Protein AF-A0A292II17-F1 (afdb_monomer_lite)

Organism: NCBI:txid572419

pLDDT: mean 84.55, std 12.18, range [26.64, 97.81]

Sequence (411 aa):
MLFPTQIINQSWKVTVPEINSWIGEETPIPLLPNELSKTNESVALELHADDREGTITLKIFVSKKDNTGHYATSGELSTNKEKSGKTVTLSGFAGEKNLIQEQYSAWAQNTTFNVQSNQTYPFWKVYFDLKNLSNESNQTDVISKINHYLPENNAQKLKPLNQSLQARQYQVKLAQVGLNRLTNGQNELNLNLLIKNGDNQVVKEDFSKPNEQSWVGLPIKLTNFATNETNLLNIPIKARFAPITTKGKKSDRLDISFENLITKQQVTWYLKAIVRKNKVDELLKKIKSSVEEGYKIQYKDERKWRPNAKINDDVFAISLNPEEKMINYNVDKLYDLKTNSGANLIAGGHEHNDVTFNNMKIITKNDNGIKLRKNLWRIDGITGLNKELKNLFSLSTFKDQTDDNANPFLG

Secondary structure (DSSP, 8-state):
------------EEEHHHHHHHH-SSSPPPPPPTTTTTTEEEEEEEEEEETTTTEEEEEEEEEETTSS-EE-TTS-EES-GGGSSEEEEE--S--HHHHHHHHHHHHHT--EEE---SS---HHHHHHHHHHHHH-SS--SHHHHHHTTS-S-GGGSPPPPPHHHHHTT-EEEEEEEEEEE-TTS-EEEEEEEEEE-TTS-EE-TT-PPP-TTT---EEEEEE-PPP-TTTGGGS-EEEEEEEEEETTEEEEEEEEEETT--SHHHHHHHHHHHHHTT-HHHHHHHHHHHHHHHHHHHS--GGG--HHHHHHHHEEEEE--TT----EESSS--S-TTT-SSTT-EEE-S-SS-EEETTEEEE-TTT--EEEETTEEEE-HHHHHHHHHHHHHTSHHHH--TTGGG-TT--

Foldseek 3Di:
DPDPQPFPPDFDKDAQVRVCVVQDDPDRDDADDPVLVVFKGKIKTFRGDDQQQAKTKIFIWIAGPVRPFTAAPVRDTDNDSVRGGDIDMDGDGCHPLNLLLVLQVQQVVAQEAELPEPDADQQLLLLLVLVVLLPDPDRPPNQVSNQVSGYPPPVRGRDDRDVVQVVQVKDKHKHDFAWDADPVRWIKTKIFIFIAGNVRATADSNRDHDPPVPCTHHIHMYTNHDDCLVPLLVFQKAWAWAWAAEQNDIFTEIEIETPSQQALVLLLLSLLLCVVSVNLVVVLVNSVVNLQVNCCVVPVDPVDSCSQVNQQAGHQKYADGNPDDHRYHHHQFPQPLPQLALSRRMFGRDALDQRDDPNDRSDHNVLAQWDQDPNDIGGNGSVNVSSRSVSSCPGNSSVDCPCLSRRSSND

Structure (mmCIF, N/CA/C/O backbone):
data_AF-A0A292II17-F1
#
_entry.id   AF-A0A292II17-F1
#
loop_
_atom_site.group_PDB
_atom_site.id
_atom_site.type_symbol
_atom_site.label_atom_id
_atom_site.label_alt_id
_atom_site.label_comp_id
_atom_site.label_asym_id
_atom_site.label_entity_id
_atom_site.label_seq_id
_atom_site.pdbx_PDB_ins_code
_atom_site.Cartn_x
_atom_site.Cartn_y
_atom_site.Cartn_z
_atom_site.occupancy
_atom_site.B_iso_or_equiv
_atom_site.auth_seq_id
_atom_site.auth_comp_id
_atom_site.auth_asym_id
_atom_site.auth_atom_id
_atom_site.pdbx_PDB_model_num
ATOM 1 N N . MET A 1 1 ? -7.025 -19.496 25.796 1.00 30.67 1 MET A N 1
ATOM 2 C CA . MET A 1 1 ? -6.308 -18.563 26.676 1.00 30.67 1 MET A CA 1
ATOM 3 C C . MET A 1 1 ? -7.328 -17.602 27.234 1.00 30.67 1 MET A C 1
ATOM 5 O O . MET A 1 1 ? -8.050 -16.995 26.453 1.00 30.67 1 MET A O 1
ATOM 9 N N . LEU A 1 2 ? -7.471 -17.611 28.555 1.00 26.64 2 LEU A N 1
ATOM 10 C CA . LEU A 1 2 ? -8.223 -16.612 29.305 1.00 26.64 2 LEU A CA 1
ATOM 11 C C . LEU A 1 2 ? -7.467 -15.288 29.156 1.00 26.64 2 LEU A C 1
ATOM 13 O O . LEU A 1 2 ? -6.240 -15.291 29.252 1.00 26.64 2 LEU A O 1
ATOM 17 N N . PHE A 1 3 ? -8.176 -14.205 28.846 1.00 30.95 3 PHE A N 1
ATOM 18 C CA . PHE A 1 3 ? -7.594 -12.865 28.863 1.00 30.95 3 PHE A CA 1
ATOM 19 C C . PHE A 1 3 ? -6.986 -12.622 30.250 1.00 30.95 3 PHE A C 1
ATOM 21 O O . PHE A 1 3 ? -7.600 -13.038 31.239 1.00 30.95 3 PHE A O 1
ATOM 28 N N . PRO A 1 4 ? -5.800 -12.006 30.359 1.00 29.06 4 PRO A N 1
ATOM 29 C CA . PRO A 1 4 ? -5.285 -11.614 31.653 1.00 29.06 4 PRO A CA 1
ATOM 30 C C . PRO A 1 4 ? -6.180 -10.485 32.168 1.00 29.06 4 PRO A C 1
ATOM 32 O O . PRO A 1 4 ? -5.986 -9.321 31.839 1.00 29.06 4 PRO A O 1
ATOM 35 N N . THR A 1 5 ? -7.185 -10.830 32.972 1.00 36.12 5 THR A N 1
ATOM 36 C CA . THR A 1 5 ? -7.767 -9.900 33.938 1.00 36.12 5 THR A CA 1
ATOM 37 C C . THR A 1 5 ? -6.596 -9.358 34.742 1.00 36.12 5 THR A C 1
ATOM 39 O O . THR A 1 5 ? -5.991 -10.101 35.520 1.00 36.12 5 THR A O 1
ATOM 42 N N . GLN A 1 6 ? -6.222 -8.097 34.520 1.00 34.16 6 GLN A N 1
ATOM 43 C CA . GLN A 1 6 ? -5.368 -7.399 35.466 1.00 34.16 6 GLN A CA 1
ATOM 44 C C . GLN A 1 6 ? -6.155 -7.335 36.771 1.00 34.16 6 GLN A C 1
ATOM 46 O O . GLN A 1 6 ? -7.054 -6.522 36.946 1.00 34.16 6 GLN A O 1
ATOM 51 N N . ILE A 1 7 ? -5.843 -8.254 37.681 1.00 33.75 7 ILE A N 1
ATOM 52 C CA . ILE A 1 7 ? -6.275 -8.160 39.065 1.00 33.75 7 ILE A CA 1
ATOM 53 C C . ILE A 1 7 ? -5.461 -7.008 39.647 1.00 33.75 7 ILE A C 1
ATOM 55 O O . ILE A 1 7 ? -4.332 -7.192 40.107 1.00 33.75 7 ILE A O 1
ATOM 59 N N . ILE A 1 8 ? -6.001 -5.795 39.560 1.00 35.69 8 ILE A N 1
ATOM 60 C CA . ILE A 1 8 ? -5.465 -4.653 40.288 1.00 35.69 8 ILE A CA 1
ATOM 61 C C . ILE A 1 8 ? -5.784 -4.917 41.763 1.00 35.69 8 ILE A C 1
ATOM 63 O O . ILE A 1 8 ? -6.847 -4.580 42.264 1.00 35.69 8 ILE A O 1
ATOM 67 N N . ASN A 1 9 ? -4.859 -5.574 42.469 1.00 34.16 9 ASN A N 1
ATOM 68 C CA . ASN A 1 9 ? -4.907 -5.760 43.923 1.00 34.16 9 ASN A CA 1
ATOM 69 C C . ASN A 1 9 ? -4.553 -4.442 44.642 1.00 34.16 9 ASN A C 1
ATOM 71 O O . ASN A 1 9 ? -3.619 -4.392 45.443 1.0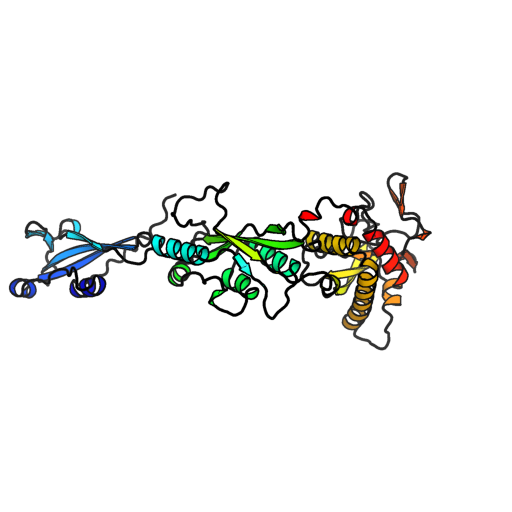0 34.16 9 ASN A O 1
ATOM 75 N N . GLN A 1 10 ? -5.257 -3.351 44.337 1.00 42.19 10 GLN A N 1
ATOM 76 C CA . GLN A 1 10 ? -5.197 -2.127 45.131 1.00 42.19 10 GLN A CA 1
ATOM 77 C C . GLN A 1 10 ? -6.514 -1.980 45.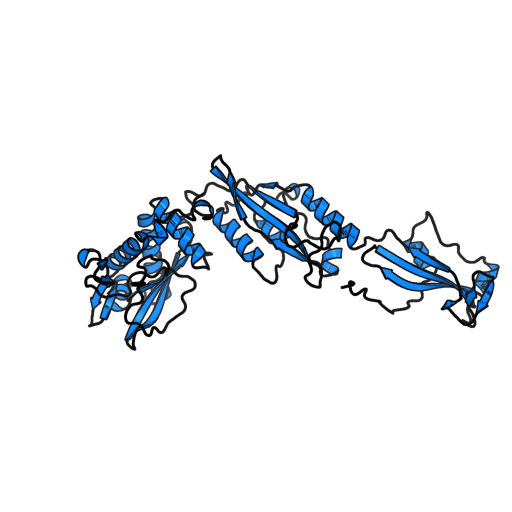877 1.00 42.19 10 GLN A C 1
ATOM 79 O O . GLN A 1 10 ? -7.516 -1.527 45.343 1.00 42.19 10 GLN A O 1
ATOM 84 N N . SER A 1 11 ? -6.515 -2.401 47.141 1.00 48.88 11 SER A N 1
ATOM 85 C CA . SER A 1 11 ? -7.677 -2.260 48.005 1.00 48.88 11 SER A CA 1
ATOM 86 C C . SER A 1 11 ? -7.779 -0.810 48.493 1.00 48.88 11 SER A C 1
ATOM 88 O O . SER A 1 11 ? -7.286 -0.469 49.575 1.00 48.88 11 SER A O 1
ATOM 90 N N . TRP A 1 12 ? -8.365 0.074 47.691 1.00 58.34 12 TRP A N 1
ATOM 91 C CA . TRP A 1 12 ? -8.692 1.417 48.155 1.00 58.34 12 TRP A CA 1
ATOM 92 C C . TRP A 1 12 ? -9.928 1.365 49.053 1.00 58.34 12 TRP A C 1
ATOM 94 O O . TRP A 1 12 ? -10.915 0.686 48.765 1.00 58.34 12 TRP A O 1
ATOM 104 N N . LYS A 1 13 ? -9.844 2.053 50.194 1.00 68.88 13 LYS A N 1
ATOM 105 C CA . LYS A 1 13 ? -10.995 2.268 51.068 1.00 68.88 13 LYS A CA 1
ATOM 106 C C . LYS A 1 13 ? -11.878 3.308 50.383 1.00 68.88 13 LYS A C 1
ATOM 108 O O . LYS A 1 13 ? -11.446 4.448 50.252 1.00 68.88 13 LYS A O 1
ATOM 113 N N . VAL A 1 14 ? -13.085 2.918 49.982 1.00 72.62 14 VAL A N 1
ATOM 114 C CA . VAL A 1 14 ? -14.080 3.827 49.395 1.00 72.62 14 VAL A CA 1
ATOM 115 C C . VAL A 1 14 ? -15.244 3.957 50.369 1.00 72.62 14 VAL A C 1
ATOM 117 O O . VAL A 1 14 ? -15.684 2.981 50.986 1.00 72.62 14 VAL A O 1
ATOM 120 N N . THR A 1 15 ? -15.726 5.173 50.571 1.00 80.56 15 THR A N 1
ATOM 121 C CA . THR A 1 15 ? -16.853 5.459 51.457 1.00 80.56 15 THR A CA 1
ATOM 122 C C . THR A 1 15 ? -18.184 5.291 50.723 1.00 80.56 15 THR A C 1
ATOM 124 O O . THR A 1 15 ? -18.276 5.447 49.508 1.00 80.56 15 THR A O 1
ATOM 127 N N . VAL A 1 16 ? -19.259 4.994 51.458 1.00 81.00 16 VAL A N 1
ATOM 128 C CA . VAL A 1 16 ? -20.607 4.910 50.862 1.00 81.00 16 VAL A CA 1
ATOM 129 C C . VAL A 1 16 ? -21.031 6.202 50.136 1.00 81.00 16 VAL A C 1
ATOM 131 O O . VAL A 1 16 ? -21.580 6.086 49.043 1.00 81.00 16 VAL A O 1
ATOM 134 N N . PRO A 1 17 ? -20.760 7.418 50.655 1.00 81.31 17 PRO A N 1
ATOM 135 C CA . PRO A 1 17 ? -21.004 8.655 49.911 1.00 81.31 17 PRO A CA 1
ATOM 136 C C . PRO A 1 17 ? -20.291 8.729 48.554 1.00 81.31 17 PRO A C 1
ATOM 138 O O . PRO A 1 17 ? -20.902 9.150 47.576 1.00 81.31 17 PRO A O 1
ATOM 141 N N . GLU A 1 18 ? -19.033 8.288 48.469 1.00 80.50 18 GLU A N 1
ATOM 142 C CA . GLU A 1 18 ? -18.296 8.252 47.198 1.00 80.50 18 GLU A CA 1
ATOM 143 C C . GLU A 1 18 ? -18.930 7.263 46.216 1.00 80.50 18 GLU A C 1
ATOM 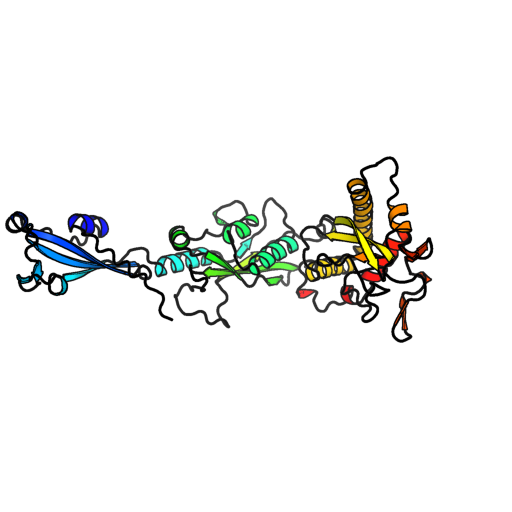145 O O . GLU A 1 18 ? -19.151 7.613 45.062 1.00 80.50 18 GLU A O 1
ATOM 150 N N . ILE A 1 19 ? -19.329 6.073 46.672 1.00 79.56 19 ILE A N 1
ATOM 151 C CA . ILE A 1 19 ? -20.021 5.096 45.813 1.00 79.56 19 ILE A CA 1
ATOM 152 C C . ILE A 1 19 ? -21.361 5.651 45.325 1.00 79.56 19 ILE A C 1
ATOM 154 O O . ILE A 1 19 ? -21.696 5.513 44.151 1.00 79.56 19 ILE A O 1
ATOM 158 N N . ASN A 1 20 ? -22.113 6.312 46.209 1.00 82.94 20 ASN A N 1
ATOM 159 C CA . ASN A 1 20 ? -23.379 6.953 45.858 1.00 82.94 20 ASN A CA 1
ATOM 160 C C . ASN A 1 20 ? -23.197 8.063 44.812 1.00 82.94 20 ASN A C 1
ATOM 162 O O . ASN A 1 20 ? -24.097 8.279 44.007 1.00 82.94 20 ASN A O 1
ATOM 166 N N . SER A 1 21 ? -22.027 8.710 44.755 1.00 81.81 21 SER A N 1
ATOM 167 C CA . SER A 1 21 ? -21.704 9.653 43.675 1.00 81.81 21 SER A CA 1
ATOM 168 C C . SER A 1 21 ? -21.503 8.982 42.308 1.00 81.81 21 SER A C 1
ATOM 170 O O . SER A 1 21 ? -21.606 9.653 41.285 1.00 81.81 21 SER A O 1
ATOM 172 N N . TRP A 1 22 ? -21.240 7.669 42.270 1.00 77.19 22 TRP A N 1
ATOM 173 C CA . TRP A 1 22 ? -21.021 6.908 41.033 1.00 77.19 22 TRP A CA 1
ATOM 174 C C . TRP A 1 22 ? -22.297 6.260 40.486 1.00 77.19 22 TRP A C 1
ATOM 176 O O . TRP A 1 22 ? -22.443 6.149 39.273 1.00 77.19 22 TRP A O 1
ATOM 186 N N . ILE A 1 23 ? -23.210 5.820 41.360 1.00 76.00 23 ILE A N 1
ATOM 187 C CA . ILE A 1 23 ? -24.401 5.028 40.982 1.00 76.00 23 ILE A CA 1
ATOM 188 C C . ILE A 1 23 ? -25.671 5.861 40.740 1.00 76.00 23 ILE A C 1
ATOM 190 O O . ILE A 1 23 ? -26.696 5.304 40.356 1.00 76.00 23 ILE A O 1
ATOM 194 N N . GLY A 1 24 ? -25.608 7.183 40.930 1.00 65.69 24 GLY A N 1
ATOM 195 C CA . GLY A 1 24 ? -26.739 8.091 40.712 1.00 65.69 24 GLY A CA 1
ATOM 196 C C . GLY A 1 24 ? -27.832 8.012 41.790 1.00 65.69 24 GLY A C 1
ATOM 197 O O . GLY A 1 24 ? -27.739 7.258 42.758 1.00 65.69 24 GLY A O 1
ATOM 198 N N . GLU A 1 25 ? -28.876 8.832 41.639 1.00 67.75 25 GLU A N 1
ATOM 199 C CA . GLU A 1 25 ? -29.906 9.050 42.672 1.00 67.75 25 GLU A CA 1
ATOM 200 C C . GLU A 1 25 ? -31.000 7.968 42.729 1.00 67.75 25 GLU A C 1
ATOM 202 O O . GLU A 1 25 ? -31.762 7.925 43.693 1.00 67.75 25 GLU A O 1
ATOM 207 N N . GLU A 1 26 ? -31.092 7.083 41.732 1.00 67.12 26 GLU A N 1
ATOM 208 C CA . GLU A 1 26 ? -32.214 6.136 41.625 1.00 67.12 26 GLU A CA 1
ATOM 209 C C . GLU A 1 26 ? -32.090 4.927 42.569 1.00 67.12 26 GLU A C 1
ATOM 211 O O . GLU A 1 26 ? -33.105 4.370 42.991 1.00 67.12 26 GLU A O 1
ATOM 216 N N . THR A 1 27 ? -30.870 4.533 42.959 1.00 71.88 27 THR A N 1
ATOM 217 C CA . THR A 1 27 ? -30.633 3.397 43.875 1.00 71.88 27 THR A CA 1
ATOM 218 C C . THR A 1 27 ? -29.472 3.640 44.857 1.00 71.88 27 THR A C 1
ATOM 220 O O . THR A 1 27 ? -28.498 2.880 44.848 1.00 71.88 27 THR A O 1
ATOM 223 N N . PRO A 1 28 ? -29.518 4.679 45.715 1.00 78.50 28 PRO A N 1
ATOM 224 C CA . PRO A 1 28 ? -28.425 4.975 46.633 1.00 78.50 28 PRO A CA 1
ATOM 225 C C . PRO A 1 28 ? -28.296 3.893 47.710 1.00 78.50 28 PRO A C 1
ATOM 227 O O . PRO A 1 28 ? -29.283 3.393 48.256 1.00 78.50 28 PRO A O 1
ATOM 230 N N . ILE A 1 29 ? -27.058 3.572 48.080 1.00 80.19 29 ILE A N 1
ATOM 231 C CA . ILE A 1 29 ? -26.773 2.764 49.262 1.00 80.19 29 ILE A CA 1
ATOM 232 C C . ILE A 1 29 ? -27.142 3.605 50.497 1.00 80.19 29 ILE A C 1
ATOM 234 O O . ILE A 1 29 ? -26.610 4.711 50.655 1.00 80.19 29 ILE A O 1
ATOM 238 N N . PRO A 1 30 ? -28.018 3.115 51.394 1.00 82.88 30 PRO A N 1
ATOM 239 C CA . PRO A 1 30 ? -28.420 3.866 52.576 1.00 82.88 30 PRO A CA 1
ATOM 240 C C . PRO A 1 30 ? -27.227 4.222 53.468 1.00 82.88 30 PRO A C 1
ATOM 242 O O . PRO A 1 30 ? -26.360 3.387 53.744 1.00 82.88 30 PRO A O 1
ATOM 245 N N . LEU A 1 31 ? -27.207 5.461 53.960 1.00 84.00 31 LEU A N 1
ATOM 246 C CA . LEU A 1 31 ? -26.269 5.872 55.000 1.00 84.00 31 LEU A CA 1
ATOM 247 C C . LEU A 1 31 ? -26.633 5.211 56.337 1.00 84.00 31 LEU A C 1
ATOM 249 O O . LEU A 1 31 ? -27.788 4.862 56.586 1.00 84.00 31 LEU A O 1
ATOM 253 N N . LEU A 1 32 ? -25.639 5.056 57.215 1.00 85.62 32 LEU A N 1
ATOM 254 C CA . LEU A 1 32 ? -25.876 4.558 58.569 1.00 85.62 32 LEU A CA 1
ATOM 255 C C . LEU A 1 32 ? -26.814 5.502 59.338 1.00 85.62 32 LEU A C 1
ATOM 257 O O . LEU A 1 32 ? -26.597 6.715 59.299 1.00 85.62 32 LEU A O 1
ATOM 261 N N . PRO A 1 33 ? -27.778 4.964 60.110 1.00 89.00 33 PRO A N 1
ATOM 262 C CA . PRO A 1 33 ? -28.539 5.744 61.081 1.00 89.00 33 PRO A CA 1
ATOM 263 C C . PRO A 1 33 ? -27.625 6.530 62.030 1.00 89.00 33 PRO A C 1
ATOM 265 O O . PRO A 1 33 ? -26.535 6.064 62.384 1.00 89.00 33 PRO A O 1
ATOM 268 N N . ASN A 1 34 ? -28.080 7.703 62.478 1.00 86.75 34 ASN A N 1
ATOM 269 C CA . ASN A 1 34 ? -27.299 8.625 63.314 1.00 86.75 34 ASN A CA 1
ATOM 270 C C . ASN A 1 34 ? -26.806 7.993 64.623 1.00 86.75 34 ASN A C 1
ATOM 272 O O . ASN A 1 34 ? -25.767 8.370 65.162 1.00 86.75 34 ASN A O 1
ATOM 276 N N . GLU A 1 35 ? -27.547 7.027 65.155 1.00 88.44 35 GLU A N 1
ATOM 277 C CA . GLU A 1 35 ? -27.199 6.292 66.364 1.00 88.44 35 GLU A CA 1
ATOM 278 C C . GLU A 1 35 ? -25.977 5.399 66.132 1.00 88.44 35 GLU A C 1
ATOM 280 O O . GLU A 1 35 ? -25.065 5.366 66.960 1.00 88.44 35 GLU A O 1
ATOM 285 N N . LEU A 1 36 ? -25.925 4.720 64.981 1.00 86.50 36 LEU A N 1
ATOM 286 C CA . LEU A 1 36 ? -24.837 3.816 64.613 1.00 86.50 36 LEU A CA 1
ATOM 287 C C . LEU A 1 36 ? -23.621 4.565 64.065 1.00 86.50 36 LEU A C 1
ATOM 289 O O . LEU A 1 36 ? -22.494 4.129 64.298 1.00 86.50 36 LEU A O 1
ATOM 293 N N . SER A 1 37 ? -23.824 5.698 63.389 1.00 86.12 37 SER A N 1
ATOM 294 C CA . SER A 1 37 ? -22.746 6.500 62.797 1.00 86.12 37 SER A CA 1
ATOM 295 C C . SER A 1 37 ? -21.847 7.181 63.835 1.00 86.12 37 SER A C 1
ATOM 297 O O . SER A 1 37 ? -20.755 7.642 63.498 1.00 86.12 37 SER A O 1
ATOM 299 N N . LYS A 1 38 ? -22.248 7.223 65.115 1.00 87.38 38 LYS A N 1
ATOM 300 C CA . LYS A 1 38 ? -21.406 7.719 66.218 1.00 87.38 38 LYS A CA 1
ATOM 301 C C . LYS A 1 38 ? -20.170 6.844 66.418 1.00 87.38 38 LYS A C 1
ATOM 303 O O . LYS A 1 38 ? -19.061 7.372 66.482 1.00 87.38 38 LYS A O 1
ATOM 308 N N . THR A 1 39 ? -20.355 5.526 66.450 1.00 88.44 39 THR A N 1
ATOM 309 C CA . THR A 1 39 ? -19.312 4.537 66.782 1.00 88.44 39 THR A CA 1
ATOM 310 C C . THR A 1 39 ? -18.883 3.675 65.597 1.00 88.44 39 THR A C 1
ATOM 312 O O . THR A 1 39 ? -17.840 3.024 65.669 1.00 88.44 39 THR A O 1
ATOM 315 N N . ASN A 1 40 ? -19.636 3.699 64.496 1.00 89.31 40 ASN A N 1
ATOM 316 C CA . ASN A 1 40 ? -19.377 2.899 63.304 1.00 89.31 40 ASN A CA 1
ATOM 317 C C . ASN A 1 40 ? -19.279 3.764 62.041 1.00 89.31 40 ASN A C 1
ATOM 319 O O . ASN A 1 40 ? -19.705 4.919 62.011 1.00 89.31 40 ASN A O 1
ATOM 323 N N . GLU A 1 41 ? -18.727 3.179 60.987 1.00 86.31 41 GLU A N 1
ATOM 324 C CA . GLU A 1 41 ? -18.663 3.722 59.634 1.00 86.31 41 GLU A CA 1
ATOM 325 C C . GLU A 1 41 ? -19.029 2.635 58.613 1.00 86.31 41 GLU A C 1
ATOM 327 O O . GLU A 1 41 ? -18.752 1.453 58.826 1.00 86.31 41 GLU A O 1
ATOM 332 N N . SER A 1 42 ? -19.649 3.027 57.499 1.00 82.31 42 SER A N 1
ATOM 333 C CA . SER A 1 42 ? -19.832 2.134 56.353 1.00 82.31 42 SER A CA 1
ATOM 334 C C . SER A 1 42 ? -18.639 2.277 55.428 1.00 82.31 42 SER A C 1
ATOM 336 O O . SER A 1 42 ? -18.329 3.377 54.967 1.00 82.31 42 SER A O 1
ATOM 338 N N . VAL A 1 43 ? -17.990 1.155 55.148 1.00 75.81 43 VAL A N 1
ATOM 339 C CA . VAL A 1 43 ? -16.781 1.093 54.338 1.00 75.81 43 VAL A CA 1
ATOM 340 C C . VAL A 1 43 ? -17.016 0.114 53.202 1.00 75.81 43 VAL A C 1
ATOM 342 O O . VAL A 1 43 ? -17.577 -0.961 53.417 1.00 75.81 43 VAL A O 1
ATOM 345 N N . ALA A 1 44 ? -16.569 0.473 52.005 1.00 74.25 44 ALA A N 1
ATOM 346 C CA . ALA A 1 44 ? -16.455 -0.460 50.905 1.00 74.25 44 ALA A CA 1
ATOM 347 C C . ALA A 1 44 ? -14.995 -0.783 50.612 1.00 74.25 44 ALA A C 1
ATOM 349 O O . ALA A 1 44 ? -14.108 0.072 50.687 1.00 74.25 44 ALA A O 1
ATOM 350 N N . LEU A 1 45 ? -14.779 -2.043 50.266 1.00 77.19 45 LEU A N 1
ATOM 351 C CA . LEU A 1 45 ? -13.547 -2.537 49.687 1.00 77.19 45 LEU A CA 1
ATOM 352 C C . LEU A 1 45 ? -13.823 -2.890 48.231 1.00 77.19 45 LEU A C 1
ATOM 354 O O . LEU A 1 45 ? -14.723 -3.690 47.960 1.00 77.19 45 LEU A O 1
ATOM 358 N N . GLU A 1 46 ? -13.055 -2.325 47.307 1.00 73.69 46 GLU A N 1
ATOM 359 C CA . GLU A 1 46 ? -13.032 -2.843 45.944 1.00 73.69 46 GLU A CA 1
ATOM 360 C C . GLU A 1 46 ? -12.427 -4.249 45.952 1.00 73.69 46 GLU A C 1
ATOM 362 O O . GLU A 1 46 ? -11.330 -4.459 46.472 1.00 73.69 46 GLU A O 1
ATOM 367 N N . LEU A 1 47 ? -13.179 -5.223 45.436 1.00 71.50 47 LEU A N 1
ATOM 368 C CA . LEU A 1 47 ? -12.717 -6.604 45.317 1.00 71.50 47 LEU A CA 1
ATOM 369 C C . LEU A 1 47 ? -12.146 -6.877 43.929 1.00 71.50 47 LEU A C 1
ATOM 371 O O . LEU A 1 47 ? -11.144 -7.577 43.800 1.00 71.50 47 LEU A O 1
ATOM 375 N N . HIS A 1 48 ? -12.831 -6.388 42.894 1.00 80.88 48 HIS A N 1
ATOM 376 C CA . HIS A 1 48 ? -12.502 -6.681 41.507 1.00 80.88 48 HIS A CA 1
ATOM 377 C C . HIS A 1 48 ? -13.190 -5.694 40.561 1.00 80.88 48 HIS A C 1
ATOM 379 O O . HIS A 1 48 ? -14.392 -5.468 40.695 1.00 80.88 48 HIS A O 1
ATOM 385 N N . ALA A 1 49 ? -12.465 -5.193 39.566 1.00 81.31 49 ALA A N 1
ATOM 386 C CA . ALA A 1 49 ? -13.036 -4.532 38.401 1.00 81.31 49 ALA A CA 1
ATOM 387 C C . ALA A 1 49 ? -12.987 -5.478 37.189 1.00 81.31 49 ALA A C 1
ATOM 389 O O . ALA A 1 49 ? -11.926 -6.008 36.850 1.00 81.31 49 ALA A O 1
ATOM 390 N N . ASP A 1 50 ? -14.133 -5.673 36.537 1.00 82.94 50 ASP A N 1
ATOM 391 C CA . ASP A 1 50 ? -14.238 -6.300 35.222 1.00 82.94 50 ASP A CA 1
ATOM 392 C C . ASP A 1 50 ? -14.432 -5.201 34.178 1.00 82.94 50 ASP A C 1
ATOM 394 O O . ASP A 1 50 ? -15.541 -4.775 33.842 1.00 82.94 50 ASP A O 1
ATOM 398 N N . ASP A 1 51 ? -13.301 -4.739 33.670 1.00 80.94 51 ASP A N 1
ATOM 399 C CA . ASP A 1 51 ? -13.191 -3.719 32.638 1.00 80.94 51 ASP A CA 1
ATOM 400 C C . ASP A 1 51 ? -13.864 -4.102 31.314 1.00 80.94 51 ASP A C 1
ATOM 402 O O . ASP A 1 51 ? -14.295 -3.231 30.552 1.00 80.94 51 ASP A O 1
ATOM 406 N N . ARG A 1 52 ? -13.966 -5.404 31.027 1.00 81.31 52 ARG A N 1
ATOM 407 C CA . ARG A 1 52 ? -14.550 -5.909 29.786 1.00 81.31 52 ARG A CA 1
ATOM 408 C C . ARG A 1 52 ? -16.062 -5.746 29.799 1.00 81.31 52 ARG A C 1
ATOM 410 O O . ARG A 1 52 ? -16.626 -5.240 28.826 1.00 81.31 52 ARG A O 1
ATOM 417 N N . GLU A 1 53 ? -16.699 -6.181 30.881 1.00 81.94 53 GLU A N 1
ATOM 418 C CA . GLU A 1 53 ? -18.152 -6.080 31.055 1.00 81.94 53 GLU A CA 1
ATOM 419 C C . GLU A 1 53 ? -18.574 -4.729 31.661 1.00 81.94 53 GLU A C 1
ATOM 421 O O . GLU A 1 53 ? -19.763 -4.420 31.707 1.00 81.94 53 GLU A O 1
ATOM 426 N N . GLY A 1 54 ? -17.616 -3.895 32.086 1.00 82.88 54 GLY A N 1
ATOM 427 C CA . GLY A 1 54 ? -17.889 -2.588 32.681 1.00 82.88 54 GLY A CA 1
ATOM 428 C C . GLY A 1 54 ? -18.564 -2.728 34.042 1.00 82.88 54 GLY A C 1
ATOM 429 O O . GLY A 1 54 ? -19.579 -2.079 34.309 1.00 82.88 54 GLY A O 1
ATOM 430 N N . THR A 1 55 ? -18.033 -3.614 34.889 1.00 85.62 55 THR A N 1
ATOM 431 C CA . THR A 1 55 ? -18.567 -3.856 36.233 1.00 85.62 55 THR A CA 1
ATOM 432 C C . THR A 1 55 ? -17.496 -3.733 37.307 1.00 85.62 55 THR A C 1
ATOM 434 O O . THR A 1 55 ? -16.326 -4.025 37.078 1.00 85.62 55 THR A O 1
ATOM 437 N N . ILE A 1 56 ? -17.900 -3.309 38.503 1.00 84.75 56 ILE A N 1
ATOM 438 C CA . ILE A 1 56 ? -17.033 -3.251 39.683 1.00 84.75 56 ILE A CA 1
ATOM 439 C C . ILE A 1 56 ? -17.718 -4.018 40.804 1.00 84.75 56 ILE A C 1
ATOM 441 O O . ILE A 1 56 ? -18.869 -3.757 41.148 1.00 84.75 56 ILE A O 1
ATOM 445 N N . THR A 1 57 ? -17.010 -4.970 41.393 1.00 86.31 57 THR A N 1
ATOM 446 C CA . THR A 1 57 ? -17.473 -5.736 42.545 1.00 86.31 57 THR A CA 1
ATOM 447 C C . THR A 1 57 ? -16.918 -5.115 43.821 1.00 86.31 57 THR A C 1
ATOM 449 O O . THR A 1 57 ? -15.705 -5.078 44.036 1.00 86.31 57 THR A O 1
ATOM 452 N N . LEU A 1 58 ? -17.816 -4.648 44.686 1.00 87.12 58 LEU A N 1
ATOM 453 C CA . LEU A 1 58 ? -17.504 -4.013 45.963 1.00 87.12 58 LEU A CA 1
ATOM 454 C C . LEU A 1 58 ? -18.005 -4.875 47.121 1.00 87.12 58 LEU A C 1
ATOM 456 O O . LEU A 1 58 ? -19.104 -5.426 47.070 1.00 87.12 58 LEU A O 1
ATOM 460 N N . LYS A 1 59 ? -17.243 -4.937 48.210 1.00 87.12 59 LYS A N 1
ATOM 461 C CA . LYS A 1 59 ? -17.692 -5.495 49.488 1.00 87.12 59 LYS A CA 1
ATOM 462 C C . LYS A 1 59 ? -17.977 -4.369 50.457 1.00 87.12 59 LYS A C 1
ATOM 464 O O . LYS A 1 59 ? -17.050 -3.696 50.896 1.00 87.12 59 LYS A O 1
ATOM 469 N N . ILE A 1 60 ? -19.244 -4.177 50.798 1.00 87.38 60 ILE A N 1
ATOM 470 C CA . ILE A 1 60 ? -19.683 -3.120 51.709 1.00 87.38 60 ILE A CA 1
ATOM 471 C C . ILE A 1 60 ? -19.939 -3.739 53.078 1.00 87.38 60 ILE A C 1
ATOM 473 O O . ILE A 1 60 ? -20.731 -4.675 53.202 1.00 87.38 60 ILE A O 1
ATOM 477 N N . PHE A 1 61 ? -19.297 -3.213 54.115 1.00 88.38 61 PHE A N 1
ATOM 478 C CA . PHE A 1 61 ? -19.488 -3.641 55.498 1.00 88.38 61 PHE A CA 1
ATOM 479 C C . PHE A 1 61 ? -19.543 -2.440 56.440 1.00 88.38 61 PHE A C 1
ATOM 481 O O . PHE A 1 61 ? -18.952 -1.387 56.199 1.00 88.38 61 PHE A O 1
ATOM 488 N N . VAL A 1 62 ? -20.246 -2.621 57.554 1.00 89.31 62 VAL A N 1
ATOM 489 C CA . VAL A 1 62 ? -20.203 -1.687 58.679 1.00 89.31 62 VAL A CA 1
ATOM 490 C C . VAL A 1 62 ? -18.999 -2.062 59.539 1.00 89.31 62 VAL A C 1
ATOM 492 O O . VAL A 1 62 ? -18.799 -3.237 59.847 1.00 89.31 62 VAL A O 1
ATOM 495 N N . SER A 1 63 ? -18.187 -1.080 59.913 1.00 88.56 63 SER A N 1
ATOM 496 C CA . SER A 1 63 ? -17.010 -1.251 60.770 1.00 88.56 63 SER A CA 1
ATOM 497 C C . SER A 1 63 ? -17.117 -0.359 61.985 1.00 88.56 63 SER A C 1
ATOM 499 O O . SER A 1 63 ? -17.631 0.753 61.886 1.00 88.56 63 SER A O 1
ATOM 501 N N . LYS A 1 64 ? -16.563 -0.791 63.114 1.00 89.38 64 LYS A N 1
ATOM 502 C CA . LYS A 1 64 ? -16.303 0.146 64.208 1.00 89.38 64 LYS A CA 1
ATOM 503 C C . LYS A 1 64 ? -15.251 1.169 63.770 1.00 89.38 64 LYS A C 1
ATOM 505 O O . LYS A 1 64 ? -14.292 0.805 63.092 1.00 89.38 64 LYS A O 1
ATOM 510 N N . LYS A 1 65 ? -15.398 2.434 64.178 1.00 87.38 65 LYS A N 1
ATOM 511 C CA . LYS A 1 65 ? -14.442 3.511 63.837 1.00 87.38 65 LYS A CA 1
ATOM 512 C C . LYS A 1 65 ? -13.048 3.305 64.433 1.00 87.38 65 LYS A C 1
ATOM 514 O O . LYS A 1 65 ? -12.075 3.823 63.901 1.00 87.38 65 LYS A O 1
ATOM 519 N N . ASP A 1 66 ? -12.952 2.538 65.516 1.00 84.94 66 ASP A N 1
ATOM 520 C CA . ASP A 1 66 ? -11.682 2.085 66.097 1.00 84.94 66 ASP A CA 1
ATOM 521 C C . ASP A 1 66 ? -11.041 0.920 65.311 1.00 84.94 66 ASP A C 1
ATOM 523 O O . ASP A 1 66 ? -9.973 0.436 65.677 1.00 84.94 66 ASP A O 1
ATOM 527 N N . ASN A 1 67 ? -11.691 0.475 64.225 1.00 77.81 67 ASN A N 1
ATOM 528 C CA . ASN A 1 67 ? -11.278 -0.604 63.332 1.00 77.81 67 ASN A CA 1
ATOM 529 C C . ASN A 1 67 ? -11.084 -1.964 64.039 1.00 77.81 67 ASN A C 1
ATOM 531 O O . ASN A 1 67 ? -10.382 -2.836 63.530 1.00 77.81 67 ASN A O 1
ATOM 535 N N . THR A 1 68 ? -11.715 -2.162 65.204 1.00 83.31 68 THR A N 1
ATOM 536 C CA . THR A 1 68 ? -11.594 -3.395 66.010 1.00 83.31 68 THR A CA 1
ATOM 537 C C . THR A 1 68 ? -12.501 -4.535 65.543 1.00 83.31 68 THR A C 1
ATOM 539 O O . THR A 1 68 ? -12.383 -5.660 66.029 1.00 83.31 68 THR A O 1
ATOM 542 N N . GLY A 1 69 ? -13.409 -4.279 64.598 1.00 86.88 69 GLY A N 1
ATOM 543 C CA . GLY A 1 69 ? -14.268 -5.310 64.028 1.00 86.88 69 GLY A CA 1
ATOM 544 C C . GLY A 1 69 ? -15.212 -4.801 62.944 1.00 86.88 69 GLY A C 1
ATOM 545 O O . GLY A 1 69 ? -15.506 -3.605 62.846 1.00 86.88 69 GLY A O 1
ATOM 546 N N . HIS A 1 70 ? -15.697 -5.750 62.151 1.00 89.00 70 HIS A N 1
ATOM 547 C CA . HIS A 1 70 ? -16.596 -5.564 61.020 1.00 89.00 70 HIS A CA 1
ATOM 548 C C . HIS A 1 70 ? -17.839 -6.432 61.222 1.00 89.00 70 HIS A C 1
ATOM 550 O O . HIS A 1 70 ? -17.742 -7.548 61.731 1.00 89.00 70 HIS A O 1
ATOM 556 N N . TYR A 1 71 ? -19.011 -5.926 60.856 1.00 89.81 71 TYR A N 1
ATOM 557 C CA . TYR A 1 71 ? -20.261 -6.659 61.045 1.00 89.81 71 TYR A CA 1
ATOM 558 C C . TYR A 1 71 ? -20.564 -7.557 59.840 1.00 89.81 71 TYR A C 1
ATOM 560 O O . TYR A 1 71 ? -20.513 -7.124 58.682 1.00 89.81 71 TYR A O 1
ATOM 568 N N . ALA A 1 72 ? -20.910 -8.813 60.116 1.00 87.38 72 ALA A N 1
ATOM 569 C CA . ALA A 1 72 ? -21.544 -9.718 59.166 1.00 87.38 72 ALA A CA 1
ATOM 570 C C . ALA A 1 72 ? -22.994 -9.293 58.887 1.00 87.38 72 ALA A C 1
ATOM 572 O O . ALA A 1 72 ? -23.590 -8.517 59.636 1.00 87.38 72 ALA A O 1
ATOM 573 N N . THR A 1 73 ? -23.597 -9.828 57.824 1.00 84.50 73 THR A N 1
ATOM 574 C CA . THR A 1 73 ? -25.015 -9.577 57.500 1.00 84.50 73 THR A CA 1
ATOM 575 C C . THR A 1 73 ? -25.978 -10.109 58.561 1.00 84.50 73 THR A C 1
ATOM 577 O O . THR A 1 73 ? -27.098 -9.619 58.654 1.00 84.50 73 THR A O 1
ATOM 580 N N . SER A 1 74 ? -25.539 -11.066 59.384 1.00 87.00 74 SER A N 1
ATOM 581 C CA . SER A 1 74 ? -26.259 -11.555 60.566 1.00 87.00 74 SER A CA 1
ATOM 582 C C . SER A 1 74 ? -26.219 -10.589 61.758 1.00 87.00 74 SER A C 1
ATOM 584 O O . SER A 1 74 ? -26.934 -10.806 62.731 1.00 87.00 74 SER A O 1
ATOM 586 N N . GLY A 1 75 ? -25.382 -9.546 61.713 1.00 85.06 75 GLY A N 1
ATOM 587 C CA . GLY A 1 75 ? -25.122 -8.640 62.836 1.00 85.06 75 GLY A CA 1
ATOM 588 C C . GLY A 1 75 ? -23.991 -9.093 63.766 1.00 85.06 75 GLY A C 1
ATOM 589 O O . GLY A 1 75 ? -23.626 -8.358 64.681 1.00 85.06 75 GLY A O 1
ATOM 590 N N . GLU A 1 76 ? -23.396 -10.265 63.532 1.00 89.31 76 GLU A N 1
ATOM 591 C CA . GLU A 1 76 ? -22.245 -10.738 64.306 1.00 89.31 76 GLU A CA 1
ATOM 592 C C . GLU A 1 76 ? -20.983 -9.923 63.999 1.00 89.31 76 GLU A C 1
ATOM 594 O O . GLU A 1 76 ? -20.687 -9.607 62.844 1.00 89.31 76 GLU A O 1
ATOM 599 N N . LEU A 1 77 ? -20.214 -9.603 65.041 1.00 89.50 77 LEU A N 1
ATOM 600 C CA . LEU A 1 77 ? -18.947 -8.893 64.904 1.00 89.50 77 LEU A CA 1
ATOM 601 C C . LEU A 1 77 ? -17.820 -9.884 64.584 1.00 89.50 77 LEU A C 1
ATOM 603 O O . LEU A 1 77 ? -17.612 -10.857 65.307 1.00 89.50 77 LEU A O 1
ATOM 607 N N . SER A 1 78 ? -17.053 -9.607 63.532 1.00 85.88 78 SER A N 1
ATOM 608 C CA . SER A 1 78 ? -15.904 -10.406 63.116 1.00 85.88 78 SER A CA 1
ATOM 609 C C . SER A 1 78 ? -14.673 -9.536 62.885 1.00 85.88 78 SER A C 1
ATOM 611 O O . SER A 1 78 ? -14.756 -8.419 62.379 1.00 85.88 78 SER A O 1
ATOM 613 N N . THR A 1 79 ? -13.497 -10.070 63.200 1.00 83.88 79 THR A N 1
ATOM 614 C CA . THR A 1 79 ? -12.216 -9.499 62.758 1.00 83.88 79 THR A CA 1
ATOM 615 C C . THR A 1 79 ? -11.864 -9.925 61.329 1.00 83.88 79 THR A C 1
ATOM 617 O O . THR A 1 79 ? -10.963 -9.358 60.715 1.00 83.88 79 THR A O 1
ATOM 620 N N . ASN A 1 80 ? -12.583 -10.904 60.765 1.00 82.12 80 ASN A N 1
ATOM 621 C CA . ASN A 1 80 ? -12.370 -11.378 59.407 1.00 82.12 80 ASN A CA 1
ATOM 622 C C . ASN A 1 80 ? -13.250 -10.596 58.416 1.00 82.12 80 ASN A C 1
ATOM 624 O O . ASN A 1 80 ? -14.451 -10.856 58.276 1.00 82.12 80 ASN A O 1
ATOM 628 N N . LYS A 1 81 ? -12.622 -9.673 57.678 1.00 78.62 81 LYS A N 1
ATOM 629 C CA . LYS A 1 81 ? -13.267 -8.886 56.613 1.00 78.62 81 LYS A CA 1
ATOM 630 C C . LYS A 1 81 ? -13.925 -9.760 55.548 1.00 78.62 81 LYS A C 1
ATOM 632 O O . LYS A 1 81 ? -14.961 -9.378 55.016 1.00 78.62 81 LYS A O 1
ATOM 637 N N . GLU A 1 82 ? -13.400 -10.958 55.283 1.00 78.75 82 GLU A N 1
ATOM 638 C CA . GLU A 1 82 ? -13.967 -11.841 54.265 1.00 78.75 82 GLU A CA 1
ATOM 639 C C . GLU A 1 82 ? -15.331 -12.422 54.636 1.00 78.75 82 GLU A C 1
ATOM 641 O O . GLU A 1 82 ? -16.126 -12.749 53.755 1.00 78.75 82 GLU A O 1
ATOM 646 N N . LYS A 1 83 ? -15.640 -12.505 55.930 1.00 81.06 83 LYS A N 1
ATOM 647 C CA . LYS A 1 83 ? -16.934 -12.994 56.427 1.00 81.06 83 LYS A CA 1
ATOM 648 C C . LYS A 1 83 ? -17.915 -11.866 56.758 1.00 81.06 83 LYS A C 1
ATOM 650 O O . LYS A 1 83 ? -19.009 -12.134 57.242 1.00 81.06 83 LYS A O 1
ATOM 655 N N . SER A 1 84 ? -17.512 -10.620 56.522 1.00 86.81 84 SER A N 1
ATOM 656 C CA . SER A 1 84 ? -18.258 -9.426 56.911 1.00 86.81 84 SER A CA 1
ATOM 657 C C . SER A 1 84 ? -18.908 -8.750 55.704 1.00 86.81 84 SER A C 1
ATOM 659 O O . SER A 1 84 ? -18.395 -8.825 54.587 1.00 86.81 84 SER A O 1
ATOM 661 N N . GLY A 1 85 ? -20.020 -8.052 55.938 1.00 87.31 85 GLY A N 1
ATOM 662 C CA . GLY A 1 85 ? -20.708 -7.271 54.912 1.00 87.31 85 GLY A CA 1
ATOM 663 C C . GLY A 1 85 ? -21.359 -8.061 53.781 1.00 87.31 85 GLY A C 1
ATOM 664 O O . GLY A 1 85 ? -21.583 -9.267 53.865 1.00 87.31 85 GLY A O 1
ATOM 665 N N . LYS A 1 86 ? -21.679 -7.335 52.708 1.00 86.19 86 LYS A N 1
ATOM 666 C CA . LYS A 1 86 ? -22.336 -7.841 51.503 1.00 86.19 86 LYS A CA 1
ATOM 667 C C . LYS A 1 86 ? -21.539 -7.440 50.266 1.00 86.19 86 LYS A C 1
ATOM 669 O O . LYS A 1 86 ? -21.097 -6.298 50.150 1.00 86.19 86 LYS A O 1
ATOM 674 N N . THR A 1 87 ? -21.398 -8.373 49.333 1.00 87.12 87 THR A N 1
ATOM 675 C CA . THR A 1 87 ? -20.856 -8.084 48.005 1.00 87.12 87 THR A CA 1
ATOM 676 C C . THR A 1 87 ? -21.954 -7.515 47.113 1.00 87.12 87 THR A C 1
ATOM 678 O O . THR A 1 87 ? -23.052 -8.071 47.043 1.00 87.12 87 THR A O 1
ATOM 681 N N . VAL A 1 88 ? -21.656 -6.410 46.440 1.00 84.31 88 VAL A N 1
ATOM 682 C CA . VAL A 1 88 ? -22.506 -5.781 45.429 1.00 84.31 88 VAL A CA 1
ATOM 683 C C . VAL A 1 88 ? -21.711 -5.623 44.140 1.00 84.31 88 VAL A C 1
ATOM 685 O O . VAL A 1 88 ? -20.506 -5.381 44.176 1.00 84.31 88 VAL A O 1
ATOM 688 N N . THR A 1 89 ? -22.385 -5.750 43.005 1.00 86.12 89 THR A N 1
ATOM 689 C CA . THR A 1 89 ? -21.793 -5.496 41.691 1.00 86.12 89 THR A CA 1
ATOM 690 C C . THR A 1 89 ? -22.420 -4.233 41.130 1.00 86.12 89 THR A C 1
ATOM 692 O O . THR A 1 89 ? -23.633 -4.165 40.947 1.00 86.12 89 THR A O 1
ATOM 695 N N . LEU A 1 90 ? -21.587 -3.230 40.886 1.00 82.62 90 LEU A N 1
ATOM 696 C CA . LEU A 1 90 ? -21.944 -2.035 40.143 1.00 82.62 90 LEU A CA 1
ATOM 697 C C . LEU A 1 90 ? -21.780 -2.331 38.653 1.00 82.62 90 LEU A C 1
ATOM 699 O O . LEU A 1 90 ? -20.794 -2.948 38.256 1.00 82.62 90 LEU A O 1
ATOM 703 N N . SER A 1 91 ? -22.740 -1.907 37.839 1.00 80.31 91 SER A N 1
ATOM 704 C CA . SER A 1 91 ? -22.755 -2.127 36.388 1.00 80.31 91 SER A CA 1
ATOM 705 C C . SER A 1 91 ? -23.246 -0.871 35.672 1.00 80.31 91 SER A C 1
ATOM 707 O O . SER A 1 91 ? -23.746 0.046 36.320 1.00 80.31 91 SER A O 1
ATOM 709 N N . GLY A 1 92 ? -23.087 -0.819 34.348 1.00 73.00 92 GLY A N 1
ATOM 710 C CA . GLY A 1 92 ? -23.455 0.350 33.539 1.00 73.00 92 GLY A CA 1
ATOM 711 C C . GLY A 1 92 ? -22.282 1.272 33.206 1.00 73.00 92 GLY A C 1
ATOM 712 O O . GLY A 1 92 ? -22.467 2.253 32.489 1.00 73.00 92 GLY A O 1
ATOM 713 N N . PHE A 1 93 ? -21.065 0.945 33.653 1.00 78.12 93 PHE A N 1
ATOM 714 C CA . PHE A 1 93 ? -19.863 1.589 33.133 1.00 78.12 93 PHE A CA 1
ATOM 715 C C . PHE A 1 93 ? -19.661 1.193 31.667 1.00 78.12 93 PHE A C 1
ATOM 717 O O . PHE A 1 93 ? -20.030 0.095 31.243 1.00 78.12 93 PHE A O 1
ATOM 724 N N . ALA A 1 94 ? -19.049 2.079 30.884 1.00 76.31 94 ALA A N 1
ATOM 725 C CA . ALA A 1 94 ? -18.682 1.773 29.508 1.00 76.31 94 ALA A CA 1
ATOM 726 C C . ALA A 1 94 ? -17.562 0.715 29.485 1.00 76.31 94 ALA A C 1
ATOM 728 O O . ALA A 1 94 ? -16.377 1.046 29.505 1.00 76.31 94 ALA A O 1
ATOM 729 N N . GLY A 1 95 ? -17.948 -0.563 29.486 1.00 84.81 95 GLY A N 1
ATOM 730 C CA . GLY A 1 95 ? -17.030 -1.689 29.341 1.00 84.81 95 GLY A CA 1
ATOM 731 C C . GLY A 1 95 ? -16.476 -1.795 27.922 1.00 84.81 95 GLY A C 1
ATOM 732 O O . GLY A 1 95 ? -17.072 -1.291 26.963 1.00 84.81 95 GLY A O 1
ATOM 733 N N . GLU A 1 96 ? -15.351 -2.497 27.765 1.00 87.94 96 GLU A N 1
ATOM 734 C CA . GLU A 1 96 ? -14.718 -2.715 26.452 1.00 87.94 96 GLU A CA 1
ATOM 735 C C . GLU A 1 96 ? -15.696 -3.290 25.434 1.00 87.94 96 GLU A C 1
ATOM 737 O O . GLU A 1 96 ? -15.673 -2.909 24.264 1.00 87.94 96 GLU A O 1
ATOM 742 N N . LYS A 1 97 ? -16.591 -4.171 25.889 1.00 87.19 97 LYS A N 1
ATOM 743 C CA . LYS A 1 97 ? -17.591 -4.798 25.036 1.00 87.19 97 LYS A CA 1
ATOM 744 C C . LYS A 1 97 ? -18.516 -3.793 24.367 1.00 87.19 97 LYS A C 1
ATOM 746 O O . LYS A 1 97 ? -18.641 -3.804 23.143 1.00 87.19 97 LYS A O 1
ATOM 751 N N . ASN A 1 98 ? -19.096 -2.900 25.159 1.00 87.94 98 ASN A N 1
ATOM 752 C CA . ASN A 1 98 ? -20.012 -1.879 24.663 1.00 87.94 98 ASN A CA 1
ATOM 753 C C . ASN A 1 98 ? -19.270 -0.882 23.766 1.00 87.94 98 ASN A C 1
ATOM 755 O O . ASN A 1 98 ? -19.729 -0.594 22.666 1.00 87.94 98 ASN A O 1
ATOM 759 N N . LEU A 1 99 ? -18.072 -0.445 24.167 1.00 91.94 99 LEU A N 1
ATOM 760 C CA . LEU A 1 99 ? -17.268 0.505 23.390 1.00 91.94 99 LEU A CA 1
ATOM 761 C C . LEU A 1 99 ? -16.872 -0.039 22.007 1.00 91.94 99 LEU A C 1
ATOM 763 O O . LEU A 1 99 ? -16.918 0.681 21.009 1.00 91.94 99 LEU A O 1
ATOM 767 N N . ILE A 1 100 ? -16.483 -1.313 21.926 1.00 93.25 100 ILE A N 1
ATOM 768 C CA . ILE A 1 100 ? -16.161 -1.976 20.656 1.00 93.25 100 ILE A CA 1
ATOM 769 C C . ILE A 1 100 ? -17.414 -2.119 19.782 1.00 93.25 100 ILE A C 1
ATOM 771 O O . ILE A 1 100 ? -17.347 -1.859 18.579 1.00 93.25 100 ILE A O 1
ATOM 775 N N . GLN A 1 101 ? -18.554 -2.501 20.367 1.00 91.94 101 GLN A N 1
ATOM 776 C CA . GLN A 1 101 ? -19.832 -2.602 19.652 1.00 91.94 101 GLN A CA 1
ATOM 777 C C . GLN A 1 101 ? -20.283 -1.255 19.090 1.00 91.94 101 GLN A C 1
ATOM 779 O O . GLN A 1 101 ? -20.655 -1.167 17.918 1.00 91.94 101 GLN A O 1
ATOM 784 N N . GLU A 1 102 ? -20.196 -0.198 19.893 1.00 92.50 102 GLU A N 1
ATOM 785 C CA . GLU A 1 102 ? -20.475 1.174 19.474 1.00 92.50 102 GLU A CA 1
ATOM 786 C C . GLU A 1 102 ? -19.555 1.603 18.328 1.00 92.50 102 GLU A C 1
ATOM 788 O O . GLU A 1 102 ? -20.025 2.177 17.345 1.00 92.50 102 GLU A O 1
ATOM 793 N N . GLN A 1 103 ? -18.259 1.278 18.402 1.00 94.94 103 GLN A N 1
ATOM 794 C CA . GLN A 1 103 ? -17.302 1.624 17.352 1.00 94.94 103 GLN A CA 1
ATOM 795 C C . GLN A 1 103 ? -17.625 0.942 16.016 1.00 94.94 103 GLN A C 1
ATOM 797 O O . GLN A 1 103 ? -17.650 1.612 14.979 1.00 94.94 103 GLN A O 1
ATOM 802 N N . TYR A 1 104 ? -17.873 -0.372 16.022 1.00 94.94 104 TYR A N 1
ATOM 803 C CA . TYR A 1 104 ? -18.250 -1.089 14.801 1.00 94.94 104 TYR A CA 1
ATOM 804 C C . TYR A 1 104 ? -19.593 -0.600 14.260 1.00 94.94 104 TYR A C 1
ATOM 806 O O . TYR A 1 104 ? -19.704 -0.375 13.057 1.00 94.94 104 TYR A O 1
ATOM 814 N N . SER A 1 105 ? -20.570 -0.342 15.134 1.00 93.88 105 SER A N 1
ATOM 815 C CA . SER A 1 105 ? -21.868 0.222 14.743 1.00 93.88 105 SER A CA 1
ATOM 816 C C . SER A 1 105 ? -21.710 1.591 14.079 1.00 93.88 105 SER A C 1
ATOM 818 O O . SER A 1 105 ? -22.315 1.847 13.040 1.00 93.88 105 SER A O 1
ATOM 820 N N . ALA A 1 106 ? -20.847 2.456 14.621 1.00 93.50 106 ALA A N 1
ATOM 821 C CA . ALA A 1 106 ? -20.561 3.769 14.052 1.00 93.50 106 ALA A CA 1
ATOM 822 C C . ALA A 1 106 ? -19.914 3.682 12.660 1.00 93.50 106 ALA A C 1
ATOM 824 O O . ALA A 1 106 ? -20.226 4.492 11.789 1.00 93.50 106 ALA A O 1
ATOM 825 N N . TRP A 1 107 ? -19.034 2.705 12.421 1.00 93.75 107 TRP A N 1
ATOM 826 C CA . TRP A 1 107 ? -18.492 2.463 11.082 1.00 93.75 107 TRP A CA 1
ATOM 827 C C . TRP A 1 107 ? -19.509 1.806 10.143 1.00 93.75 107 TRP A C 1
ATOM 829 O O . TRP A 1 107 ? -19.529 2.121 8.959 1.00 93.75 107 TRP A O 1
ATOM 839 N N . ALA A 1 108 ? -20.384 0.938 10.650 1.00 92.81 108 ALA A N 1
ATOM 840 C CA . ALA A 1 108 ? -21.396 0.253 9.849 1.00 92.81 108 ALA A CA 1
ATOM 841 C C . ALA A 1 108 ? -22.507 1.189 9.338 1.00 92.81 108 ALA A C 1
ATOM 843 O O . ALA A 1 108 ? -23.157 0.865 8.345 1.00 92.81 108 ALA A O 1
ATOM 844 N N . GLN A 1 109 ? -22.698 2.363 9.957 1.00 91.12 109 GLN A N 1
ATOM 845 C CA . GLN A 1 109 ? -23.635 3.392 9.477 1.00 91.12 109 GLN A CA 1
ATOM 846 C C . GLN A 1 109 ? -23.343 3.842 8.042 1.00 91.12 109 GLN A C 1
ATOM 848 O O . GLN A 1 109 ? -24.267 4.214 7.319 1.00 91.12 109 GLN A O 1
ATOM 853 N N . ASN A 1 110 ? -22.075 3.813 7.624 1.00 88.50 110 ASN A N 1
ATOM 854 C CA . ASN A 1 110 ? -21.708 4.043 6.239 1.00 88.50 110 ASN A CA 1
ATOM 855 C C . ASN A 1 110 ? -20.532 3.151 5.839 1.00 88.50 110 ASN A C 1
ATOM 857 O O . ASN A 1 110 ? -19.413 3.331 6.305 1.00 88.50 110 ASN A O 1
ATOM 861 N N . THR A 1 111 ? -20.778 2.215 4.928 1.00 92.00 111 THR A N 1
ATOM 862 C CA . THR A 1 111 ? -19.756 1.299 4.410 1.00 92.00 111 THR A CA 1
ATOM 863 C C . THR A 1 111 ? -19.271 1.687 3.017 1.00 92.00 111 THR A C 1
ATOM 865 O O . THR A 1 111 ? -18.380 1.031 2.490 1.00 92.00 111 THR A O 1
ATOM 868 N N . THR A 1 112 ? -19.817 2.745 2.404 1.00 93.19 112 THR A N 1
ATOM 869 C CA . THR A 1 112 ? -19.414 3.208 1.068 1.00 93.19 112 THR A CA 1
ATOM 870 C C . THR A 1 112 ? -19.106 4.700 1.081 1.00 93.19 112 THR A C 1
ATOM 872 O O . THR A 1 112 ? -19.969 5.544 1.314 1.00 93.19 112 THR A O 1
ATOM 875 N N . PHE A 1 113 ? -17.857 5.037 0.781 1.00 92.00 113 PHE A N 1
ATOM 876 C CA . PHE A 1 113 ? -17.357 6.402 0.802 1.00 92.00 113 PHE A CA 1
ATOM 877 C C . PHE A 1 113 ? -16.962 6.862 -0.598 1.00 92.00 113 PHE A C 1
ATOM 879 O O . PHE A 1 113 ? -16.309 6.145 -1.358 1.00 92.00 113 PHE A O 1
ATOM 886 N N . ASN A 1 114 ? -17.346 8.091 -0.928 1.00 89.31 114 ASN A N 1
ATOM 887 C CA . ASN A 1 114 ? -16.964 8.743 -2.174 1.00 89.31 114 ASN A CA 1
ATOM 888 C C . ASN A 1 114 ? -15.644 9.477 -1.961 1.00 89.31 114 ASN A C 1
ATOM 890 O O . ASN A 1 114 ? -15.579 10.354 -1.107 1.00 89.31 114 ASN A O 1
ATOM 894 N N . VAL A 1 115 ? -14.621 9.172 -2.757 1.00 86.25 115 VAL A N 1
ATOM 895 C CA . VAL A 1 115 ? -13.323 9.878 -2.714 1.00 86.25 115 VAL A CA 1
ATOM 896 C C . VAL A 1 115 ? -13.291 11.152 -3.572 1.00 86.25 115 VAL A C 1
ATOM 898 O O . VAL A 1 115 ? -12.238 11.767 -3.722 1.00 86.25 115 VAL A O 1
ATOM 901 N N . GLN A 1 116 ? -14.425 11.569 -4.152 1.00 71.06 116 GLN A N 1
ATOM 902 C CA . GLN A 1 116 ? -14.535 12.823 -4.905 1.00 71.06 116 GLN A CA 1
ATOM 903 C C . GLN A 1 116 ? -14.305 14.026 -3.977 1.00 71.06 116 GLN A C 1
ATOM 905 O O . GLN A 1 116 ? -15.233 14.576 -3.390 1.00 71.06 116 GLN A O 1
ATOM 910 N N . SER A 1 117 ? -13.043 14.418 -3.837 1.00 57.28 117 SER A N 1
ATOM 911 C CA . SER A 1 117 ? -12.617 15.619 -3.129 1.00 57.28 117 SER A CA 1
ATOM 912 C C . SER A 1 117 ? -12.174 16.695 -4.124 1.00 57.28 117 SER A C 1
ATOM 914 O O . SER A 1 117 ? -11.963 16.435 -5.310 1.00 57.28 117 SER A O 1
ATOM 916 N N . ASN A 1 118 ? -11.958 17.907 -3.618 1.00 55.19 118 ASN A N 1
ATOM 917 C CA . ASN A 1 118 ? -11.367 19.013 -4.376 1.00 55.19 118 ASN A CA 1
ATOM 918 C C . ASN A 1 118 ? -9.911 18.719 -4.812 1.00 55.19 118 ASN A C 1
ATOM 920 O O . ASN A 1 118 ? -9.343 19.464 -5.608 1.00 55.19 118 ASN A O 1
ATOM 924 N N . GLN A 1 119 ? -9.300 17.647 -4.292 1.00 62.75 119 GLN A N 1
ATOM 925 C CA . GLN A 1 119 ? -7.998 17.122 -4.689 1.00 62.75 119 GLN A CA 1
ATOM 926 C C . GLN A 1 119 ? -8.179 15.823 -5.488 1.00 62.75 119 GLN A C 1
ATOM 928 O O . GLN A 1 119 ? -8.789 14.850 -5.042 1.00 62.75 119 GLN A O 1
ATOM 933 N N . THR A 1 120 ? -7.646 15.801 -6.710 1.00 68.81 120 THR A N 1
ATOM 934 C CA . THR A 1 120 ? -7.718 14.631 -7.591 1.00 68.81 120 THR A CA 1
ATOM 935 C C . THR A 1 120 ? -6.589 13.655 -7.261 1.00 68.81 120 THR A C 1
ATOM 937 O O . THR A 1 120 ? -5.462 13.822 -7.727 1.00 68.81 120 THR A O 1
ATOM 940 N N . TYR A 1 121 ? -6.879 12.619 -6.471 1.00 77.19 121 TYR A N 1
ATOM 941 C CA . TYR A 1 121 ? -5.945 11.510 -6.262 1.00 77.19 121 TYR A CA 1
ATOM 942 C C . TYR A 1 121 ? -6.137 10.441 -7.341 1.00 77.19 121 TYR A C 1
ATOM 944 O O . TYR A 1 121 ? -7.261 9.969 -7.535 1.00 77.19 121 TYR A O 1
ATOM 952 N N . PRO A 1 122 ? -5.071 10.005 -8.034 1.00 80.69 122 PRO A N 1
ATOM 953 C CA . PRO A 1 122 ? -5.201 8.908 -8.975 1.00 80.69 122 PRO A CA 1
ATOM 954 C C . PRO A 1 122 ? -5.447 7.600 -8.216 1.00 80.69 122 PRO A C 1
ATOM 956 O O . PRO A 1 122 ? -4.798 7.322 -7.204 1.00 80.69 122 PRO A O 1
ATOM 959 N N . PHE A 1 123 ? -6.362 6.774 -8.723 1.00 86.06 123 PHE A N 1
ATOM 960 C CA . PHE A 1 123 ? -6.818 5.562 -8.029 1.00 86.06 123 PHE A CA 1
ATOM 961 C C . PHE A 1 123 ? -5.675 4.611 -7.634 1.00 86.06 123 PHE A C 1
ATOM 963 O O . PHE A 1 123 ? -5.651 4.111 -6.511 1.00 86.06 123 PHE A O 1
ATOM 970 N N . TRP A 1 124 ? -4.677 4.422 -8.506 1.00 86.81 124 TRP A N 1
ATOM 971 C CA . TRP A 1 124 ? -3.526 3.559 -8.223 1.00 86.81 124 TRP A CA 1
ATOM 972 C C . TRP A 1 124 ? -2.720 4.015 -7.000 1.00 86.81 124 TRP A C 1
ATOM 974 O O . TRP A 1 124 ? -2.185 3.176 -6.277 1.00 86.81 124 TRP A O 1
ATOM 984 N N . LYS A 1 125 ? -2.647 5.330 -6.747 1.00 85.94 125 LYS A N 1
ATOM 985 C CA . LYS A 1 125 ? -1.906 5.884 -5.610 1.00 85.94 125 LYS A CA 1
ATOM 986 C C . LYS A 1 125 ? -2.621 5.527 -4.319 1.00 85.94 125 LYS A C 1
ATOM 988 O O . LYS A 1 125 ? -2.008 4.961 -3.423 1.00 85.94 125 LYS A O 1
ATOM 993 N N . VAL A 1 126 ? -3.927 5.793 -4.266 1.00 89.31 126 VAL A N 1
ATOM 994 C CA . VAL A 1 126 ? -4.760 5.447 -3.106 1.00 89.31 126 VAL A CA 1
ATOM 995 C C . VAL A 1 126 ? -4.700 3.942 -2.845 1.00 89.31 126 VAL A C 1
ATOM 997 O O . VAL A 1 126 ? -4.510 3.522 -1.706 1.00 89.31 126 VAL A O 1
ATOM 1000 N N . TYR A 1 127 ? -4.773 3.127 -3.902 1.00 90.88 127 TYR A N 1
ATOM 1001 C CA . TYR A 1 127 ? -4.631 1.678 -3.794 1.00 90.88 127 TYR A CA 1
ATOM 1002 C C . TYR A 1 127 ? -3.301 1.268 -3.160 1.00 90.88 127 TYR A C 1
ATOM 1004 O O . TYR A 1 127 ? -3.310 0.518 -2.187 1.00 90.88 127 TYR A O 1
ATOM 1012 N N . PHE A 1 128 ? -2.160 1.740 -3.675 1.00 90.06 128 PHE A N 1
ATOM 1013 C CA . PHE A 1 128 ? -0.865 1.340 -3.126 1.00 90.06 128 PHE A CA 1
ATOM 1014 C C . PHE A 1 128 ? -0.618 1.886 -1.728 1.00 90.06 128 PHE A C 1
ATOM 1016 O O . PHE A 1 128 ? -0.103 1.139 -0.905 1.00 90.06 128 PHE A O 1
ATOM 1023 N N . ASP A 1 129 ? -1.020 3.118 -1.427 1.00 90.38 129 ASP A N 1
ATOM 1024 C CA . ASP A 1 129 ? -0.850 3.690 -0.090 1.00 90.38 129 ASP A CA 1
ATOM 1025 C C . ASP A 1 129 ? -1.616 2.867 0.954 1.00 90.38 129 ASP A C 1
ATOM 1027 O O . ASP A 1 129 ? -1.052 2.464 1.972 1.00 90.38 129 ASP A O 1
ATOM 1031 N N . LEU A 1 130 ? -2.876 2.524 0.666 1.00 93.44 130 LEU A N 1
ATOM 1032 C CA . LEU A 1 130 ? -3.686 1.684 1.549 1.00 93.44 130 LEU A CA 1
ATOM 1033 C C . LEU A 1 130 ? -3.199 0.228 1.572 1.00 93.44 130 LEU A C 1
ATOM 1035 O O . LEU A 1 130 ? -3.188 -0.400 2.630 1.00 93.44 130 LEU A O 1
ATOM 1039 N N . LYS A 1 131 ? -2.752 -0.325 0.437 1.00 91.69 131 LYS A N 1
ATOM 1040 C CA . LYS A 1 131 ? -2.216 -1.692 0.372 1.00 91.69 131 LYS A CA 1
ATOM 1041 C C . LYS A 1 131 ? -0.920 -1.822 1.168 1.00 91.69 131 LYS A C 1
ATOM 1043 O O . LYS A 1 131 ? -0.782 -2.777 1.930 1.00 91.69 131 LYS A O 1
ATOM 1048 N N . ASN A 1 132 ? -0.008 -0.864 1.026 1.00 90.19 132 ASN A N 1
ATOM 1049 C CA . ASN A 1 132 ? 1.234 -0.801 1.788 1.00 90.19 132 ASN A CA 1
ATOM 1050 C C . ASN A 1 132 ? 0.929 -0.661 3.282 1.00 90.19 132 ASN A C 1
ATOM 1052 O O . ASN A 1 132 ? 1.406 -1.488 4.053 1.00 90.19 132 ASN A O 1
ATOM 1056 N N . LEU A 1 133 ? 0.036 0.264 3.662 1.00 92.81 133 LEU A N 1
ATOM 1057 C CA . LEU A 1 133 ? -0.439 0.404 5.042 1.00 92.81 133 LEU A CA 1
ATOM 1058 C C . LEU A 1 133 ? -0.989 -0.922 5.586 1.00 92.81 133 LEU A C 1
ATOM 1060 O O . LEU A 1 133 ? -0.644 -1.328 6.688 1.00 92.81 133 LEU A O 1
ATOM 1064 N N . SER A 1 134 ? -1.793 -1.647 4.801 1.00 92.50 134 SER A N 1
ATOM 1065 C CA . SER A 1 134 ? -2.365 -2.931 5.228 1.00 92.50 134 SER A CA 1
ATOM 1066 C C . SER A 1 134 ? -1.319 -4.031 5.476 1.00 92.50 134 SER A C 1
ATOM 1068 O O . SER A 1 134 ? -1.577 -4.957 6.248 1.00 92.50 134 SER A O 1
ATOM 1070 N N . ASN A 1 135 ? -0.142 -3.914 4.852 1.00 89.25 135 ASN A N 1
ATOM 1071 C CA . ASN A 1 135 ? 0.979 -4.843 4.991 1.00 89.25 135 ASN A CA 1
ATOM 1072 C C . ASN A 1 135 ? 1.973 -4.432 6.093 1.00 89.25 135 ASN A C 1
ATOM 1074 O O . ASN A 1 135 ? 2.849 -5.226 6.438 1.00 89.25 135 ASN A O 1
ATOM 1078 N N . GLU A 1 136 ? 1.865 -3.219 6.645 1.00 89.56 136 GLU A N 1
ATOM 1079 C CA . GLU A 1 136 ? 2.704 -2.778 7.761 1.00 89.56 136 GLU A CA 1
ATOM 1080 C C . GLU A 1 136 ? 2.398 -3.605 9.019 1.00 89.56 136 GLU A C 1
ATOM 1082 O O . GLU A 1 136 ? 1.241 -3.882 9.351 1.00 89.56 136 GLU A O 1
ATOM 1087 N N . SER A 1 137 ? 3.453 -4.002 9.738 1.00 84.94 137 SER A N 1
ATOM 1088 C CA . SER A 1 137 ? 3.333 -4.758 10.991 1.00 84.94 137 SER A CA 1
ATOM 1089 C C . SER A 1 137 ? 2.734 -3.917 12.120 1.00 84.94 137 SER A C 1
ATOM 1091 O O . SER A 1 137 ? 1.994 -4.450 12.947 1.00 84.94 137 SER A O 1
ATOM 1093 N N . ASN A 1 138 ? 3.023 -2.614 12.124 1.00 85.81 138 ASN A N 1
ATOM 1094 C CA . ASN A 1 138 ? 2.484 -1.632 13.055 1.00 85.81 138 ASN A CA 1
ATOM 1095 C C . ASN A 1 138 ? 1.771 -0.526 12.271 1.00 85.81 138 ASN A C 1
ATOM 1097 O O . ASN A 1 138 ? 2.421 0.313 11.651 1.00 85.81 138 ASN A O 1
ATOM 1101 N N . GLN A 1 139 ? 0.440 -0.544 12.289 1.00 89.69 139 GLN A N 1
ATOM 1102 C CA . GLN A 1 139 ? -0.375 0.428 11.572 1.00 89.69 139 GLN A CA 1
ATOM 1103 C C . GLN A 1 139 ? -0.811 1.534 12.525 1.00 89.69 139 GLN A C 1
ATOM 1105 O O . GLN A 1 139 ? -1.632 1.317 13.412 1.00 89.69 139 GLN A O 1
ATOM 1110 N N . THR A 1 140 ? -0.288 2.737 12.317 1.00 85.62 140 THR A N 1
ATOM 1111 C CA . THR A 1 140 ? -0.708 3.927 13.060 1.00 85.62 140 THR A CA 1
ATOM 1112 C C . THR A 1 140 ? -1.651 4.784 12.224 1.00 85.62 140 THR A C 1
ATOM 1114 O O . THR A 1 140 ? -1.531 4.850 10.993 1.00 85.62 140 THR A O 1
ATOM 1117 N N . ASP A 1 141 ? -2.601 5.430 12.906 1.00 88.75 141 ASP A N 1
ATOM 1118 C CA . ASP A 1 141 ? -3.520 6.425 12.345 1.00 88.75 141 ASP A CA 1
ATOM 1119 C C . ASP A 1 141 ? -4.285 5.966 11.095 1.00 88.75 141 ASP A C 1
ATOM 1121 O O . ASP A 1 141 ? -4.545 6.752 10.184 1.00 88.75 141 ASP A O 1
ATOM 1125 N N . VAL A 1 142 ? -4.672 4.684 11.049 1.00 95.25 142 VAL A N 1
ATOM 1126 C CA . VAL A 1 142 ? -5.374 4.073 9.906 1.00 95.25 142 VAL A CA 1
ATOM 1127 C C . VAL A 1 142 ? -6.571 4.910 9.455 1.00 95.25 142 VAL A C 1
ATOM 1129 O O . VAL A 1 142 ? -6.699 5.216 8.272 1.00 95.25 142 VAL A O 1
ATOM 1132 N N . ILE A 1 143 ? -7.420 5.328 10.399 1.00 95.44 143 ILE A N 1
ATOM 1133 C CA . ILE A 1 143 ? -8.613 6.125 10.093 1.00 95.44 143 ILE A CA 1
ATOM 1134 C C . ILE A 1 143 ? -8.240 7.480 9.490 1.00 95.44 143 ILE A C 1
ATOM 1136 O O . ILE A 1 143 ? -8.826 7.877 8.487 1.00 95.44 143 ILE A O 1
ATOM 1140 N N . SER A 1 144 ? -7.240 8.171 10.039 1.00 93.94 144 SER A N 1
ATOM 1141 C CA . SER A 1 144 ? -6.777 9.459 9.509 1.00 93.94 144 SER A CA 1
ATOM 1142 C C . SER A 1 144 ? -6.193 9.317 8.102 1.00 93.94 144 SER A C 1
ATOM 1144 O O . SER A 1 144 ? -6.488 10.136 7.234 1.00 93.94 144 SER A O 1
ATOM 1146 N N . LYS A 1 145 ? -5.424 8.249 7.845 1.00 94.25 145 LYS A N 1
ATOM 1147 C CA . LYS A 1 145 ? -4.861 7.946 6.519 1.00 94.25 145 LYS A CA 1
ATOM 1148 C C . LYS A 1 145 ? -5.946 7.651 5.480 1.00 94.25 145 LYS A C 1
ATOM 1150 O O . LYS A 1 145 ? -5.797 8.066 4.338 1.00 94.25 145 LYS A O 1
ATOM 1155 N N . ILE A 1 146 ? -7.039 6.982 5.856 1.00 94.25 146 ILE A N 1
ATOM 1156 C CA . ILE A 1 146 ? -8.188 6.781 4.956 1.00 94.25 146 ILE A CA 1
ATOM 1157 C C . ILE A 1 146 ? -8.948 8.098 4.760 1.00 94.25 146 ILE A C 1
ATOM 1159 O O . ILE A 1 146 ? -9.213 8.485 3.624 1.00 94.25 146 ILE A O 1
ATOM 1163 N N . ASN A 1 147 ? -9.239 8.819 5.848 1.00 93.62 147 ASN A N 1
ATOM 1164 C CA . ASN A 1 147 ? -9.957 10.096 5.823 1.00 93.62 147 ASN A CA 1
ATOM 1165 C C . ASN A 1 147 ? -9.244 11.180 5.006 1.00 93.62 147 ASN A C 1
ATOM 1167 O O . ASN A 1 147 ? -9.917 12.079 4.518 1.00 93.62 147 ASN A O 1
ATOM 1171 N N . HIS A 1 148 ? -7.923 11.089 4.820 1.00 91.50 148 HIS A N 1
ATOM 1172 C CA . HIS A 1 148 ? -7.161 11.971 3.931 1.00 91.50 148 HIS A CA 1
ATOM 1173 C C . HIS A 1 148 ? -7.651 11.934 2.473 1.00 91.50 148 HIS A C 1
ATOM 1175 O O . HIS A 1 148 ? -7.517 12.919 1.757 1.00 91.50 148 HIS A O 1
ATOM 1181 N N . TYR A 1 149 ? -8.226 10.812 2.030 1.00 90.12 149 TYR A N 1
ATOM 1182 C CA . TYR A 1 149 ? -8.779 10.666 0.680 1.00 90.12 149 TYR A CA 1
ATOM 1183 C C . TYR A 1 149 ? -10.266 11.012 0.592 1.00 90.12 149 TYR A C 1
ATOM 1185 O O . TYR A 1 149 ? -10.829 11.017 -0.503 1.00 90.12 149 TYR A O 1
ATOM 1193 N N . LEU A 1 150 ? -10.917 11.246 1.731 1.00 90.50 150 LEU A N 1
ATOM 1194 C CA . LEU A 1 150 ? -12.341 11.534 1.801 1.00 90.50 150 LEU A CA 1
ATOM 1195 C C . LEU A 1 150 ? -12.578 13.051 1.795 1.00 90.50 150 LEU A C 1
ATOM 1197 O O . LEU A 1 150 ? -11.704 13.815 2.206 1.00 90.50 150 LEU A O 1
ATOM 1201 N N . PRO A 1 151 ? -13.756 13.515 1.348 1.00 87.56 151 PRO A N 1
ATOM 1202 C CA . PRO A 1 151 ? -14.104 14.927 1.384 1.00 87.56 151 PRO A CA 1
ATOM 1203 C C . PRO A 1 151 ? -14.005 15.507 2.797 1.00 87.56 151 PRO A C 1
ATOM 1205 O O . PRO A 1 151 ? -14.246 14.826 3.794 1.00 87.56 151 PRO A O 1
ATOM 1208 N N . GLU A 1 152 ? -13.718 16.807 2.889 1.00 85.50 152 GLU A N 1
ATOM 1209 C CA . GLU A 1 152 ? -13.534 17.479 4.181 1.00 85.50 152 GLU A CA 1
ATOM 1210 C C . GLU A 1 152 ? -14.793 17.499 5.060 1.00 85.50 152 GLU A C 1
ATOM 1212 O O . GLU A 1 152 ? -14.698 17.689 6.273 1.00 85.50 152 GLU A O 1
ATOM 1217 N N . ASN A 1 153 ? -15.972 17.256 4.479 1.00 85.19 153 ASN A N 1
ATOM 1218 C CA . ASN A 1 153 ? -17.218 17.150 5.225 1.00 85.19 153 ASN A CA 1
ATOM 1219 C C . ASN A 1 153 ? -17.155 15.997 6.244 1.00 85.19 153 ASN A C 1
ATOM 1221 O O . ASN A 1 153 ? -17.113 14.823 5.880 1.00 85.19 153 ASN A O 1
ATOM 1225 N N . ASN A 1 154 ? -17.252 16.331 7.533 1.00 82.69 154 ASN A N 1
ATOM 1226 C CA . ASN A 1 154 ? -17.218 15.369 8.638 1.00 82.69 154 ASN A CA 1
ATOM 1227 C C . ASN A 1 154 ? -18.302 14.280 8.565 1.00 82.69 154 ASN A C 1
ATOM 1229 O O . ASN A 1 154 ? -18.110 13.206 9.132 1.00 82.69 154 ASN A O 1
ATOM 1233 N N . ALA A 1 155 ? -19.425 14.523 7.880 1.00 84.50 155 ALA A N 1
ATOM 1234 C CA . ALA A 1 155 ? -20.459 13.508 7.662 1.00 84.50 155 ALA A CA 1
ATOM 1235 C C . ALA A 1 155 ? -20.016 12.394 6.692 1.00 84.50 155 ALA A C 1
ATOM 1237 O O . ALA A 1 155 ? -20.597 11.314 6.689 1.00 84.50 155 ALA A O 1
ATOM 1238 N N . GLN A 1 156 ? -18.985 12.648 5.881 1.00 86.00 156 GLN A N 1
ATOM 1239 C CA . GLN A 1 156 ? -18.430 11.715 4.897 1.00 86.00 156 GLN A CA 1
ATOM 1240 C C . GLN A 1 156 ? -17.100 11.102 5.350 1.00 86.00 156 GLN A C 1
ATOM 1242 O O . GLN A 1 156 ? -16.475 10.384 4.577 1.00 86.00 156 GLN A O 1
ATOM 1247 N N . LYS A 1 157 ? -16.661 11.366 6.586 1.00 91.00 157 LYS A N 1
ATOM 1248 C CA . LYS A 1 157 ? -15.437 10.796 7.159 1.00 91.00 157 LYS A CA 1
ATOM 1249 C C . LYS A 1 157 ? -15.754 9.594 8.042 1.00 91.00 157 LYS A C 1
ATOM 1251 O O . LYS A 1 157 ? -16.777 9.552 8.726 1.00 91.00 157 LYS A O 1
ATOM 1256 N N . LEU A 1 158 ? -14.828 8.641 8.081 1.00 93.56 158 LEU A N 1
ATOM 1257 C CA . LEU A 1 158 ? -14.840 7.570 9.068 1.00 93.56 158 LEU A CA 1
ATOM 1258 C C . LEU A 1 158 ? -14.649 8.155 10.464 1.00 93.56 158 LEU A C 1
ATOM 1260 O O . LEU A 1 158 ? -13.769 8.993 10.691 1.00 93.56 158 LEU A O 1
ATOM 1264 N N . LYS A 1 159 ? -15.453 7.679 11.416 1.00 94.00 159 LYS A N 1
ATOM 1265 C CA . LYS A 1 159 ? -15.292 8.043 12.824 1.00 94.00 159 LYS A CA 1
ATOM 1266 C C . LYS A 1 159 ? -13.951 7.508 13.349 1.00 94.00 159 LYS A C 1
ATOM 1268 O O . LYS A 1 159 ? -13.631 6.347 13.077 1.00 94.00 159 LYS A O 1
ATOM 1273 N N . PRO A 1 160 ? -13.160 8.317 14.079 1.00 94.94 160 PRO A N 1
ATOM 1274 C CA . PRO A 1 160 ? -11.938 7.837 14.719 1.00 94.94 160 PRO A CA 1
ATOM 1275 C C . PRO A 1 160 ? -12.257 6.753 15.755 1.00 94.94 160 PRO A C 1
ATOM 1277 O O . PRO A 1 160 ? -13.407 6.602 16.170 1.00 94.94 160 PRO A O 1
ATOM 1280 N N . LEU A 1 161 ? -11.230 6.003 16.160 1.00 94.81 161 LEU A N 1
ATOM 1281 C CA . LEU A 1 161 ? -11.355 5.053 17.263 1.00 94.81 161 LEU A CA 1
ATOM 1282 C C . LEU A 1 161 ? -11.686 5.806 18.558 1.00 94.81 161 LEU A C 1
ATOM 1284 O O . LEU A 1 161 ? -11.073 6.836 18.839 1.00 94.81 161 LEU A O 1
ATOM 1288 N N . ASN A 1 162 ? -12.633 5.283 19.336 1.00 93.44 162 ASN A N 1
ATOM 1289 C CA . ASN A 1 162 ? -13.017 5.828 20.633 1.00 93.44 162 ASN A CA 1
ATOM 1290 C C . ASN A 1 162 ? -11.780 6.042 21.533 1.00 93.44 162 ASN A C 1
ATOM 1292 O O . ASN A 1 162 ? -10.932 5.157 21.662 1.00 93.44 162 ASN A O 1
ATOM 1296 N N . GLN A 1 163 ? -11.681 7.214 22.168 1.00 92.31 163 GLN A N 1
ATOM 1297 C CA . GLN A 1 163 ? -10.526 7.589 22.993 1.00 92.31 163 GLN A CA 1
ATOM 1298 C C . GLN A 1 163 ? -10.320 6.653 24.192 1.00 92.31 163 GLN A C 1
ATOM 1300 O O . GLN A 1 163 ? -9.180 6.358 24.542 1.00 92.31 163 GLN A O 1
ATOM 1305 N N . SER A 1 164 ? -11.394 6.126 24.784 1.00 89.31 164 SER A N 1
ATOM 1306 C CA . SER A 1 164 ? -11.313 5.148 25.875 1.00 89.31 164 SER A CA 1
ATOM 1307 C C . SER A 1 164 ? -10.725 3.816 25.404 1.00 89.31 164 SER A C 1
ATOM 1309 O O . SER A 1 164 ? -9.968 3.192 26.143 1.00 89.31 164 SER A O 1
ATOM 1311 N N . LEU A 1 165 ? -10.998 3.405 24.159 1.00 91.69 165 LEU A N 1
ATOM 1312 C CA . LEU A 1 165 ? -10.344 2.242 23.547 1.00 91.69 165 LEU A CA 1
ATOM 1313 C C . LEU A 1 165 ? -8.858 2.529 23.284 1.00 91.69 165 LEU A C 1
ATOM 1315 O O . LEU A 1 165 ? -8.004 1.711 23.621 1.00 91.69 165 LEU A O 1
ATOM 1319 N N . GLN A 1 166 ? -8.526 3.709 22.752 1.00 92.19 166 GLN A N 1
ATOM 1320 C CA . GLN A 1 166 ? -7.132 4.120 22.528 1.00 92.19 166 GLN A CA 1
ATOM 1321 C C . GLN A 1 166 ? -6.317 4.156 23.830 1.00 92.19 166 GLN A C 1
ATOM 1323 O O . GLN A 1 166 ? -5.189 3.665 23.859 1.00 92.19 166 GLN A O 1
ATOM 1328 N N . ALA A 1 167 ? -6.895 4.681 24.916 1.00 89.12 167 ALA A N 1
ATOM 1329 C CA . ALA A 1 167 ? -6.275 4.707 26.243 1.00 89.12 167 ALA A CA 1
ATOM 1330 C C . ALA A 1 167 ? -5.969 3.295 26.775 1.00 89.12 167 ALA A C 1
ATOM 1332 O O . ALA A 1 167 ? -4.998 3.102 27.502 1.00 89.12 167 ALA A O 1
ATOM 1333 N N . ARG A 1 168 ? -6.752 2.299 26.344 1.00 87.69 168 ARG A N 1
ATOM 1334 C CA . ARG A 1 168 ? -6.569 0.866 26.622 1.00 87.69 168 ARG A CA 1
ATOM 1335 C C . ARG A 1 168 ? -5.697 0.155 25.577 1.00 87.69 168 ARG A C 1
ATOM 1337 O O . ARG A 1 168 ? -5.732 -1.065 25.464 1.00 87.69 168 ARG A O 1
ATOM 1344 N N . GLN A 1 169 ? -4.923 0.910 24.793 1.00 91.94 169 GLN A N 1
ATOM 1345 C CA . GLN A 1 169 ? -4.009 0.408 23.758 1.00 91.94 169 GLN A CA 1
ATOM 1346 C C . GLN A 1 169 ? -4.690 -0.345 22.606 1.00 91.94 169 GLN A C 1
ATOM 1348 O O . GLN A 1 169 ? -4.025 -1.058 21.852 1.00 91.94 169 GLN A O 1
ATOM 1353 N N . TYR A 1 170 ? -6.000 -0.171 22.422 1.00 93.00 170 TYR A N 1
ATOM 1354 C CA . TYR A 1 170 ? -6.664 -0.684 21.234 1.00 93.00 170 TYR A CA 1
ATOM 1355 C C . TYR A 1 170 ? -6.268 0.127 20.001 1.00 93.00 170 TYR A C 1
ATOM 1357 O O . TYR A 1 170 ? -6.059 1.343 20.052 1.00 93.00 170 TYR A O 1
ATOM 1365 N N . GLN A 1 171 ? -6.197 -0.558 18.865 1.00 94.38 171 GLN A N 1
ATOM 1366 C CA . GLN A 1 171 ? -5.769 0.012 17.594 1.00 94.38 171 GLN A CA 1
ATOM 1367 C C . GLN A 1 171 ? -6.685 -0.428 16.459 1.00 94.38 171 GLN A C 1
ATOM 1369 O O . GLN A 1 171 ? -7.239 -1.528 16.464 1.00 94.38 171 GLN A O 1
ATOM 1374 N N . VAL A 1 172 ? -6.807 0.427 15.447 1.00 95.25 172 VAL A N 1
ATOM 1375 C CA . VAL A 1 172 ? -7.457 0.067 14.185 1.00 95.25 172 VAL A CA 1
ATOM 1376 C C . VAL A 1 172 ? -6.422 -0.573 13.273 1.00 95.25 172 VAL A C 1
ATOM 1378 O O . VAL A 1 172 ? -5.319 -0.055 13.125 1.00 95.25 172 VAL A O 1
ATOM 1381 N N . LYS A 1 173 ? -6.798 -1.663 12.611 1.00 93.81 173 LYS A N 1
ATOM 1382 C CA . LYS A 1 173 ? -6.040 -2.266 11.520 1.00 93.81 173 LYS A CA 1
ATOM 1383 C C . LYS A 1 173 ? -6.869 -2.245 10.241 1.00 93.81 173 LYS A C 1
ATOM 1385 O O . LYS A 1 173 ? -8.055 -2.566 10.229 1.00 93.81 173 LYS A O 1
ATOM 1390 N N . LEU A 1 174 ? -6.194 -1.907 9.156 1.00 95.19 174 LEU A N 1
ATOM 1391 C CA . LEU A 1 174 ? -6.632 -2.088 7.787 1.00 95.19 174 LEU A CA 1
ATOM 1392 C C . LEU A 1 174 ? -6.203 -3.474 7.297 1.00 95.19 174 LEU A C 1
ATOM 1394 O O . LEU A 1 174 ? -5.037 -3.867 7.419 1.00 95.19 174 LEU A O 1
ATOM 1398 N N . ALA A 1 175 ? -7.141 -4.212 6.718 1.00 91.50 175 ALA A N 1
ATOM 1399 C CA . ALA A 1 175 ? -6.909 -5.514 6.113 1.00 91.50 175 ALA A CA 1
ATOM 1400 C C . ALA A 1 175 ? -7.553 -5.603 4.726 1.00 91.50 175 ALA A C 1
ATOM 1402 O O . ALA A 1 175 ? -8.423 -4.811 4.375 1.00 91.50 175 ALA A O 1
ATOM 1403 N N . GLN A 1 176 ? -7.100 -6.587 3.943 1.00 88.00 176 GLN A N 1
ATOM 1404 C CA . GLN A 1 176 ? -7.714 -6.990 2.673 1.00 88.00 176 GLN A CA 1
ATOM 1405 C C . GLN A 1 176 ? -8.011 -5.844 1.699 1.00 88.00 176 GLN A C 1
ATOM 1407 O O . GLN A 1 176 ? -9.068 -5.796 1.083 1.00 88.00 176 GLN A O 1
ATOM 1412 N N . VAL A 1 177 ? -7.042 -4.947 1.510 1.00 92.50 177 VAL A N 1
ATOM 1413 C CA . VAL A 1 177 ? -7.152 -3.924 0.466 1.00 92.50 177 VAL A CA 1
ATOM 1414 C C . VAL A 1 177 ? -7.127 -4.611 -0.898 1.00 92.50 177 VAL A C 1
ATOM 1416 O O . VAL A 1 177 ? -6.119 -5.227 -1.280 1.00 92.50 177 VAL A O 1
ATOM 1419 N N . GLY A 1 178 ? -8.258 -4.544 -1.589 1.00 90.69 178 GLY A N 1
ATOM 1420 C CA . GLY A 1 178 ? -8.543 -5.201 -2.851 1.00 90.69 178 GLY A CA 1
ATOM 1421 C C . GLY A 1 178 ? -9.117 -4.225 -3.867 1.00 90.69 178 GLY A C 1
ATOM 1422 O O . GLY A 1 178 ? -9.772 -3.241 -3.529 1.00 90.69 178 GLY A O 1
ATOM 1423 N N . LEU A 1 179 ? -8.846 -4.514 -5.130 1.00 89.31 179 LEU A N 1
ATOM 1424 C CA . LEU A 1 179 ? -9.360 -3.767 -6.262 1.00 89.31 179 LEU A CA 1
ATOM 1425 C C . LEU A 1 179 ? -10.625 -4.447 -6.779 1.00 89.31 179 LEU A C 1
ATOM 1427 O O . LEU A 1 179 ? -10.645 -5.666 -6.946 1.00 89.31 179 LEU A O 1
ATOM 1431 N N . ASN A 1 180 ? -11.655 -3.656 -7.057 1.00 87.44 180 ASN A N 1
ATOM 1432 C CA . ASN A 1 180 ? -12.868 -4.103 -7.721 1.00 87.44 180 ASN A CA 1
ATOM 1433 C C . ASN A 1 180 ? -13.164 -3.188 -8.915 1.00 87.44 180 ASN A C 1
ATOM 1435 O O . ASN A 1 180 ? -13.107 -1.964 -8.799 1.00 87.44 180 ASN A O 1
ATOM 1439 N N . ARG A 1 181 ? -13.467 -3.781 -10.071 1.00 80.94 181 ARG A N 1
ATOM 1440 C CA . ARG A 1 181 ? -13.866 -3.040 -11.271 1.00 80.94 181 ARG A CA 1
ATOM 1441 C C . ARG A 1 181 ? -15.332 -3.292 -11.528 1.00 80.94 181 ARG A C 1
ATOM 1443 O O . ARG A 1 181 ? -15.747 -4.430 -11.736 1.00 80.94 181 ARG A O 1
ATOM 1450 N N . LEU A 1 182 ? -16.104 -2.221 -11.510 1.00 78.31 182 LEU A N 1
ATOM 1451 C CA . LEU A 1 182 ? -17.519 -2.281 -11.806 1.00 78.31 182 LEU A CA 1
ATOM 1452 C C . LEU A 1 182 ? -17.721 -2.427 -13.319 1.00 78.31 182 LEU A C 1
ATOM 1454 O O . LEU A 1 182 ? -16.911 -1.978 -14.131 1.00 78.31 182 LEU A O 1
ATOM 1458 N N . THR A 1 183 ? -18.831 -3.048 -13.707 1.00 75.12 183 THR A N 1
ATOM 1459 C CA . THR A 1 183 ? -19.184 -3.302 -15.115 1.00 75.12 183 THR A CA 1
ATOM 1460 C C . THR A 1 183 ? -19.342 -2.024 -15.942 1.00 75.12 183 THR A C 1
ATOM 1462 O O . THR A 1 183 ? -19.215 -2.062 -17.161 1.00 75.12 183 THR A O 1
ATOM 1465 N N . ASN A 1 184 ? -19.575 -0.886 -15.287 1.00 71.88 184 ASN A N 1
ATOM 1466 C CA . ASN A 1 184 ? -19.659 0.441 -15.894 1.00 71.88 184 ASN A CA 1
ATOM 1467 C C . ASN A 1 184 ? -18.288 1.134 -16.071 1.00 71.88 184 ASN A C 1
ATOM 1469 O O . ASN A 1 184 ? -18.250 2.315 -16.408 1.00 71.88 184 ASN A O 1
ATOM 1473 N N . GLY A 1 185 ? -17.174 0.436 -15.817 1.00 71.25 185 GLY A N 1
ATOM 1474 C CA . GLY A 1 185 ? -15.816 0.979 -15.926 1.00 71.25 185 GLY A CA 1
ATOM 1475 C C . GLY A 1 185 ? -15.367 1.822 -14.728 1.00 71.25 185 GLY A C 1
ATOM 1476 O O . GLY A 1 185 ? -14.288 2.404 -14.765 1.00 71.25 185 GLY A O 1
ATOM 1477 N N . GLN A 1 186 ? -16.163 1.907 -13.658 1.00 78.62 186 GLN A N 1
ATOM 1478 C CA . GLN A 1 186 ? -15.744 2.577 -12.430 1.00 78.62 186 GLN A CA 1
ATOM 1479 C C . GLN A 1 186 ? -14.853 1.667 -11.577 1.00 78.62 186 GLN A C 1
ATOM 1481 O O . GLN A 1 186 ? -15.084 0.463 -11.455 1.00 78.62 186 GLN A O 1
ATOM 1486 N N . ASN A 1 187 ? -13.851 2.271 -10.942 1.00 83.94 187 ASN A N 1
ATOM 1487 C CA . ASN A 1 187 ? -12.973 1.587 -10.002 1.00 83.94 187 ASN A CA 1
ATOM 1488 C C . ASN A 1 187 ? -13.494 1.747 -8.565 1.00 83.94 187 ASN A C 1
ATOM 1490 O O . ASN A 1 187 ? -13.897 2.838 -8.156 1.00 83.94 187 ASN A O 1
ATOM 1494 N N . GLU A 1 188 ? -13.450 0.661 -7.799 1.00 89.50 188 GLU A N 1
ATOM 1495 C CA . GLU A 1 188 ? -13.792 0.583 -6.379 1.00 89.50 188 GLU A CA 1
ATOM 1496 C C . GLU A 1 188 ? -12.606 -0.030 -5.618 1.00 89.50 188 GLU A C 1
ATOM 1498 O O . GLU A 1 188 ? -11.968 -0.980 -6.085 1.00 89.50 188 GLU A O 1
ATOM 1503 N N . LEU A 1 189 ? -12.293 0.518 -4.441 1.00 92.88 189 LEU A N 1
ATOM 1504 C CA . LEU A 1 189 ? -11.403 -0.139 -3.485 1.00 92.88 189 LEU A CA 1
ATOM 1505 C C . LEU A 1 189 ? -12.227 -0.765 -2.379 1.00 92.88 189 LEU A C 1
ATOM 1507 O O . LEU A 1 189 ? -12.952 -0.064 -1.679 1.00 92.88 189 LEU A O 1
ATOM 1511 N N . ASN A 1 190 ? -12.040 -2.064 -2.193 1.00 94.06 190 ASN A N 1
ATOM 1512 C CA . ASN A 1 190 ? -12.554 -2.796 -1.050 1.00 94.06 190 ASN A CA 1
ATOM 1513 C C . ASN A 1 190 ? -11.465 -2.857 0.016 1.00 94.06 190 ASN A C 1
ATOM 1515 O O . ASN A 1 190 ? -10.308 -3.150 -0.281 1.00 94.06 190 ASN A O 1
ATOM 1519 N N . LEU A 1 191 ? -11.828 -2.560 1.252 1.00 94.75 191 LEU A N 1
ATOM 1520 C CA . LEU A 1 191 ? -10.955 -2.607 2.419 1.00 94.75 191 LEU A CA 1
ATOM 1521 C C . LEU A 1 191 ? -11.754 -3.124 3.600 1.00 94.75 191 LEU A C 1
ATOM 1523 O O . LEU A 1 191 ? -12.953 -2.890 3.683 1.00 94.75 191 LEU A O 1
ATOM 1527 N N . ASN A 1 192 ? -11.074 -3.732 4.560 1.00 94.19 192 ASN A N 1
ATOM 1528 C CA . ASN A 1 192 ? -11.707 -4.147 5.796 1.00 94.19 192 ASN A CA 1
ATOM 1529 C C . ASN A 1 192 ? -11.070 -3.439 6.984 1.00 94.19 192 ASN A C 1
ATOM 1531 O O . ASN A 1 192 ? -9.842 -3.397 7.110 1.00 94.19 192 ASN A O 1
ATOM 1535 N N . LEU A 1 193 ? -11.911 -2.918 7.872 1.00 95.19 193 LEU A N 1
ATOM 1536 C CA . LEU A 1 193 ? -11.488 -2.373 9.154 1.00 95.19 193 LEU A CA 1
ATOM 1537 C C . LEU A 1 193 ? -11.685 -3.397 10.258 1.00 95.19 193 LEU A C 1
ATOM 1539 O O . LEU A 1 193 ? -12.713 -4.067 10.342 1.00 95.19 193 LEU A O 1
ATOM 1543 N N . LEU A 1 194 ? -10.702 -3.492 11.136 1.00 93.38 194 LEU A N 1
ATOM 1544 C CA . LEU A 1 194 ? -10.776 -4.340 12.310 1.00 93.38 194 LEU A CA 1
ATOM 1545 C C . LEU A 1 194 ? -10.109 -3.657 13.498 1.00 93.38 194 LEU A C 1
ATOM 1547 O O . LEU A 1 194 ? -9.246 -2.796 13.332 1.00 93.38 194 LEU A O 1
ATOM 1551 N N . ILE A 1 195 ? -10.504 -4.063 14.695 1.00 93.44 195 ILE A N 1
ATOM 1552 C CA . ILE A 1 195 ? -9.935 -3.576 15.944 1.00 93.44 195 ILE A CA 1
ATOM 1553 C C . ILE A 1 195 ? -9.011 -4.648 16.521 1.00 93.44 195 ILE A C 1
ATOM 1555 O O . ILE A 1 195 ? -9.327 -5.841 16.500 1.00 93.44 195 ILE A O 1
ATOM 1559 N N . LYS A 1 196 ? -7.860 -4.217 17.030 1.00 91.75 196 LYS A N 1
ATOM 1560 C CA . LYS A 1 196 ? -6.942 -5.031 17.821 1.00 91.75 196 LYS A CA 1
ATOM 1561 C C . LYS A 1 196 ? -6.836 -4.501 19.240 1.00 91.75 196 LYS A C 1
ATOM 1563 O O . LYS A 1 196 ? -6.876 -3.288 19.425 1.00 91.75 196 LYS A O 1
ATOM 1568 N N . ASN A 1 197 ? -6.672 -5.396 20.205 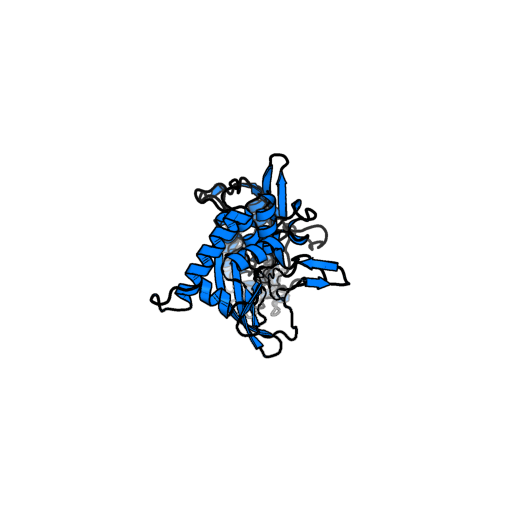1.00 90.44 197 ASN A N 1
ATOM 1569 C CA . ASN A 1 197 ? -6.333 -5.036 21.582 1.00 90.44 197 ASN A CA 1
ATOM 1570 C C . ASN A 1 197 ? -4.816 -4.795 21.754 1.00 90.44 197 ASN A C 1
ATOM 1572 O O . ASN A 1 197 ? -4.044 -4.965 20.804 1.00 90.44 197 ASN A O 1
ATOM 1576 N N . GLY A 1 198 ? -4.392 -4.440 22.973 1.00 87.94 198 GLY A N 1
ATOM 1577 C CA . GLY A 1 198 ? -2.977 -4.227 23.319 1.00 87.94 198 GLY A CA 1
ATOM 1578 C C . GLY A 1 198 ? -2.076 -5.453 23.104 1.00 87.94 198 GLY A C 1
ATOM 1579 O O . GLY A 1 198 ? -0.897 -5.302 22.796 1.00 87.94 198 GLY A O 1
ATOM 1580 N N . ASP A 1 199 ? -2.645 -6.663 23.137 1.00 88.88 199 ASP A N 1
ATOM 1581 C CA . ASP A 1 199 ? -1.952 -7.927 22.837 1.00 88.88 199 ASP A CA 1
ATOM 1582 C C . ASP A 1 199 ? -1.895 -8.245 21.331 1.00 88.88 199 ASP A C 1
ATOM 1584 O O . ASP A 1 199 ? -1.545 -9.359 20.929 1.00 88.88 199 ASP A O 1
ATOM 1588 N N . ASN A 1 200 ? -2.257 -7.284 20.472 1.00 86.94 200 ASN A N 1
ATOM 1589 C CA . ASN A 1 200 ? -2.275 -7.413 19.014 1.00 86.94 200 ASN A CA 1
ATOM 1590 C C . ASN A 1 200 ? -3.273 -8.473 18.492 1.00 86.94 200 ASN A C 1
ATOM 1592 O O . ASN A 1 200 ? -3.194 -8.891 17.329 1.00 86.94 200 ASN A O 1
ATOM 1596 N N . GLN A 1 201 ? -4.231 -8.891 19.326 1.00 88.19 201 GLN A N 1
ATOM 1597 C CA . GLN A 1 201 ? -5.286 -9.840 18.979 1.00 88.19 201 GLN A CA 1
ATOM 1598 C C . GLN A 1 201 ? -6.479 -9.111 18.376 1.00 88.19 201 GLN A C 1
ATOM 1600 O O . GLN A 1 201 ? -6.874 -8.041 18.830 1.00 88.19 201 GLN A O 1
ATOM 1605 N N . VAL A 1 202 ? -7.071 -9.713 17.349 1.00 89.12 202 VAL A N 1
ATOM 1606 C CA . VAL A 1 202 ? -8.250 -9.169 16.675 1.00 89.12 202 VAL A CA 1
ATOM 1607 C C . VAL A 1 202 ? -9.491 -9.339 17.553 1.00 89.12 202 VAL A C 1
ATOM 1609 O O . VAL A 1 202 ? -9.771 -10.443 18.019 1.00 89.12 202 VAL A O 1
ATOM 1612 N N . VAL A 1 203 ? -10.255 -8.257 17.725 1.00 89.88 203 VAL A N 1
ATOM 1613 C CA . VAL A 1 203 ? -11.487 -8.218 18.523 1.00 89.88 203 VAL A CA 1
ATOM 1614 C C . VAL A 1 203 ? -12.685 -7.925 17.619 1.00 89.88 203 VAL A C 1
ATOM 1616 O O . VAL A 1 203 ? -12.730 -6.910 16.914 1.00 89.88 203 VAL A O 1
ATOM 1619 N N . LYS A 1 204 ? -13.654 -8.843 17.632 1.00 89.19 204 LYS A N 1
ATOM 1620 C CA . LYS A 1 204 ? -14.936 -8.718 16.926 1.00 89.19 204 LYS A CA 1
ATOM 1621 C C . LYS A 1 204 ? -15.939 -7.903 17.740 1.00 89.19 204 LYS A C 1
ATOM 1623 O O . LYS A 1 204 ? -15.836 -7.842 18.961 1.00 89.19 204 LYS A O 1
ATOM 1628 N N . GLU A 1 205 ? -16.958 -7.370 17.067 1.00 86.38 205 GLU A N 1
ATOM 1629 C CA . GLU A 1 205 ? -18.097 -6.691 17.708 1.00 86.38 205 GLU A CA 1
ATOM 1630 C C . GLU A 1 205 ? -18.788 -7.551 18.783 1.00 86.38 205 GLU A C 1
ATOM 1632 O O . GLU A 1 205 ? -19.223 -7.058 19.816 1.00 86.38 205 GLU A O 1
ATOM 1637 N N . ASP A 1 206 ? -18.839 -8.866 18.584 1.00 83.88 206 ASP A N 1
ATOM 1638 C CA . ASP A 1 206 ? -19.485 -9.823 19.485 1.00 83.88 206 ASP A CA 1
ATOM 1639 C C . ASP A 1 206 ? -18.511 -10.465 20.493 1.00 83.88 206 ASP A C 1
ATOM 1641 O O . ASP A 1 206 ? -18.916 -11.331 21.270 1.00 83.88 206 ASP A O 1
ATOM 1645 N N . PHE A 1 207 ? -17.225 -10.081 20.477 1.00 81.62 207 PHE A N 1
ATOM 1646 C CA . PHE A 1 207 ? -16.137 -10.696 21.258 1.00 81.62 207 PHE A CA 1
ATOM 1647 C C . PHE A 1 207 ? -15.964 -12.206 21.038 1.00 81.62 207 PHE A C 1
ATOM 1649 O O . PHE A 1 207 ? -15.237 -12.874 21.784 1.00 81.62 207 PHE A O 1
ATOM 1656 N N . SER A 1 208 ? -16.596 -12.771 20.009 1.00 81.56 208 SER A N 1
ATOM 1657 C CA . SER A 1 208 ? -16.326 -14.145 19.613 1.00 81.56 208 SER A CA 1
ATOM 1658 C C . SER A 1 208 ? -14.913 -14.242 19.039 1.00 81.56 208 SER A C 1
ATOM 1660 O O . SER A 1 208 ? -14.354 -13.277 18.506 1.00 81.56 208 SER A O 1
ATOM 1662 N N . LYS A 1 209 ? -14.308 -15.426 19.153 1.00 76.44 209 LYS A N 1
ATOM 1663 C CA . LYS A 1 209 ? -12.996 -15.659 18.551 1.00 76.44 209 LYS A CA 1
ATOM 1664 C C . LYS A 1 209 ? -13.121 -15.520 17.031 1.00 76.44 209 LYS A C 1
ATOM 1666 O O . LYS A 1 209 ? -13.994 -16.174 16.454 1.00 76.44 209 LYS A O 1
ATOM 1671 N N . PRO A 1 210 ? -12.265 -14.719 16.374 1.00 72.50 210 PRO A N 1
ATOM 1672 C CA . PRO A 1 210 ? -12.246 -14.661 14.925 1.00 72.50 210 PRO A CA 1
ATOM 1673 C C . PRO A 1 210 ? -11.993 -16.063 14.375 1.00 72.50 210 PRO A C 1
ATOM 1675 O O . PRO A 1 210 ? -10.997 -16.698 14.718 1.00 72.50 210 PRO A O 1
ATOM 1678 N N . ASN A 1 211 ? -12.890 -16.552 13.524 1.00 68.19 211 ASN A N 1
ATOM 1679 C CA . ASN A 1 211 ? -12.520 -17.625 12.619 1.00 68.19 211 ASN A CA 1
ATOM 1680 C C . ASN A 1 211 ? -11.685 -16.980 11.510 1.00 68.19 211 ASN A C 1
ATOM 1682 O O . ASN A 1 211 ? -12.228 -16.241 10.684 1.00 68.19 211 ASN A O 1
ATOM 1686 N N . GLU A 1 212 ? -10.375 -17.237 11.518 1.00 53.88 212 GLU A N 1
ATOM 1687 C CA . GLU A 1 212 ? -9.408 -16.654 10.578 1.00 53.88 212 GLU A CA 1
ATOM 1688 C C . GLU A 1 212 ? -9.754 -16.925 9.102 1.00 53.88 212 GLU A C 1
ATOM 1690 O O . GLU A 1 212 ? -9.262 -16.227 8.219 1.00 53.88 212 GLU A O 1
ATOM 1695 N N . GLN A 1 213 ? -10.634 -17.893 8.819 1.00 58.25 213 GLN A N 1
ATOM 1696 C CA . GLN A 1 213 ? -11.077 -18.225 7.464 1.00 58.25 213 GLN A CA 1
ATOM 1697 C C . GLN A 1 213 ? -12.315 -17.448 6.988 1.00 58.25 213 GLN A C 1
ATOM 1699 O O . GLN A 1 213 ? -12.532 -17.372 5.781 1.00 58.25 213 GLN A O 1
ATOM 1704 N N . SER A 1 214 ? -13.140 -16.887 7.883 1.00 63.97 214 SER A N 1
ATOM 1705 C CA . SER A 1 214 ? -14.459 -16.344 7.501 1.00 63.97 214 SER A CA 1
ATOM 1706 C C . SER A 1 214 ? -14.709 -14.898 7.911 1.00 63.97 214 SER A C 1
ATOM 1708 O O . SER A 1 214 ? -15.551 -14.243 7.301 1.00 63.97 214 SER A O 1
ATOM 1710 N N . TRP A 1 215 ? -14.017 -14.384 8.932 1.00 72.00 215 TRP A N 1
ATOM 1711 C CA . TRP A 1 215 ? -14.201 -13.003 9.368 1.00 72.00 215 TRP A CA 1
ATOM 1712 C C . TRP A 1 215 ? -12.915 -12.204 9.222 1.00 72.00 215 TRP A C 1
ATOM 1714 O O . TRP A 1 215 ? -11.888 -12.498 9.827 1.00 72.00 215 TRP A O 1
ATOM 1724 N N . VAL A 1 216 ? -13.002 -11.171 8.397 1.00 76.56 216 VAL A N 1
ATOM 1725 C CA . VAL A 1 216 ? -11.855 -10.431 7.868 1.00 76.56 216 VAL A CA 1
ATOM 1726 C C . VAL A 1 216 ? -11.932 -8.939 8.198 1.00 76.56 216 VAL A C 1
ATOM 1728 O O . VAL A 1 216 ? -11.168 -8.153 7.642 1.00 76.56 216 VAL A O 1
ATOM 1731 N N . GLY A 1 217 ? -12.832 -8.558 9.110 1.00 87.00 217 GLY A N 1
ATOM 1732 C CA . GLY A 1 217 ? -13.151 -7.176 9.474 1.00 87.00 217 GLY A CA 1
ATOM 1733 C C . GLY A 1 217 ? -14.473 -6.683 8.881 1.00 87.00 217 GLY A C 1
ATOM 1734 O O . GLY A 1 217 ? -15.128 -7.387 8.112 1.00 87.00 217 GLY A O 1
ATOM 1735 N N . LEU A 1 218 ? -14.853 -5.459 9.248 1.00 92.19 218 LEU A N 1
ATOM 1736 C CA . LEU A 1 218 ? -15.979 -4.730 8.673 1.00 92.19 218 LEU A CA 1
ATOM 1737 C C . LEU A 1 218 ? -15.606 -4.257 7.256 1.00 92.19 218 LEU A C 1
ATOM 1739 O O . LEU A 1 218 ? -14.655 -3.479 7.128 1.00 92.19 218 LEU A O 1
ATOM 1743 N N . PRO A 1 219 ? -16.320 -4.694 6.205 1.00 93.94 219 PRO A N 1
ATOM 1744 C CA . PRO A 1 219 ? -16.027 -4.290 4.839 1.00 93.94 219 PRO A CA 1
ATOM 1745 C C . PRO A 1 219 ? -16.440 -2.837 4.592 1.00 93.94 219 PRO A C 1
ATOM 1747 O O . PRO A 1 219 ? -17.536 -2.406 4.949 1.00 93.94 219 PRO A O 1
ATOM 1750 N N . ILE A 1 220 ? -15.557 -2.101 3.929 1.00 94.62 220 ILE A N 1
ATOM 1751 C CA . ILE A 1 220 ? -15.721 -0.715 3.510 1.00 94.62 220 ILE A CA 1
ATOM 1752 C C . ILE A 1 220 ? -15.311 -0.586 2.044 1.00 94.62 220 ILE A C 1
ATOM 1754 O O . ILE A 1 220 ? -14.434 -1.295 1.547 1.00 94.62 220 ILE A O 1
ATOM 1758 N N . LYS A 1 221 ? -15.961 0.341 1.348 1.00 94.81 221 LYS A N 1
ATOM 1759 C CA . LYS A 1 221 ? -15.760 0.636 -0.063 1.00 94.81 221 LYS A CA 1
ATOM 1760 C C . LYS A 1 221 ? -15.367 2.089 -0.247 1.00 94.81 221 LYS A C 1
ATOM 1762 O O . LYS A 1 221 ? -16.027 2.978 0.287 1.00 94.81 221 LYS A O 1
ATOM 1767 N N . LEU A 1 222 ? -14.331 2.336 -1.039 1.00 92.88 222 LEU A N 1
ATOM 1768 C CA . LEU A 1 222 ? -14.049 3.653 -1.607 1.00 92.88 222 LEU A CA 1
ATOM 1769 C C . LEU A 1 222 ? -14.452 3.635 -3.080 1.00 92.88 222 LEU A C 1
ATOM 1771 O O . LEU A 1 222 ? -14.100 2.704 -3.802 1.00 92.88 222 LEU A O 1
ATOM 1775 N N . THR A 1 223 ? -15.183 4.651 -3.525 1.00 89.81 223 THR A N 1
ATOM 1776 C CA . THR A 1 223 ? -15.762 4.730 -4.876 1.00 89.81 223 THR A CA 1
ATOM 1777 C C . THR A 1 223 ? -15.641 6.140 -5.453 1.00 89.81 223 THR A C 1
ATOM 1779 O O . THR A 1 223 ? -15.230 7.073 -4.761 1.00 89.81 223 THR A O 1
ATOM 1782 N N . ASN A 1 224 ? -16.027 6.308 -6.723 1.00 84.81 224 ASN A N 1
ATOM 1783 C CA . ASN A 1 224 ? -16.009 7.594 -7.430 1.00 84.81 224 ASN A CA 1
ATOM 1784 C C . ASN A 1 224 ? -14.607 8.214 -7.534 1.00 84.81 224 ASN A C 1
ATOM 1786 O O . ASN A 1 224 ? -14.421 9.419 -7.373 1.00 84.81 224 ASN A O 1
ATOM 1790 N N . PHE A 1 225 ? -13.604 7.388 -7.831 1.00 83.75 225 PHE A N 1
ATOM 1791 C CA . PHE A 1 225 ? -12.281 7.884 -8.204 1.00 83.75 225 PHE A CA 1
ATOM 1792 C C . PHE A 1 225 ? -12.342 8.631 -9.538 1.00 83.75 225 PHE A C 1
ATOM 1794 O O . PHE A 1 225 ? -13.073 8.242 -10.450 1.00 83.75 225 PHE A O 1
ATOM 1801 N N . ALA A 1 226 ? -11.536 9.683 -9.672 1.00 72.12 226 ALA A N 1
ATOM 1802 C CA . ALA A 1 226 ? -11.390 10.379 -10.943 1.00 72.12 226 ALA A CA 1
ATOM 1803 C C . ALA A 1 226 ? -10.809 9.450 -12.025 1.00 72.12 226 ALA A C 1
ATOM 1805 O O . ALA A 1 226 ? -9.959 8.599 -11.750 1.00 72.12 226 ALA A O 1
ATOM 1806 N N . THR A 1 227 ? -11.246 9.634 -13.271 1.00 64.75 227 THR A N 1
ATOM 1807 C CA . THR A 1 227 ? -10.773 8.861 -14.427 1.00 64.75 227 THR A CA 1
ATOM 1808 C C . THR A 1 227 ? -9.280 9.098 -14.680 1.00 64.75 227 THR A C 1
ATOM 1810 O O . THR A 1 227 ? -8.820 10.236 -14.754 1.00 64.75 227 THR A O 1
ATOM 1813 N N . ASN A 1 228 ? -8.518 8.010 -14.821 1.00 58.28 228 ASN A N 1
ATOM 1814 C CA . ASN A 1 228 ? -7.052 7.990 -14.746 1.00 58.28 228 ASN A CA 1
ATOM 1815 C C . ASN A 1 228 ? -6.299 8.239 -16.066 1.00 58.28 228 ASN A C 1
ATOM 1817 O O . ASN A 1 228 ? -5.068 8.176 -16.069 1.00 58.28 228 ASN A O 1
ATOM 1821 N N . GLU A 1 229 ? -6.970 8.488 -17.191 1.00 50.25 229 GLU A N 1
ATOM 1822 C CA . GLU A 1 229 ? -6.307 8.393 -18.505 1.00 50.25 229 GLU A CA 1
ATOM 1823 C C . GLU A 1 229 ? -5.195 9.434 -18.736 1.00 50.25 229 GLU A C 1
ATOM 1825 O O . GLU A 1 229 ? -4.203 9.136 -19.401 1.00 50.25 229 GLU A O 1
ATOM 1830 N N . THR A 1 230 ? -5.275 10.611 -18.112 1.00 53.41 230 THR A N 1
ATOM 1831 C CA . THR A 1 230 ? -4.203 11.625 -18.115 1.00 53.41 230 THR A CA 1
ATOM 1832 C C . THR A 1 230 ? -3.173 11.442 -16.992 1.00 53.41 230 THR A C 1
ATOM 1834 O O . THR A 1 230 ? -2.115 12.066 -17.029 1.00 53.41 230 THR A O 1
ATOM 1837 N N . ASN A 1 231 ? -3.422 10.560 -16.017 1.00 65.38 231 ASN A N 1
ATOM 1838 C CA . ASN A 1 231 ? -2.618 10.451 -14.794 1.00 65.38 231 ASN A CA 1
ATOM 1839 C C . ASN A 1 231 ? -1.460 9.447 -14.860 1.00 65.38 231 ASN A C 1
ATOM 1841 O O . ASN A 1 231 ? -0.537 9.562 -14.054 1.00 65.38 231 ASN A O 1
ATOM 1845 N N . LEU A 1 232 ? -1.451 8.491 -15.800 1.00 81.19 232 LEU A N 1
ATOM 1846 C CA . LEU A 1 232 ? -0.341 7.526 -15.917 1.00 81.19 232 LEU A CA 1
ATOM 1847 C C . LEU A 1 232 ? 0.994 8.242 -16.146 1.00 81.19 232 LEU A C 1
ATOM 1849 O O . LEU A 1 232 ? 1.985 7.974 -15.475 1.00 81.19 232 LEU A O 1
ATOM 1853 N N . LEU A 1 233 ? 1.000 9.226 -17.042 1.00 85.94 233 LEU A N 1
ATOM 1854 C CA . LEU A 1 233 ? 2.190 10.017 -17.335 1.00 85.94 233 LEU A CA 1
ATOM 1855 C C . LEU A 1 233 ? 2.465 11.101 -16.290 1.00 85.94 233 LEU A C 1
ATOM 1857 O O . LEU A 1 233 ? 3.461 11.794 -16.439 1.00 85.94 233 LEU A O 1
ATOM 1861 N N . ASN A 1 234 ? 1.663 11.260 -15.234 1.00 84.56 234 ASN A N 1
ATOM 1862 C CA . ASN A 1 234 ? 1.912 12.265 -14.193 1.00 84.56 234 ASN A CA 1
ATOM 1863 C C . ASN A 1 234 ? 2.844 11.765 -13.088 1.00 84.56 234 ASN A C 1
ATOM 1865 O O . ASN A 1 234 ? 3.339 12.581 -12.316 1.00 84.56 234 ASN A O 1
ATOM 1869 N N . ILE A 1 235 ? 3.164 10.466 -13.047 1.00 88.88 235 ILE A N 1
ATOM 1870 C CA . ILE A 1 235 ? 4.122 9.926 -12.075 1.00 88.88 235 ILE A CA 1
ATOM 1871 C C . ILE A 1 235 ? 5.495 10.587 -12.296 1.00 88.88 235 ILE A C 1
ATOM 1873 O O . ILE A 1 235 ? 6.036 10.520 -13.414 1.00 88.88 235 ILE A O 1
ATOM 1877 N N . PRO A 1 236 ? 6.064 11.264 -11.279 1.00 91.38 236 PRO A N 1
ATOM 1878 C CA . PRO A 1 236 ? 7.412 11.809 -11.360 1.00 91.38 236 PRO A CA 1
ATOM 1879 C C . PRO A 1 236 ? 8.445 10.703 -11.593 1.00 91.38 236 PRO A C 1
ATOM 1881 O O . PRO A 1 236 ? 8.371 9.629 -10.996 1.00 91.38 236 PRO A O 1
ATOM 1884 N N . ILE A 1 237 ? 9.417 10.978 -12.465 1.00 95.31 237 ILE A N 1
ATOM 1885 C CA . ILE A 1 237 ? 10.498 10.049 -12.811 1.00 95.31 237 ILE A CA 1
ATOM 1886 C C . ILE A 1 237 ? 11.809 10.660 -12.341 1.00 95.31 237 ILE A C 1
ATOM 1888 O O . ILE A 1 237 ? 12.087 11.823 -12.651 1.00 95.31 237 ILE A O 1
ATOM 1892 N N . LYS A 1 238 ? 12.634 9.877 -11.648 1.00 94.75 238 LYS A N 1
ATOM 1893 C CA . LYS A 1 238 ? 13.982 10.278 -11.233 1.00 94.75 238 LYS A CA 1
ATOM 1894 C C . LYS A 1 238 ? 15.001 9.332 -11.855 1.00 94.75 238 LYS A C 1
ATOM 1896 O O . LYS A 1 238 ? 14.859 8.117 -11.764 1.00 94.75 238 LYS A O 1
ATOM 1901 N N . ALA A 1 239 ? 16.030 9.896 -12.473 1.00 93.75 239 ALA A N 1
ATOM 1902 C CA . ALA A 1 239 ? 17.136 9.150 -13.047 1.00 93.75 239 ALA A CA 1
ATOM 1903 C C . ALA A 1 239 ? 18.408 9.374 -12.226 1.00 93.75 239 ALA A C 1
ATOM 1905 O O . ALA A 1 239 ? 18.709 10.503 -11.831 1.00 93.75 239 ALA A O 1
ATOM 1906 N N . ARG A 1 240 ? 19.175 8.310 -11.988 1.00 91.81 240 ARG A N 1
ATOM 1907 C CA . ARG A 1 240 ? 20.448 8.367 -11.262 1.00 91.81 240 ARG A CA 1
ATOM 1908 C C . ARG A 1 240 ? 21.480 7.446 -11.901 1.00 91.81 240 ARG A C 1
ATOM 1910 O O . ARG A 1 240 ? 21.154 6.336 -12.304 1.00 91.81 240 ARG A O 1
ATOM 1917 N N . PHE A 1 241 ? 22.739 7.875 -11.931 1.00 90.81 241 PHE A N 1
ATOM 1918 C CA . PHE A 1 241 ? 23.852 7.023 -12.348 1.00 90.81 241 PHE A CA 1
ATOM 1919 C C . PHE A 1 241 ? 24.434 6.318 -11.120 1.00 90.81 241 PHE A C 1
ATOM 1921 O O . PHE A 1 241 ? 24.970 6.968 -10.214 1.00 90.81 241 PHE A O 1
ATOM 1928 N N . ALA A 1 242 ? 24.297 4.995 -11.080 1.00 91.31 242 ALA A N 1
ATOM 1929 C CA . ALA A 1 242 ? 24.805 4.137 -10.022 1.00 91.31 242 ALA A CA 1
ATOM 1930 C C . ALA A 1 242 ? 26.083 3.422 -10.493 1.00 91.31 242 ALA A C 1
ATOM 1932 O O . ALA A 1 242 ? 26.034 2.712 -11.497 1.00 91.31 242 ALA A O 1
ATOM 1933 N N . PRO A 1 243 ? 27.222 3.568 -9.796 1.00 92.25 243 PRO A N 1
ATOM 1934 C CA . PRO A 1 243 ? 28.432 2.840 -10.153 1.00 92.25 243 PRO A CA 1
ATOM 1935 C C . PRO A 1 243 ? 28.248 1.345 -9.888 1.00 92.25 243 PRO A C 1
ATOM 1937 O O . PRO A 1 243 ? 27.779 0.943 -8.822 1.00 92.25 243 PRO A O 1
ATOM 1940 N N . ILE A 1 244 ? 28.659 0.523 -10.848 1.00 92.88 244 ILE A N 1
ATOM 1941 C CA . ILE A 1 244 ? 28.605 -0.935 -10.780 1.00 92.88 244 ILE A CA 1
ATOM 1942 C C . ILE A 1 244 ? 29.928 -1.569 -11.227 1.00 92.88 244 ILE A C 1
ATOM 1944 O O . ILE A 1 244 ? 30.714 -0.994 -11.983 1.00 92.88 244 ILE A O 1
ATOM 1948 N N . THR A 1 245 ? 30.158 -2.803 -10.794 1.00 91.00 245 THR A N 1
ATOM 1949 C CA . THR A 1 245 ? 31.283 -3.635 -11.223 1.00 91.00 245 THR A CA 1
ATOM 1950 C C . THR A 1 245 ? 30.758 -4.944 -11.798 1.00 91.00 245 THR A C 1
ATOM 1952 O O . THR A 1 245 ? 29.987 -5.643 -11.147 1.00 91.00 245 THR A O 1
ATOM 1955 N N . THR A 1 246 ? 31.199 -5.296 -13.006 1.00 86.69 246 THR A N 1
ATOM 1956 C CA . THR A 1 246 ? 30.877 -6.568 -13.681 1.00 86.69 246 THR A CA 1
ATOM 1957 C C . THR A 1 246 ? 32.182 -7.302 -13.977 1.00 86.69 246 THR A C 1
ATOM 1959 O O . THR A 1 246 ? 33.051 -6.755 -14.656 1.00 86.69 246 THR A O 1
ATOM 1962 N N . LYS A 1 247 ? 32.398 -8.485 -13.385 1.00 85.50 247 LYS A N 1
ATOM 1963 C CA . LYS A 1 247 ? 33.682 -9.228 -13.459 1.00 85.50 247 LYS A CA 1
ATOM 1964 C C . LYS A 1 247 ? 34.935 -8.340 -13.317 1.00 85.50 247 LYS A C 1
ATOM 1966 O O . LYS A 1 247 ? 35.846 -8.365 -14.142 1.00 85.50 247 LYS A O 1
ATOM 1971 N N . GLY A 1 248 ? 34.955 -7.493 -12.288 1.00 83.81 248 GLY A N 1
ATOM 1972 C CA . GLY A 1 248 ? 36.076 -6.586 -12.006 1.00 83.81 248 GLY A CA 1
ATOM 1973 C C . GLY A 1 248 ? 36.171 -5.342 -12.902 1.00 83.81 248 GLY A C 1
ATOM 1974 O O . GLY A 1 248 ? 37.009 -4.479 -12.649 1.00 83.81 248 GLY A O 1
ATOM 1975 N N . LYS A 1 249 ? 35.309 -5.190 -13.915 1.00 86.81 249 LYS A N 1
ATOM 1976 C CA . LYS A 1 249 ? 35.250 -4.002 -14.779 1.00 86.81 249 LYS A CA 1
ATOM 1977 C C . LYS A 1 249 ? 34.242 -2.993 -14.235 1.00 86.81 249 LYS A C 1
ATOM 1979 O O . LYS A 1 249 ? 33.062 -3.310 -14.079 1.00 86.81 249 LYS A O 1
ATOM 1984 N N . LYS A 1 250 ? 34.702 -1.765 -13.988 1.00 89.56 250 LYS A N 1
ATOM 1985 C CA . LYS A 1 250 ? 33.855 -0.646 -13.547 1.00 89.56 250 LYS A CA 1
ATOM 1986 C C . LYS A 1 250 ? 33.003 -0.122 -14.703 1.00 89.56 250 LYS A C 1
ATOM 1988 O O . LYS A 1 250 ? 33.473 -0.023 -15.838 1.00 89.56 250 LYS A O 1
ATOM 1993 N N . SER A 1 251 ? 31.742 0.172 -14.431 1.00 90.69 251 SER A N 1
ATOM 1994 C CA . SER A 1 251 ? 30.774 0.801 -15.340 1.00 90.69 251 SER A CA 1
ATOM 1995 C C . SER A 1 251 ? 29.706 1.504 -14.498 1.00 90.69 251 SER A C 1
ATOM 1997 O O . SER A 1 251 ? 29.723 1.395 -13.276 1.00 90.69 251 SER A O 1
ATOM 1999 N N . ASP A 1 252 ? 28.757 2.173 -15.136 1.00 92.12 252 ASP A N 1
ATOM 2000 C CA . ASP A 1 252 ? 27.564 2.692 -14.477 1.00 92.12 252 ASP A CA 1
ATOM 2001 C C . ASP A 1 252 ? 26.315 1.915 -14.920 1.00 92.12 252 ASP A C 1
ATOM 2003 O O . ASP A 1 252 ? 26.235 1.370 -16.027 1.00 92.12 252 ASP A O 1
ATOM 2007 N N . ARG A 1 253 ? 25.317 1.894 -14.042 1.00 93.81 253 ARG A N 1
ATOM 2008 C CA . ARG A 1 253 ? 23.932 1.532 -14.322 1.00 93.81 253 ARG A CA 1
ATOM 2009 C C . ARG A 1 253 ? 23.085 2.793 -14.229 1.00 93.81 253 ARG A C 1
ATOM 2011 O O . ARG A 1 253 ? 23.249 3.587 -13.303 1.00 93.81 253 ARG A O 1
ATOM 2018 N N . LEU A 1 254 ? 22.201 2.994 -15.196 1.00 95.44 254 LEU A N 1
ATOM 2019 C CA . LEU A 1 254 ? 21.225 4.073 -15.145 1.00 95.44 254 LEU A CA 1
ATOM 2020 C C . LEU A 1 254 ? 19.976 3.577 -14.413 1.00 95.44 254 LEU A C 1
ATOM 2022 O O . LEU A 1 254 ? 19.221 2.775 -14.957 1.00 95.44 254 LEU A O 1
ATOM 2026 N N . ASP A 1 255 ? 19.765 4.059 -13.196 1.00 95.50 255 ASP A N 1
ATOM 2027 C CA . ASP A 1 255 ? 18.593 3.736 -12.388 1.00 95.50 255 ASP A CA 1
ATOM 2028 C C . ASP A 1 255 ? 17.481 4.737 -12.685 1.00 95.50 255 ASP A C 1
ATOM 2030 O O . ASP A 1 255 ? 17.639 5.937 -12.453 1.00 95.50 255 ASP A O 1
ATOM 2034 N N . ILE A 1 256 ? 16.358 4.240 -13.198 1.00 97.19 256 ILE A N 1
ATOM 2035 C CA . ILE A 1 256 ? 15.140 5.004 -13.456 1.00 97.19 256 ILE A CA 1
ATOM 2036 C C . ILE A 1 256 ? 14.102 4.591 -12.415 1.00 97.19 256 ILE A C 1
ATOM 2038 O O . ILE A 1 256 ? 13.622 3.460 -12.421 1.00 97.19 256 ILE A O 1
ATOM 2042 N N . SER A 1 257 ? 13.745 5.512 -11.524 1.00 95.88 257 SER A N 1
ATOM 2043 C CA . SER A 1 257 ? 12.733 5.291 -10.494 1.00 95.88 257 SER A CA 1
ATOM 2044 C C . SER A 1 257 ? 11.469 6.106 -10.752 1.00 95.88 257 SER A C 1
ATOM 2046 O O . SER A 1 257 ? 11.506 7.209 -11.304 1.00 95.88 257 SER A O 1
ATOM 2048 N N . PHE A 1 258 ? 10.341 5.538 -10.335 1.00 95.00 258 PHE A N 1
ATOM 2049 C CA . PHE A 1 258 ? 9.014 6.135 -10.421 1.00 95.00 258 PHE A CA 1
ATOM 2050 C C . PHE A 1 258 ? 8.545 6.459 -9.008 1.00 95.00 258 PHE A C 1
ATOM 2052 O O . PHE A 1 258 ? 8.530 5.587 -8.139 1.00 95.00 258 PHE A O 1
ATOM 2059 N N . GLU A 1 259 ? 8.202 7.717 -8.754 1.00 88.56 259 GLU A N 1
ATOM 2060 C CA . GLU A 1 259 ? 7.837 8.149 -7.408 1.00 88.56 259 GLU A CA 1
ATOM 2061 C C . GLU A 1 259 ? 6.599 7.395 -6.895 1.00 88.56 259 GLU A C 1
ATOM 2063 O O . GLU A 1 259 ? 5.628 7.203 -7.625 1.00 88.56 259 GLU A O 1
ATOM 2068 N N . ASN A 1 260 ? 6.653 6.957 -5.633 1.00 84.19 260 ASN A N 1
ATOM 2069 C CA . ASN A 1 260 ? 5.653 6.116 -4.958 1.00 84.19 260 ASN A CA 1
ATOM 2070 C C . ASN A 1 260 ? 5.511 4.670 -5.479 1.00 84.19 260 ASN A C 1
ATOM 2072 O O . ASN A 1 260 ? 4.716 3.915 -4.922 1.00 84.19 260 ASN A O 1
ATOM 2076 N N . LEU A 1 261 ? 6.290 4.242 -6.483 1.00 91.94 261 LEU A N 1
ATOM 2077 C CA . LEU A 1 261 ? 6.354 2.837 -6.910 1.00 91.94 261 LEU A CA 1
ATOM 2078 C C . LEU A 1 261 ? 7.622 2.191 -6.345 1.00 91.94 261 LEU A C 1
ATOM 2080 O O . LEU A 1 261 ? 8.722 2.366 -6.867 1.00 91.94 261 LEU A O 1
ATOM 2084 N N . ILE A 1 262 ? 7.462 1.466 -5.242 1.00 91.31 262 ILE A N 1
ATOM 2085 C CA . ILE A 1 262 ? 8.567 0.978 -4.407 1.00 91.31 262 ILE A CA 1
ATOM 2086 C C . ILE A 1 262 ? 8.861 -0.512 -4.586 1.00 91.31 262 ILE A C 1
ATOM 2088 O O . ILE A 1 262 ? 9.911 -0.968 -4.143 1.00 91.31 262 ILE A O 1
ATOM 2092 N N . THR A 1 263 ? 7.966 -1.266 -5.234 1.00 93.31 263 THR A N 1
ATOM 2093 C CA . THR A 1 263 ? 8.177 -2.694 -5.513 1.00 93.31 263 THR A CA 1
ATOM 2094 C C . THR A 1 263 ? 8.287 -2.989 -7.003 1.00 93.31 263 THR A C 1
ATOM 2096 O O . THR A 1 263 ? 7.733 -2.286 -7.857 1.00 93.31 263 THR A O 1
ATOM 2099 N N . LYS A 1 264 ? 8.963 -4.090 -7.331 1.00 95.25 264 LYS A N 1
ATOM 2100 C CA . LYS A 1 264 ? 9.104 -4.589 -8.702 1.00 95.25 264 LYS A CA 1
ATOM 2101 C C . LYS A 1 264 ? 7.744 -4.848 -9.352 1.00 95.25 264 LYS A C 1
ATOM 2103 O O . LYS A 1 264 ? 7.551 -4.522 -10.523 1.00 95.25 264 LYS A O 1
ATOM 2108 N N . GLN A 1 265 ? 6.783 -5.386 -8.598 1.00 93.75 265 GLN A N 1
ATOM 2109 C CA . GLN A 1 265 ? 5.431 -5.644 -9.103 1.00 93.75 265 GLN A CA 1
ATOM 2110 C C . GLN A 1 265 ? 4.699 -4.343 -9.460 1.00 93.75 265 GLN A C 1
ATOM 2112 O O . GLN A 1 265 ? 4.081 -4.266 -10.518 1.00 93.75 265 GLN A O 1
ATOM 2117 N N . GLN A 1 266 ? 4.804 -3.307 -8.620 1.00 93.62 266 GLN A N 1
ATOM 2118 C CA . GLN A 1 266 ? 4.175 -2.003 -8.866 1.00 93.62 266 GLN A CA 1
ATOM 2119 C C . GLN A 1 266 ? 4.698 -1.360 -10.152 1.00 93.62 266 GLN A C 1
ATOM 2121 O O . GLN A 1 266 ? 3.907 -0.907 -10.981 1.00 93.62 266 GLN A O 1
ATOM 2126 N N . VAL A 1 267 ? 6.021 -1.373 -10.352 1.00 96.62 267 VAL A N 1
ATOM 2127 C CA . VAL A 1 267 ? 6.628 -0.851 -11.584 1.00 96.62 267 VAL A CA 1
ATOM 2128 C C . VAL A 1 267 ? 6.265 -1.716 -12.791 1.00 96.62 267 VAL A C 1
ATOM 2130 O O . VAL A 1 267 ? 5.944 -1.176 -13.846 1.00 96.62 267 VAL A O 1
ATOM 2133 N N . THR A 1 268 ? 6.224 -3.043 -12.644 1.00 96.38 268 THR A N 1
ATOM 2134 C CA . THR A 1 268 ? 5.780 -3.949 -13.718 1.00 96.38 268 THR A CA 1
ATOM 2135 C C . THR A 1 268 ? 4.353 -3.628 -14.164 1.00 96.38 268 THR A C 1
ATOM 2137 O O . THR A 1 268 ? 4.103 -3.471 -15.358 1.00 96.38 268 THR A O 1
ATOM 2140 N N . TRP A 1 269 ? 3.422 -3.467 -13.220 1.00 94.81 269 TRP A N 1
ATOM 2141 C CA . TRP A 1 269 ? 2.036 -3.086 -13.499 1.00 94.81 269 TRP A CA 1
ATOM 2142 C C . TRP A 1 269 ? 1.915 -1.718 -14.170 1.00 94.81 269 TRP A C 1
ATOM 2144 O O . TRP A 1 269 ? 1.178 -1.583 -15.150 1.00 94.81 269 TRP A O 1
ATOM 2154 N N . TYR A 1 270 ? 2.669 -0.727 -13.695 1.00 95.19 270 TYR A N 1
ATOM 2155 C CA . TYR A 1 270 ? 2.719 0.595 -14.314 1.00 95.19 270 TYR A CA 1
ATOM 2156 C C . TYR A 1 270 ? 3.194 0.521 -15.772 1.00 95.19 270 TYR A C 1
ATOM 2158 O O . TYR A 1 270 ? 2.537 1.037 -16.675 1.00 95.19 270 TYR A O 1
ATOM 2166 N N . LEU A 1 271 ? 4.303 -0.175 -16.026 1.00 96.56 271 LEU A N 1
ATOM 2167 C CA . LEU A 1 271 ? 4.874 -0.303 -17.366 1.00 96.56 271 LEU A CA 1
ATOM 2168 C C . LEU A 1 271 ? 3.976 -1.124 -18.304 1.00 96.56 271 LEU A C 1
ATOM 2170 O O . LEU A 1 271 ? 3.814 -0.741 -19.462 1.00 96.56 271 LEU A O 1
ATOM 2174 N N . LYS A 1 272 ? 3.317 -2.184 -17.810 1.00 95.50 272 LYS A N 1
ATOM 2175 C CA . LYS A 1 272 ? 2.247 -2.882 -18.549 1.00 95.50 272 LYS A CA 1
ATOM 2176 C C . LYS A 1 272 ? 1.161 -1.900 -18.982 1.00 95.50 272 LYS A C 1
ATOM 2178 O O . LYS A 1 272 ? 0.776 -1.893 -20.147 1.00 95.50 272 LYS A O 1
ATOM 2183 N N . ALA A 1 273 ? 0.699 -1.033 -18.079 1.00 93.19 273 ALA A N 1
ATOM 2184 C CA . ALA A 1 273 ? -0.328 -0.049 -18.403 1.00 93.19 273 ALA A CA 1
ATOM 2185 C C . ALA A 1 273 ? 0.127 0.970 -19.454 1.00 93.19 273 ALA A C 1
ATOM 2187 O O . ALA A 1 273 ? -0.634 1.280 -20.372 1.00 93.19 273 ALA A O 1
ATOM 2188 N N . ILE A 1 274 ? 1.383 1.418 -19.385 1.00 94.75 274 ILE A N 1
ATOM 2189 C CA . ILE A 1 274 ? 1.994 2.263 -20.418 1.00 94.75 274 ILE A CA 1
ATOM 2190 C C . ILE A 1 274 ? 1.981 1.566 -21.785 1.00 94.75 274 ILE A C 1
ATOM 2192 O O . ILE A 1 274 ? 1.592 2.184 -22.776 1.00 94.75 274 ILE A O 1
ATOM 2196 N N . VAL A 1 275 ? 2.361 0.286 -21.853 1.00 95.44 275 VAL A N 1
ATOM 2197 C CA . VAL A 1 275 ? 2.341 -0.490 -23.105 1.00 95.44 275 VAL A CA 1
ATOM 2198 C C . VAL A 1 275 ? 0.913 -0.652 -23.630 1.00 95.44 275 VAL A C 1
ATOM 2200 O O . VAL A 1 275 ? 0.651 -0.360 -24.795 1.00 95.44 275 VAL A O 1
ATOM 2203 N N . ARG A 1 276 ? -0.033 -1.042 -22.770 1.00 91.75 276 ARG A N 1
ATOM 2204 C CA . ARG A 1 276 ? -1.448 -1.253 -23.125 1.00 91.75 276 ARG A CA 1
ATOM 2205 C C . ARG A 1 276 ? -2.133 -0.005 -23.659 1.00 91.75 276 ARG A C 1
ATOM 2207 O O . ARG A 1 276 ? -2.895 -0.091 -24.615 1.00 91.75 276 ARG A O 1
ATOM 2214 N N . LYS A 1 277 ? -1.854 1.151 -23.057 1.00 90.75 277 LYS A N 1
ATOM 2215 C CA . LYS A 1 277 ? -2.416 2.445 -23.466 1.00 90.75 277 LYS A CA 1
ATOM 2216 C C . LYS A 1 277 ? -1.605 3.112 -24.588 1.00 90.75 277 LYS A C 1
ATOM 2218 O O . LYS A 1 277 ? -1.868 4.264 -24.922 1.00 90.75 277 LYS A O 1
ATOM 2223 N N . ASN A 1 278 ? -0.633 2.400 -25.170 1.00 93.56 278 ASN A N 1
ATOM 2224 C CA . ASN A 1 278 ? 0.235 2.868 -26.251 1.00 93.56 278 ASN A CA 1
ATOM 2225 C C . ASN A 1 278 ? 0.982 4.176 -25.909 1.00 93.56 278 ASN A C 1
ATOM 2227 O O . ASN A 1 278 ? 1.129 5.064 -26.745 1.00 93.56 278 ASN A O 1
ATOM 2231 N N . LYS A 1 279 ? 1.439 4.293 -24.653 1.00 94.44 279 LYS A N 1
ATOM 2232 C CA . LYS A 1 279 ? 2.101 5.481 -24.084 1.00 94.44 279 LYS A CA 1
ATOM 2233 C C . LYS A 1 279 ? 3.627 5.379 -24.004 1.00 94.44 279 LYS A C 1
ATOM 2235 O O . LYS A 1 279 ? 4.283 6.178 -23.333 1.00 94.44 279 LYS A O 1
ATOM 2240 N N . VAL A 1 280 ? 4.215 4.377 -24.663 1.00 96.38 280 VAL A N 1
ATOM 2241 C CA . VAL A 1 280 ? 5.657 4.085 -24.589 1.00 96.38 280 VAL A CA 1
ATOM 2242 C C . VAL A 1 280 ? 6.495 5.281 -25.042 1.00 96.38 280 VAL A C 1
ATOM 2244 O O . VAL A 1 280 ? 7.432 5.667 -24.349 1.00 96.38 280 VAL A O 1
ATOM 2247 N N . ASP A 1 281 ? 6.151 5.914 -26.164 1.00 96.25 281 ASP A N 1
ATOM 2248 C CA . ASP A 1 281 ? 6.939 7.035 -26.684 1.00 96.25 281 ASP A CA 1
ATOM 2249 C C . ASP A 1 281 ? 6.860 8.283 -25.787 1.00 96.25 281 ASP A C 1
ATOM 2251 O O . ASP A 1 281 ? 7.864 8.983 -25.627 1.00 96.25 281 ASP A O 1
ATOM 2255 N N . GLU A 1 282 ? 5.715 8.567 -25.152 1.00 95.75 282 GLU A N 1
ATOM 2256 C CA . GLU A 1 282 ? 5.621 9.666 -24.179 1.00 95.75 282 GLU A CA 1
ATOM 2257 C C . GLU A 1 282 ? 6.387 9.350 -22.889 1.00 95.75 282 GLU A C 1
ATOM 2259 O O . GLU A 1 282 ? 7.075 10.229 -22.362 1.00 95.75 282 GLU A O 1
ATOM 2264 N N . LEU A 1 283 ? 6.350 8.097 -22.415 1.00 96.56 283 LEU A N 1
ATOM 2265 C CA . LEU A 1 283 ? 7.164 7.664 -21.277 1.00 96.56 283 LEU A CA 1
ATOM 2266 C C . LEU A 1 283 ? 8.658 7.870 -21.560 1.00 96.56 283 LEU A C 1
ATOM 2268 O O . LEU A 1 283 ? 9.368 8.438 -20.729 1.00 96.56 283 LEU A O 1
ATOM 2272 N N . LEU A 1 284 ? 9.139 7.457 -22.736 1.00 97.12 284 LEU A N 1
ATOM 2273 C CA . LEU A 1 284 ? 10.545 7.610 -23.121 1.00 97.12 284 LEU A CA 1
ATOM 2274 C C . LEU A 1 284 ? 10.970 9.081 -23.192 1.00 97.12 284 LEU A C 1
ATOM 2276 O O . LEU A 1 284 ? 12.080 9.415 -22.773 1.00 97.12 284 LEU A O 1
ATOM 2280 N N . LYS A 1 285 ? 10.086 9.983 -23.644 1.00 95.94 285 LYS A N 1
ATOM 2281 C CA . LYS A 1 285 ? 10.336 11.435 -23.589 1.00 95.94 285 LYS A CA 1
ATOM 2282 C C . LYS A 1 285 ? 10.524 11.915 -22.147 1.00 95.94 285 LYS A C 1
ATOM 2284 O O . LYS A 1 285 ? 11.489 12.628 -21.881 1.00 95.94 285 LYS A O 1
ATOM 2289 N N . LYS A 1 286 ? 9.671 11.482 -21.208 1.00 95.50 286 LYS A N 1
ATOM 2290 C CA . LYS A 1 286 ? 9.820 11.831 -19.783 1.00 95.50 286 LYS A CA 1
ATOM 2291 C C . LYS A 1 286 ? 11.093 11.252 -19.163 1.00 95.50 286 LYS A C 1
ATOM 2293 O O . LYS A 1 286 ? 11.767 11.955 -18.412 1.00 95.50 286 LYS A O 1
ATOM 2298 N N . ILE A 1 287 ? 11.441 10.002 -19.483 1.00 96.44 287 ILE A N 1
ATOM 2299 C CA . ILE A 1 287 ? 12.691 9.376 -19.026 1.00 96.44 287 ILE A CA 1
ATOM 2300 C C . ILE A 1 287 ? 13.885 10.185 -19.527 1.00 96.44 287 ILE A C 1
ATOM 2302 O O . ILE A 1 287 ? 14.741 10.543 -18.726 1.00 96.44 287 ILE A O 1
ATOM 2306 N N . LYS A 1 288 ? 13.918 10.551 -20.815 1.00 94.81 288 LYS A N 1
ATOM 2307 C CA . LYS A 1 288 ? 14.978 11.396 -21.380 1.00 94.81 288 LYS A CA 1
ATOM 2308 C C . LYS A 1 288 ? 15.139 12.702 -20.593 1.00 94.81 288 LYS A C 1
ATOM 2310 O O . LYS A 1 288 ? 16.252 13.010 -20.174 1.00 94.81 288 LYS A O 1
ATOM 2315 N N . SER A 1 289 ? 14.047 13.430 -20.350 1.00 92.88 289 SER A N 1
ATOM 2316 C CA . SER A 1 289 ? 14.084 14.667 -19.557 1.00 92.88 289 SER A CA 1
ATOM 2317 C C . SER A 1 289 ? 14.601 14.431 -18.133 1.00 92.88 289 SER A C 1
ATOM 2319 O O . SER A 1 289 ? 15.412 15.208 -17.637 1.00 92.88 289 SER A O 1
ATOM 2321 N N . SER A 1 290 ? 14.197 13.330 -17.492 1.00 93.06 290 SER A N 1
ATOM 2322 C CA . SER A 1 290 ? 14.682 12.959 -16.157 1.00 93.06 290 SER A CA 1
ATOM 2323 C C . SER A 1 290 ? 16.179 12.632 -16.142 1.00 93.06 290 SER A C 1
ATOM 2325 O O . SER A 1 290 ? 16.884 13.028 -15.221 1.00 93.06 290 SER A O 1
ATOM 2327 N N . VAL A 1 291 ? 16.698 11.964 -17.176 1.00 91.81 291 VAL A N 1
ATOM 2328 C CA . VAL A 1 291 ? 18.131 11.654 -17.322 1.00 91.81 291 VAL A CA 1
ATOM 2329 C C . VAL A 1 291 ? 18.965 12.921 -17.501 1.00 91.81 291 VAL A C 1
ATOM 2331 O O . VAL A 1 291 ? 20.034 13.047 -16.902 1.00 91.81 291 VAL A O 1
ATOM 2334 N N . GLU A 1 292 ? 18.477 13.870 -18.302 1.00 87.75 292 GLU A N 1
ATOM 2335 C CA . GLU A 1 292 ? 19.125 15.170 -18.487 1.00 87.75 292 GLU A CA 1
ATOM 2336 C C . GLU A 1 292 ? 19.206 15.955 -17.171 1.00 87.75 292 GLU A C 1
ATOM 2338 O O . GLU A 1 292 ? 20.246 16.551 -16.886 1.00 87.75 292 GLU A O 1
ATOM 2343 N N . GLU A 1 293 ? 18.149 15.915 -16.358 1.00 85.56 293 GLU A N 1
ATOM 2344 C CA . GLU A 1 293 ? 18.089 16.596 -15.062 1.00 85.56 293 GLU A CA 1
ATOM 2345 C C . GLU A 1 293 ? 18.913 15.886 -13.978 1.00 85.56 293 GLU A C 1
ATOM 2347 O O . GLU A 1 293 ? 19.733 16.507 -13.302 1.00 85.56 293 GLU A O 1
ATOM 2352 N N . GLY A 1 294 ? 18.783 14.562 -13.859 1.00 82.44 294 GLY A N 1
ATOM 2353 C CA . GLY A 1 294 ? 19.553 13.752 -12.913 1.00 82.44 294 GLY A CA 1
ATOM 2354 C C . GLY A 1 294 ? 21.062 13.887 -13.121 1.00 82.44 294 GLY A C 1
ATOM 2355 O O . GLY A 1 294 ? 21.820 13.953 -12.152 1.00 82.44 294 GLY A O 1
ATOM 2356 N N . TYR A 1 295 ? 21.505 14.024 -14.378 1.00 82.00 295 TYR A N 1
ATOM 2357 C CA . TYR A 1 295 ? 22.898 14.334 -14.692 1.00 82.00 295 TYR A CA 1
ATOM 2358 C C . TYR A 1 295 ? 23.339 15.688 -14.116 1.00 82.00 295 TYR A C 1
ATOM 2360 O O . TYR A 1 295 ? 24.388 15.752 -13.478 1.00 82.00 295 TYR A O 1
ATOM 2368 N N . LYS A 1 296 ? 22.550 16.758 -14.301 1.00 79.38 296 LYS A N 1
ATOM 2369 C CA . LYS A 1 296 ? 22.875 18.097 -13.768 1.00 79.38 296 LYS A CA 1
ATOM 2370 C C . LYS A 1 296 ? 22.995 18.086 -12.244 1.00 79.38 296 LYS A C 1
ATOM 2372 O O . LYS A 1 296 ? 23.937 18.648 -11.696 1.00 79.38 296 LYS A O 1
ATOM 2377 N N . ILE A 1 297 ? 22.069 17.408 -11.566 1.00 79.38 297 ILE A N 1
ATOM 2378 C CA . ILE A 1 297 ? 22.058 17.312 -10.100 1.00 79.38 297 ILE A CA 1
ATOM 2379 C C . ILE A 1 297 ? 23.288 16.548 -9.591 1.00 79.38 297 ILE A C 1
ATOM 2381 O O . ILE A 1 297 ? 23.928 16.964 -8.623 1.00 79.38 297 ILE A O 1
ATOM 2385 N N . GLN A 1 298 ? 23.632 15.427 -10.233 1.00 78.00 298 GLN A N 1
ATOM 2386 C CA . GLN A 1 298 ? 24.746 14.577 -9.808 1.00 78.00 298 GLN A CA 1
ATOM 2387 C C . GLN A 1 298 ? 26.115 15.202 -10.118 1.00 78.00 298 GLN A C 1
ATOM 2389 O O . GLN A 1 298 ? 27.061 15.027 -9.347 1.00 78.00 298 GLN A O 1
ATOM 2394 N N . TYR A 1 299 ? 26.223 15.949 -11.216 1.00 73.31 299 TYR A N 1
ATOM 2395 C CA . TYR A 1 299 ? 27.460 16.558 -11.691 1.00 73.31 299 TYR A CA 1
ATOM 2396 C C . TYR A 1 299 ? 27.273 18.080 -11.775 1.00 73.31 299 TYR A C 1
ATOM 2398 O O . TYR A 1 299 ? 26.919 18.613 -12.820 1.00 73.31 299 TYR A O 1
ATOM 2406 N N . LYS A 1 300 ? 27.534 18.769 -10.653 1.00 68.62 300 LYS A N 1
ATOM 2407 C CA . LYS A 1 300 ? 27.309 20.212 -10.386 1.00 68.62 300 LYS A CA 1
ATOM 2408 C C . LYS A 1 300 ? 28.010 21.220 -11.331 1.00 68.62 300 LYS A C 1
ATOM 2410 O O . LYS A 1 300 ? 28.035 22.409 -11.029 1.00 68.62 300 LYS A O 1
ATOM 2415 N N . ASP A 1 301 ? 28.622 20.778 -12.429 1.00 63.38 301 ASP A N 1
ATOM 2416 C CA . ASP A 1 301 ? 29.318 21.639 -13.392 1.00 63.38 301 ASP A CA 1
ATOM 2417 C C . ASP A 1 301 ? 28.494 21.794 -14.680 1.00 63.38 301 ASP A C 1
ATOM 2419 O O . ASP A 1 301 ? 28.586 20.999 -15.621 1.00 63.38 301 ASP A O 1
ATOM 2423 N N . GLU A 1 302 ? 27.690 22.856 -14.728 1.00 56.53 302 GLU A N 1
ATOM 2424 C CA . GLU A 1 302 ? 26.843 23.204 -15.876 1.00 56.53 302 GLU A CA 1
ATOM 2425 C C . GLU A 1 302 ? 27.648 23.448 -17.166 1.00 56.53 302 GLU A C 1
ATOM 2427 O O . GLU A 1 302 ? 27.115 23.305 -18.269 1.00 56.53 302 GLU A O 1
ATOM 2432 N N . ARG A 1 303 ? 28.957 23.741 -17.066 1.00 54.50 303 ARG A N 1
ATOM 2433 C CA . ARG A 1 303 ? 29.810 24.062 -18.224 1.00 54.50 303 ARG A CA 1
ATOM 2434 C C . ARG A 1 303 ? 30.166 22.842 -19.081 1.00 54.50 303 ARG A C 1
ATOM 2436 O O . ARG A 1 303 ? 30.742 22.997 -20.158 1.00 54.50 303 ARG A O 1
ATOM 2443 N N . LYS A 1 304 ? 29.805 21.624 -18.654 1.00 58.31 304 LYS A N 1
ATOM 2444 C CA . LYS A 1 304 ? 29.969 20.377 -19.426 1.00 58.31 304 LYS A CA 1
ATOM 2445 C C . LYS A 1 304 ? 28.677 19.556 -19.450 1.00 58.31 304 LYS A C 1
ATOM 2447 O O . LYS A 1 304 ? 28.676 18.364 -19.136 1.00 58.31 304 LYS A O 1
ATOM 2452 N N . TRP A 1 305 ? 27.573 20.176 -19.871 1.00 58.94 305 TRP A N 1
ATOM 2453 C CA . TRP A 1 305 ? 26.308 19.478 -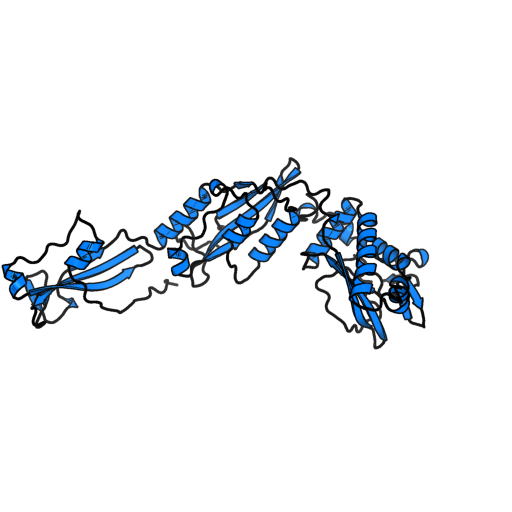20.118 1.00 58.94 305 TRP A CA 1
ATOM 2454 C C . TRP A 1 305 ? 26.449 18.462 -21.265 1.00 58.94 305 TRP A C 1
ATOM 2456 O O . TRP A 1 305 ? 26.341 18.793 -22.445 1.00 58.94 305 TRP A O 1
ATOM 2466 N N . ARG A 1 306 ? 26.766 17.207 -20.922 1.00 70.81 306 ARG A N 1
ATOM 2467 C CA . ARG A 1 306 ? 26.919 16.104 -21.883 1.00 70.81 306 ARG A CA 1
ATOM 2468 C C . ARG A 1 306 ? 26.331 14.789 -21.343 1.00 70.81 306 ARG A C 1
ATOM 2470 O O . ARG A 1 306 ? 27.045 13.785 -21.319 1.00 70.81 306 ARG A O 1
ATOM 2477 N N . PRO A 1 307 ? 25.038 14.740 -20.961 1.00 69.19 307 PRO A N 1
ATOM 2478 C CA . PRO A 1 307 ? 24.400 13.502 -20.494 1.00 69.19 307 PRO A CA 1
ATOM 2479 C C . PRO A 1 307 ? 24.520 12.381 -21.536 1.00 69.19 307 PRO A C 1
ATOM 2481 O O . PRO A 1 307 ? 24.812 11.238 -21.202 1.00 69.19 307 PRO A O 1
ATOM 2484 N N . ASN A 1 308 ? 24.419 12.724 -22.824 1.00 73.69 308 ASN A N 1
ATOM 2485 C CA . ASN A 1 308 ? 24.633 11.773 -23.910 1.00 73.69 308 ASN A CA 1
ATOM 2486 C C . ASN A 1 308 ? 26.066 11.209 -23.935 1.00 73.69 308 ASN A C 1
ATOM 2488 O O . ASN A 1 308 ? 26.245 10.035 -24.235 1.00 73.69 308 ASN A O 1
ATOM 2492 N N . ALA A 1 309 ? 27.091 12.011 -23.619 1.00 70.25 309 ALA A N 1
ATOM 2493 C CA . ALA A 1 309 ? 28.470 11.520 -23.543 1.00 70.25 309 ALA A CA 1
ATOM 2494 C C . ALA A 1 309 ? 28.663 10.595 -22.336 1.00 70.25 309 ALA A C 1
ATOM 2496 O O . ALA A 1 309 ? 29.258 9.536 -22.478 1.00 70.25 309 ALA A O 1
ATOM 2497 N N . LYS A 1 310 ? 28.071 10.939 -21.186 1.00 79.38 310 LYS A N 1
ATOM 2498 C CA . LYS A 1 310 ? 28.091 10.090 -19.989 1.00 79.38 310 LYS A CA 1
ATOM 2499 C C . LYS A 1 310 ? 27.451 8.723 -20.234 1.00 79.38 310 LYS A C 1
ATOM 2501 O O . LYS A 1 310 ? 28.040 7.703 -19.896 1.00 79.38 310 LYS A O 1
ATOM 2506 N N . ILE A 1 311 ? 26.273 8.696 -20.862 1.00 82.31 311 ILE A N 1
ATOM 2507 C CA . ILE A 1 311 ? 25.606 7.440 -21.233 1.00 82.31 311 ILE A CA 1
ATOM 2508 C C . ILE A 1 311 ? 26.493 6.627 -22.180 1.00 82.31 311 ILE A C 1
ATOM 2510 O O . ILE A 1 311 ? 26.725 5.450 -21.928 1.00 82.31 311 ILE A O 1
ATOM 2514 N N . ASN A 1 312 ? 27.033 7.277 -23.216 1.00 80.56 312 ASN A N 1
ATOM 2515 C CA . ASN A 1 312 ? 27.921 6.647 -24.193 1.00 80.56 312 ASN A CA 1
ATOM 2516 C C . ASN A 1 312 ? 29.190 6.044 -23.580 1.00 80.56 312 ASN A C 1
ATOM 2518 O O . ASN A 1 312 ? 29.656 5.009 -24.053 1.00 80.56 312 ASN A O 1
ATOM 2522 N N . ASP A 1 313 ? 29.780 6.711 -22.591 1.00 81.94 313 ASP A N 1
ATOM 2523 C CA . ASP A 1 313 ? 31.091 6.338 -22.065 1.00 81.94 313 ASP A CA 1
ATOM 2524 C C . ASP A 1 313 ? 30.997 5.333 -20.912 1.00 81.94 313 ASP A C 1
ATOM 2526 O O . ASP A 1 313 ? 31.847 4.441 -20.808 1.00 81.94 313 ASP A O 1
ATOM 2530 N N . ASP A 1 314 ? 29.950 5.422 -20.085 1.00 84.81 314 ASP A N 1
ATOM 2531 C CA . ASP A 1 314 ? 29.948 4.759 -18.780 1.00 84.81 314 ASP A CA 1
ATOM 2532 C C . ASP A 1 314 ? 28.774 3.801 -18.555 1.00 84.81 314 ASP A C 1
ATOM 2534 O O . ASP A 1 314 ? 28.948 2.804 -17.853 1.00 84.81 314 ASP A O 1
ATOM 2538 N N . VAL A 1 315 ? 27.606 4.030 -19.162 1.00 92.44 315 VAL A N 1
ATOM 2539 C CA . VAL A 1 315 ? 26.402 3.245 -18.842 1.00 92.44 315 VAL A CA 1
ATOM 2540 C C . VAL A 1 315 ? 26.408 1.903 -19.573 1.00 92.44 315 VAL A C 1
ATOM 2542 O O . VAL A 1 315 ? 26.398 1.852 -20.801 1.00 92.44 315 VAL A O 1
ATOM 2545 N N . PHE A 1 316 ? 26.387 0.806 -18.816 1.00 92.81 316 PHE A N 1
ATOM 2546 C CA . PHE A 1 316 ? 26.311 -0.560 -19.345 1.00 92.81 316 PHE A CA 1
ATOM 2547 C C . PHE A 1 316 ? 24.880 -1.109 -19.378 1.00 92.81 316 PHE A C 1
ATOM 2549 O O . PHE A 1 316 ? 24.525 -1.840 -20.300 1.00 92.81 316 PHE A O 1
ATOM 2556 N N . ALA A 1 317 ? 24.056 -0.752 -18.394 1.00 94.31 317 ALA A N 1
ATOM 2557 C CA . ALA A 1 317 ? 22.690 -1.249 -18.250 1.00 94.31 317 ALA A CA 1
ATOM 2558 C C . ALA A 1 317 ? 21.759 -0.171 -17.689 1.00 94.31 317 ALA A C 1
ATOM 2560 O O . ALA A 1 317 ? 22.209 0.807 -17.087 1.00 94.31 317 ALA A O 1
ATOM 2561 N N . ILE A 1 318 ? 20.457 -0.376 -17.863 1.00 96.44 318 ILE A N 1
ATOM 2562 C CA . ILE A 1 318 ? 19.394 0.478 -17.331 1.00 96.44 318 ILE A CA 1
ATOM 2563 C C . ILE A 1 318 ? 18.532 -0.378 -16.409 1.00 96.44 318 ILE A C 1
ATOM 2565 O O . ILE A 1 318 ? 18.068 -1.435 -16.830 1.00 96.44 318 ILE A O 1
ATOM 2569 N N . SER A 1 319 ? 18.307 0.066 -15.175 1.00 96.75 319 SER A N 1
ATOM 2570 C CA . SER A 1 319 ? 17.393 -0.591 -14.240 1.00 96.75 319 SER A CA 1
ATOM 2571 C C . SER A 1 319 ? 16.149 0.262 -14.041 1.00 96.75 319 SER A C 1
ATOM 2573 O O . SER A 1 319 ? 16.243 1.435 -13.684 1.00 96.75 319 SER A O 1
ATOM 2575 N N . LEU A 1 320 ? 14.984 -0.347 -14.235 1.00 97.81 320 LEU A N 1
ATOM 2576 C CA . LEU A 1 320 ? 13.689 0.180 -13.799 1.00 97.81 320 LEU A CA 1
ATOM 2577 C C . LEU A 1 320 ? 13.226 -0.505 -12.499 1.00 97.81 320 LEU A C 1
ATOM 2579 O O . LEU A 1 320 ? 12.131 -0.236 -12.016 1.00 97.81 320 LEU A O 1
ATOM 2583 N N . ASN A 1 321 ? 14.024 -1.425 -11.943 1.00 96.69 321 ASN A N 1
ATOM 2584 C CA . ASN A 1 321 ? 13.674 -2.177 -10.744 1.00 96.69 321 ASN A CA 1
ATOM 2585 C C . ASN A 1 321 ? 13.954 -1.344 -9.476 1.00 96.69 321 ASN A C 1
ATOM 2587 O O . ASN A 1 321 ? 15.126 -1.104 -9.171 1.00 96.69 321 ASN A O 1
ATOM 2591 N N . PRO A 1 322 ? 12.930 -0.948 -8.694 1.00 94.94 322 PRO A N 1
ATOM 2592 C CA . PRO A 1 322 ? 13.124 -0.137 -7.488 1.00 94.94 322 PRO A CA 1
ATOM 2593 C C . PRO A 1 322 ? 13.798 -0.911 -6.343 1.00 94.94 322 PRO A C 1
ATOM 2595 O O . PRO A 1 322 ? 14.324 -0.311 -5.406 1.00 94.94 322 PRO A O 1
ATOM 2598 N N . GLU A 1 323 ? 13.808 -2.243 -6.414 1.00 95.19 323 GLU A N 1
ATOM 2599 C CA . GLU A 1 323 ? 14.411 -3.121 -5.407 1.00 95.19 323 GLU A CA 1
ATOM 2600 C C . GLU A 1 323 ? 15.883 -3.446 -5.717 1.00 95.19 323 GLU A C 1
ATOM 2602 O O . GLU A 1 323 ? 16.579 -4.034 -4.887 1.00 95.19 323 GLU A O 1
ATOM 2607 N N . GLU A 1 324 ? 16.378 -3.070 -6.899 1.00 92.06 324 GLU A N 1
ATOM 2608 C CA . GLU A 1 324 ? 17.710 -3.435 -7.371 1.00 92.06 324 GLU A CA 1
ATOM 2609 C C . GLU A 1 324 ? 18.805 -2.567 -6.727 1.00 92.06 324 GLU A C 1
ATOM 2611 O O . GLU A 1 324 ? 19.025 -1.406 -7.081 1.00 92.06 324 GLU A O 1
ATOM 2616 N N . LYS A 1 325 ? 19.538 -3.166 -5.785 1.00 87.75 325 LYS A N 1
ATOM 2617 C CA . LYS A 1 325 ? 20.579 -2.497 -4.988 1.00 87.75 325 LYS A CA 1
ATOM 2618 C C . LYS A 1 325 ? 21.983 -3.056 -5.217 1.00 87.75 325 LYS A C 1
ATOM 2620 O O . LYS A 1 325 ? 22.930 -2.557 -4.610 1.00 87.75 325 LYS A O 1
ATOM 2625 N N . MET A 1 326 ? 22.145 -4.092 -6.043 1.00 88.25 326 MET A N 1
ATOM 2626 C CA . MET A 1 326 ? 23.457 -4.694 -6.258 1.00 88.25 326 MET A CA 1
ATOM 2627 C C . MET A 1 326 ? 24.356 -3.745 -7.046 1.00 88.25 326 MET A C 1
ATOM 2629 O O . MET A 1 326 ? 23.957 -3.169 -8.057 1.00 88.25 326 MET A O 1
ATOM 2633 N N . ILE A 1 327 ? 25.593 -3.613 -6.572 1.00 89.50 327 ILE A N 1
ATOM 2634 C CA . ILE A 1 327 ? 26.653 -2.843 -7.234 1.00 89.50 327 ILE A CA 1
ATOM 2635 C C . ILE A 1 327 ? 27.777 -3.737 -7.766 1.00 89.50 327 ILE A C 1
ATOM 2637 O O . ILE A 1 327 ? 28.593 -3.285 -8.558 1.00 89.50 327 ILE A O 1
ATOM 2641 N N . ASN A 1 328 ? 27.823 -5.010 -7.362 1.00 90.31 328 ASN A N 1
ATOM 2642 C CA . ASN A 1 328 ? 28.830 -5.976 -7.791 1.00 90.31 328 ASN A CA 1
ATOM 2643 C C . ASN A 1 328 ? 28.140 -7.195 -8.397 1.00 90.31 328 ASN A C 1
ATOM 2645 O O . ASN A 1 328 ? 27.351 -7.861 -7.730 1.00 90.31 328 ASN A O 1
ATOM 2649 N N . TYR A 1 329 ? 28.480 -7.498 -9.644 1.00 87.19 329 TYR A N 1
ATOM 2650 C CA . TYR A 1 329 ? 27.919 -8.603 -10.402 1.00 87.19 329 TYR A CA 1
ATOM 2651 C C . TYR A 1 329 ? 29.028 -9.552 -10.858 1.00 87.19 329 TYR A C 1
ATOM 2653 O O . TYR A 1 329 ? 29.989 -9.157 -11.526 1.00 87.19 329 TYR A O 1
ATOM 2661 N N . ASN A 1 330 ? 28.856 -10.836 -10.542 1.00 83.25 330 ASN A N 1
ATOM 2662 C CA . ASN A 1 330 ? 29.776 -11.908 -10.938 1.00 83.25 330 ASN A CA 1
ATOM 2663 C C . ASN A 1 330 ? 29.468 -12.478 -12.337 1.00 83.25 330 ASN A C 1
ATOM 2665 O O . ASN A 1 330 ? 30.013 -13.507 -12.732 1.00 83.25 330 ASN A O 1
ATOM 2669 N N . VAL A 1 331 ? 28.591 -11.813 -13.091 1.00 80.00 331 VAL A N 1
ATOM 2670 C CA . VAL A 1 331 ? 28.145 -12.206 -14.430 1.00 80.00 331 VAL A CA 1
ATOM 2671 C C . VAL A 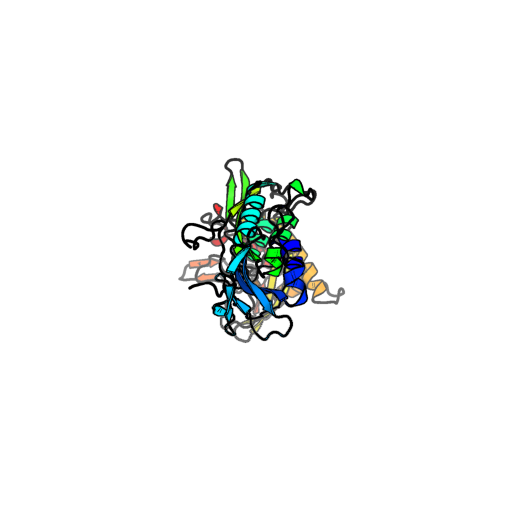1 331 ? 28.609 -11.188 -15.470 1.00 80.00 331 VAL A C 1
ATOM 2673 O O . VAL A 1 331 ? 28.725 -10.000 -15.175 1.00 80.00 331 VAL A O 1
ATOM 2676 N N . ASP A 1 332 ? 28.860 -11.656 -16.695 1.00 73.00 332 ASP A N 1
ATOM 2677 C CA . ASP A 1 332 ? 29.231 -10.786 -17.828 1.00 73.00 332 ASP A CA 1
ATOM 2678 C C . ASP A 1 332 ? 28.043 -10.008 -18.397 1.00 73.00 332 ASP A C 1
ATOM 2680 O O . ASP A 1 332 ? 28.224 -9.039 -19.132 1.00 73.00 332 ASP A O 1
ATOM 2684 N N . LYS A 1 333 ? 26.824 -10.473 -18.109 1.00 79.12 333 LYS A N 1
ATOM 2685 C CA . LYS A 1 333 ? 25.582 -9.957 -18.675 1.00 79.12 333 LYS A CA 1
ATOM 2686 C C . LYS A 1 333 ? 24.574 -9.762 -17.547 1.00 79.12 333 LYS A C 1
ATOM 2688 O O . LYS A 1 333 ? 24.380 -10.666 -16.740 1.00 79.12 333 LYS A O 1
ATOM 2693 N N . LEU A 1 334 ? 23.970 -8.578 -17.487 1.00 83.69 334 LEU A N 1
ATOM 2694 C CA . LEU A 1 334 ? 22.922 -8.228 -16.514 1.00 83.69 334 LEU A CA 1
ATOM 2695 C C . LEU A 1 334 ? 21.517 -8.463 -17.070 1.00 83.69 334 LEU A C 1
ATOM 2697 O O . LEU A 1 334 ? 20.551 -8.568 -16.317 1.00 83.69 334 LEU A O 1
ATOM 2701 N N . TYR A 1 335 ? 21.417 -8.556 -18.392 1.00 82.06 335 TYR A N 1
ATOM 2702 C CA . TYR A 1 335 ? 20.198 -8.912 -19.092 1.00 82.06 335 TYR A CA 1
ATOM 2703 C C . TYR A 1 335 ? 19.716 -10.319 -18.709 1.00 82.06 335 TYR A C 1
ATOM 2705 O O . TYR A 1 335 ? 20.524 -11.251 -18.637 1.00 82.06 335 TYR A O 1
ATOM 2713 N N . ASP A 1 336 ? 18.404 -10.508 -18.526 1.00 80.56 336 ASP A N 1
ATOM 2714 C CA . ASP A 1 336 ? 17.833 -11.842 -18.294 1.00 80.56 336 ASP A CA 1
ATOM 2715 C C . ASP A 1 336 ? 17.740 -12.631 -19.607 1.00 80.56 336 ASP A C 1
ATOM 2717 O O . ASP A 1 336 ? 16.701 -12.711 -20.261 1.00 80.56 336 ASP A O 1
ATOM 2721 N N . LEU A 1 337 ? 18.863 -13.239 -19.983 1.00 77.19 337 LEU A N 1
ATOM 2722 C CA . LEU A 1 337 ? 18.986 -14.068 -21.183 1.00 77.19 337 LEU A CA 1
ATOM 2723 C C . LEU A 1 337 ? 18.160 -15.350 -21.104 1.00 77.19 337 LEU A C 1
ATOM 2725 O O . LEU A 1 337 ? 17.761 -15.877 -22.137 1.00 77.19 337 LEU A O 1
ATOM 2729 N N . LYS A 1 338 ? 17.962 -15.882 -19.890 1.00 78.75 338 LYS A N 1
ATOM 2730 C CA . LYS A 1 338 ? 17.401 -17.219 -19.690 1.00 78.75 338 LYS A CA 1
ATOM 2731 C C . LYS A 1 338 ? 15.918 -17.235 -20.017 1.00 78.75 338 LYS A C 1
ATOM 2733 O O . LYS A 1 338 ? 15.448 -18.177 -20.650 1.00 78.75 338 LYS A O 1
ATOM 2738 N N . THR A 1 339 ? 15.190 -16.222 -19.553 1.00 81.31 339 THR A N 1
ATOM 2739 C CA . THR A 1 339 ? 13.749 -16.121 -19.812 1.00 81.31 339 THR A CA 1
ATOM 2740 C C . THR A 1 339 ? 13.429 -15.153 -20.940 1.00 81.31 339 THR A C 1
ATOM 2742 O O . THR A 1 339 ? 12.401 -15.320 -21.591 1.00 81.31 339 THR A O 1
ATOM 2745 N N . ASN A 1 340 ? 14.280 -14.142 -21.165 1.00 86.12 340 ASN A N 1
ATOM 2746 C CA . ASN A 1 340 ? 14.028 -13.047 -22.101 1.00 86.12 340 ASN A CA 1
ATOM 2747 C C . ASN A 1 340 ? 12.626 -12.421 -21.922 1.00 86.12 340 ASN A C 1
ATOM 2749 O O . ASN A 1 340 ? 11.993 -11.989 -22.882 1.00 86.12 340 ASN A O 1
ATOM 2753 N N . SER A 1 341 ? 12.105 -12.432 -20.691 1.00 90.50 341 SER A N 1
ATOM 2754 C CA . SER A 1 341 ? 10.727 -12.021 -20.398 1.00 90.50 341 SER A CA 1
ATOM 2755 C C . SER A 1 341 ? 10.596 -10.529 -20.104 1.00 90.50 341 SER A C 1
ATOM 2757 O O . SER A 1 341 ? 9.540 -9.950 -20.349 1.00 90.50 341 SER A O 1
ATOM 2759 N N . GLY A 1 342 ? 11.666 -9.905 -19.599 1.00 91.62 342 GLY A N 1
ATOM 2760 C CA . GLY A 1 342 ? 11.657 -8.542 -19.059 1.00 91.62 342 GLY A CA 1
ATOM 2761 C C . GLY A 1 342 ? 11.324 -8.464 -17.565 1.00 91.62 342 GLY A C 1
ATOM 2762 O O . GLY A 1 342 ? 11.293 -7.369 -17.007 1.00 91.62 342 GLY A O 1
ATOM 2763 N N . ALA A 1 343 ? 11.123 -9.602 -16.890 1.00 93.06 343 ALA A N 1
ATOM 2764 C CA . ALA A 1 343 ? 10.670 -9.663 -15.497 1.00 93.06 343 ALA A CA 1
ATOM 2765 C C . ALA A 1 343 ? 11.663 -9.105 -14.458 1.00 93.06 343 ALA A C 1
ATOM 2767 O O . ALA A 1 343 ? 11.271 -8.825 -13.323 1.00 93.06 343 ALA A O 1
ATOM 2768 N N . ASN A 1 344 ? 12.945 -8.953 -14.806 1.00 93.19 344 ASN A N 1
ATOM 2769 C CA . ASN A 1 344 ? 13.940 -8.312 -13.941 1.00 93.19 344 ASN A CA 1
ATOM 2770 C C . ASN A 1 344 ? 13.953 -6.776 -14.064 1.00 93.19 344 ASN A C 1
ATOM 2772 O O . ASN A 1 344 ? 14.618 -6.124 -13.263 1.00 93.19 344 ASN A O 1
ATOM 2776 N N . LEU A 1 345 ? 13.209 -6.211 -15.025 1.00 96.12 345 LEU A N 1
ATOM 2777 C CA . LEU A 1 345 ? 13.142 -4.779 -15.331 1.00 96.12 345 LEU A CA 1
ATOM 2778 C C . LEU A 1 345 ? 14.505 -4.149 -15.682 1.00 96.12 345 LEU A C 1
ATOM 2780 O O . LEU A 1 345 ? 14.727 -2.964 -15.421 1.00 96.12 345 LEU A O 1
ATOM 2784 N N . ILE A 1 346 ? 15.417 -4.931 -16.270 1.00 94.38 346 ILE A N 1
ATOM 2785 C CA . ILE A 1 346 ? 16.736 -4.467 -16.721 1.00 94.38 346 ILE A CA 1
ATOM 2786 C C . ILE A 1 346 ? 16.788 -4.477 -18.252 1.00 94.38 346 ILE A C 1
ATOM 2788 O O . ILE A 1 346 ? 16.476 -5.485 -18.881 1.00 94.38 346 ILE A O 1
ATOM 2792 N N . ALA A 1 347 ? 17.229 -3.364 -18.839 1.00 93.69 347 ALA A N 1
ATOM 2793 C CA . ALA A 1 347 ? 17.529 -3.235 -20.266 1.00 93.69 347 ALA A CA 1
ATOM 2794 C C . ALA A 1 347 ? 19.040 -3.034 -20.496 1.00 93.69 347 ALA A C 1
ATOM 2796 O O . ALA A 1 347 ? 19.755 -2.555 -19.605 1.00 93.69 347 ALA A O 1
ATOM 2797 N N . GLY A 1 348 ? 19.543 -3.375 -21.685 1.00 92.06 348 GLY A N 1
ATOM 2798 C CA . GLY A 1 348 ? 20.980 -3.405 -21.956 1.00 92.06 348 GLY A CA 1
ATOM 2799 C C . GLY A 1 348 ? 21.712 -4.454 -21.114 1.00 92.06 348 GLY A C 1
ATOM 2800 O O . GLY A 1 348 ? 21.172 -5.510 -20.797 1.00 92.06 348 GLY A O 1
ATOM 2801 N N . GLY A 1 349 ? 22.964 -4.183 -20.733 1.00 90.19 349 GLY A N 1
ATOM 2802 C CA . GLY A 1 349 ? 23.756 -5.123 -19.934 1.00 90.19 349 GLY A CA 1
ATOM 2803 C C . GLY A 1 349 ? 24.156 -6.382 -20.705 1.00 90.19 349 GLY A C 1
ATOM 2804 O O . GLY A 1 349 ? 24.271 -7.457 -20.118 1.00 90.19 349 GLY A O 1
ATOM 2805 N N . HIS A 1 350 ? 24.331 -6.258 -22.018 1.00 89.50 350 HIS A N 1
ATOM 2806 C CA . HIS A 1 350 ? 24.777 -7.307 -22.929 1.00 89.50 350 HIS A CA 1
ATOM 2807 C C . HIS A 1 350 ? 25.703 -6.716 -24.004 1.00 89.50 350 HIS A C 1
ATOM 2809 O O . HIS A 1 350 ? 26.045 -5.536 -23.979 1.00 89.50 350 HIS A O 1
ATOM 2815 N N . GLU A 1 351 ? 26.157 -7.552 -24.932 1.00 87.00 351 GLU A N 1
ATOM 2816 C CA . GLU A 1 351 ? 27.081 -7.176 -26.010 1.00 87.00 351 GLU A CA 1
ATOM 2817 C C . GLU A 1 351 ? 26.309 -6.587 -27.206 1.00 87.00 351 GLU A C 1
ATOM 2819 O O . GLU A 1 351 ? 25.094 -6.759 -27.290 1.00 87.00 351 GLU A O 1
ATOM 2824 N N . HIS A 1 352 ? 26.994 -5.907 -28.137 1.00 83.62 352 HIS A N 1
ATOM 2825 C CA . HIS A 1 352 ? 26.373 -5.319 -29.345 1.00 83.62 352 HIS A CA 1
ATOM 2826 C C . HIS A 1 352 ? 25.936 -6.363 -30.394 1.00 83.62 352 HIS A C 1
ATOM 2828 O O . HIS A 1 352 ? 25.104 -6.081 -31.253 1.00 83.62 352 HIS A O 1
ATOM 2834 N N . ASN A 1 353 ? 26.519 -7.561 -30.361 1.00 83.44 353 ASN A N 1
ATOM 2835 C CA . ASN A 1 353 ? 26.216 -8.616 -31.329 1.00 83.44 353 ASN A CA 1
ATOM 2836 C C . ASN A 1 353 ? 24.806 -9.190 -31.129 1.00 83.44 353 ASN A C 1
ATOM 2838 O O . ASN A 1 353 ? 24.105 -8.828 -30.183 1.00 83.44 353 ASN A O 1
ATOM 2842 N N . ASP A 1 354 ? 24.409 -10.109 -32.017 1.00 82.56 354 ASP A N 1
ATOM 2843 C CA . ASP A 1 354 ? 23.218 -10.924 -31.788 1.00 82.56 354 ASP A CA 1
ATOM 2844 C C . ASP A 1 354 ? 23.318 -11.568 -30.405 1.00 82.56 354 ASP A C 1
ATOM 2846 O O . ASP A 1 354 ? 24.285 -12.265 -30.081 1.00 82.56 354 ASP A O 1
ATOM 2850 N N . VAL A 1 355 ? 22.313 -11.314 -29.578 1.00 81.12 355 VAL A N 1
ATOM 2851 C CA . VAL A 1 355 ? 22.214 -11.951 -28.277 1.00 81.12 355 VAL A CA 1
ATOM 2852 C C . VAL A 1 355 ? 21.480 -13.260 -28.505 1.00 81.12 355 VAL A C 1
ATOM 2854 O O . VAL A 1 355 ? 20.313 -13.264 -28.895 1.00 81.12 355 VAL A O 1
ATOM 2857 N N . THR A 1 356 ? 22.177 -14.376 -28.305 1.00 79.69 356 THR A N 1
ATOM 2858 C CA . THR A 1 356 ? 21.620 -15.719 -28.478 1.00 79.69 356 THR A CA 1
ATOM 2859 C C . THR A 1 356 ? 21.518 -16.455 -27.152 1.00 79.69 356 THR A C 1
ATOM 2861 O O . THR A 1 356 ? 22.467 -16.451 -26.366 1.00 79.69 356 THR A O 1
ATOM 2864 N N . PHE A 1 357 ? 20.406 -17.152 -26.942 1.00 80.62 357 PHE A N 1
ATOM 2865 C CA . PHE A 1 357 ? 20.222 -18.104 -25.850 1.00 80.62 357 PHE A CA 1
ATOM 2866 C C . PHE A 1 357 ? 19.667 -19.411 -26.426 1.00 80.62 357 PHE A C 1
ATOM 2868 O O . PHE A 1 357 ? 18.733 -19.377 -27.222 1.00 80.62 357 PHE A O 1
ATOM 2875 N N . ASN A 1 358 ? 20.266 -20.557 -26.081 1.00 81.69 358 ASN A N 1
ATOM 2876 C CA . ASN A 1 358 ? 19.915 -21.872 -26.644 1.00 81.69 358 ASN A CA 1
ATOM 2877 C C . ASN A 1 358 ? 19.800 -21.875 -28.184 1.00 81.69 358 ASN A C 1
ATOM 2879 O O . ASN A 1 358 ? 18.820 -22.362 -28.740 1.00 81.69 358 ASN A O 1
ATOM 2883 N N . ASN A 1 359 ? 20.789 -21.295 -28.876 1.00 80.06 359 ASN A N 1
ATOM 2884 C CA . ASN A 1 359 ? 20.833 -21.144 -30.342 1.00 80.06 359 ASN A CA 1
ATOM 2885 C C . ASN A 1 359 ? 19.692 -20.315 -30.968 1.00 80.06 359 ASN A C 1
ATOM 2887 O O . ASN A 1 359 ? 19.614 -20.213 -32.191 1.00 80.06 359 ASN A O 1
ATOM 2891 N N . MET A 1 360 ? 18.847 -19.666 -30.164 1.00 78.31 360 MET A N 1
ATOM 2892 C CA . MET A 1 360 ? 17.827 -18.731 -30.635 1.00 78.31 360 MET A CA 1
ATOM 2893 C C . MET A 1 360 ? 18.320 -17.296 -30.471 1.00 78.31 360 MET A C 1
ATOM 2895 O O . MET A 1 360 ? 18.792 -16.915 -29.398 1.00 78.31 360 MET A O 1
ATOM 2899 N N . LYS A 1 361 ? 18.199 -16.485 -31.529 1.00 81.69 361 LYS A N 1
ATOM 2900 C CA . LYS A 1 361 ? 18.460 -15.041 -31.462 1.00 81.69 361 LYS A CA 1
ATOM 2901 C C . LYS A 1 361 ? 17.317 -14.373 -30.705 1.00 81.69 361 LYS A C 1
ATOM 2903 O O . LYS A 1 361 ? 16.188 -14.366 -31.184 1.00 81.69 361 LYS A O 1
ATOM 2908 N N . ILE A 1 362 ? 17.624 -13.827 -29.534 1.00 80.00 362 ILE A N 1
ATOM 2909 C CA . ILE A 1 362 ? 16.659 -13.133 -28.675 1.00 80.00 362 ILE A CA 1
ATOM 2910 C C . ILE A 1 362 ? 16.720 -11.610 -28.837 1.00 80.00 362 ILE A C 1
ATOM 2912 O O . ILE A 1 362 ? 15.706 -10.947 -28.649 1.00 80.00 362 ILE A O 1
ATOM 2916 N N . ILE A 1 363 ? 17.870 -11.063 -29.248 1.00 79.75 363 ILE A N 1
ATOM 2917 C CA . ILE A 1 363 ? 18.027 -9.666 -29.684 1.00 79.75 363 ILE A CA 1
ATOM 2918 C C . ILE A 1 363 ? 18.890 -9.667 -30.944 1.00 79.75 363 ILE A C 1
ATOM 2920 O O . ILE A 1 363 ? 19.947 -10.303 -30.969 1.00 79.75 363 ILE A O 1
ATOM 2924 N N . THR A 1 364 ? 18.450 -8.964 -31.988 1.00 78.19 364 THR A N 1
ATOM 2925 C CA . THR A 1 364 ? 19.230 -8.815 -33.222 1.00 78.19 364 THR A CA 1
ATOM 2926 C C . THR A 1 364 ? 20.196 -7.639 -33.106 1.00 78.19 364 THR A C 1
ATOM 2928 O O . THR A 1 364 ? 19.893 -6.616 -32.489 1.00 78.19 364 THR A O 1
ATOM 2931 N N . LYS A 1 365 ? 21.361 -7.744 -33.746 1.00 75.94 365 LYS A N 1
ATOM 2932 C CA . LYS A 1 365 ? 22.372 -6.678 -33.793 1.00 75.94 365 LYS A CA 1
ATOM 2933 C C . LYS A 1 365 ? 21.831 -5.336 -34.315 1.00 75.94 365 LYS A C 1
ATOM 2935 O O . LYS A 1 365 ? 22.299 -4.282 -33.893 1.00 75.94 365 LYS A O 1
ATOM 2940 N N . ASN A 1 366 ? 20.857 -5.358 -35.225 1.00 72.50 366 ASN A N 1
ATOM 2941 C CA . ASN A 1 366 ? 20.321 -4.146 -35.859 1.00 72.50 366 ASN A CA 1
ATOM 2942 C C . ASN A 1 366 ? 19.411 -3.335 -34.914 1.00 72.50 366 ASN A C 1
ATOM 2944 O O . ASN A 1 366 ? 19.369 -2.098 -34.983 1.00 72.50 366 ASN A O 1
ATOM 2948 N N . ASP A 1 367 ? 18.761 -4.023 -33.976 1.00 69.38 367 ASP A N 1
ATOM 2949 C CA . ASP A 1 367 ? 17.838 -3.436 -32.998 1.00 69.38 367 ASP A CA 1
ATOM 2950 C C . ASP A 1 367 ? 18.479 -3.235 -31.617 1.00 69.38 367 ASP A C 1
ATOM 2952 O O . ASP A 1 367 ? 17.840 -2.744 -30.688 1.00 69.38 367 ASP A O 1
ATOM 2956 N N . ASN A 1 368 ? 19.765 -3.557 -31.495 1.00 81.69 368 ASN A N 1
ATOM 2957 C CA . ASN A 1 368 ? 20.552 -3.401 -30.283 1.00 81.69 368 ASN A CA 1
ATOM 2958 C C . ASN A 1 368 ? 20.970 -1.928 -30.082 1.00 81.69 368 ASN A C 1
ATOM 2960 O O . ASN A 1 368 ? 21.453 -1.257 -31.002 1.00 81.69 368 ASN A O 1
ATOM 2964 N N . GLY A 1 369 ? 20.763 -1.406 -28.875 1.00 90.69 369 GLY A N 1
ATOM 2965 C CA . GLY A 1 369 ? 21.143 -0.062 -28.447 1.00 90.69 369 GLY A CA 1
ATOM 2966 C C . GLY A 1 369 ? 22.523 0.023 -27.788 1.00 90.69 369 GLY A C 1
ATOM 2967 O O . GLY A 1 369 ? 22.885 1.086 -27.291 1.00 90.69 369 GLY A O 1
ATOM 2968 N N . ILE A 1 370 ? 23.303 -1.058 -27.777 1.00 91.75 370 ILE A N 1
ATOM 2969 C CA . ILE A 1 370 ? 24.664 -1.133 -27.233 1.00 91.75 370 ILE A CA 1
ATOM 2970 C C . ILE A 1 370 ? 25.706 -0.858 -28.327 1.00 91.75 370 ILE A C 1
ATOM 2972 O O . ILE A 1 370 ? 25.511 -1.231 -29.478 1.00 91.75 370 ILE A O 1
ATOM 2976 N N . LYS A 1 371 ? 26.859 -0.273 -27.982 1.00 90.75 371 LYS A N 1
ATOM 2977 C CA . LYS A 1 371 ? 28.067 -0.181 -28.821 1.00 90.75 371 LYS A CA 1
ATOM 2978 C C . LYS A 1 371 ? 29.335 -0.498 -28.030 1.00 90.75 371 LYS A C 1
ATOM 2980 O O . LYS A 1 371 ? 29.372 -0.362 -26.809 1.00 90.75 371 LYS A O 1
ATOM 2985 N N . LEU A 1 372 ? 30.394 -0.903 -28.736 1.00 88.06 372 LEU A N 1
ATOM 2986 C CA . LEU A 1 372 ? 31.730 -1.034 -28.148 1.00 88.06 372 LEU A CA 1
ATOM 2987 C C . LEU A 1 372 ? 32.368 0.353 -28.029 1.00 88.06 372 LEU A C 1
ATOM 2989 O O . LEU A 1 372 ? 32.591 1.013 -29.045 1.00 88.06 372 LEU A O 1
ATOM 2993 N N . ARG A 1 373 ? 32.710 0.784 -26.814 1.00 82.94 373 ARG A N 1
ATOM 2994 C CA . ARG A 1 373 ? 33.499 1.997 -26.562 1.00 82.94 373 ARG A CA 1
ATOM 2995 C C . ARG A 1 373 ? 34.631 1.691 -25.595 1.00 82.94 373 ARG A C 1
ATOM 2997 O O . ARG A 1 373 ? 34.401 1.126 -24.533 1.00 82.94 373 ARG A O 1
ATOM 3004 N N . LYS A 1 374 ? 35.865 2.061 -25.957 1.00 82.06 374 LYS A N 1
ATOM 3005 C CA . LYS A 1 374 ? 37.065 1.848 -25.119 1.00 82.06 374 LYS A CA 1
ATOM 3006 C C . LYS A 1 374 ? 37.169 0.400 -24.589 1.00 82.06 374 LYS A C 1
ATOM 3008 O O . LYS A 1 374 ? 37.455 0.184 -23.418 1.00 82.06 374 LYS A O 1
ATOM 3013 N N . ASN A 1 375 ? 36.905 -0.585 -25.456 1.00 83.31 375 ASN A N 1
ATOM 3014 C CA . ASN A 1 375 ? 36.886 -2.027 -25.149 1.00 83.31 375 ASN A CA 1
ATOM 3015 C C . ASN A 1 375 ? 35.812 -2.485 -24.143 1.00 83.31 375 ASN A C 1
ATOM 3017 O O . ASN A 1 375 ? 35.914 -3.578 -23.583 1.00 83.31 375 ASN A O 1
ATOM 3021 N N . LEU A 1 376 ? 34.778 -1.674 -23.919 1.00 86.62 376 LEU A N 1
ATOM 3022 C CA . LEU A 1 376 ? 33.662 -1.984 -23.035 1.00 86.62 376 LEU A CA 1
ATOM 3023 C C . LEU A 1 376 ? 32.331 -1.765 -23.761 1.00 86.62 376 LEU A C 1
ATOM 3025 O O . LEU A 1 376 ? 32.182 -0.846 -24.564 1.00 86.62 376 LEU A O 1
ATOM 3029 N N . TRP A 1 377 ? 31.358 -2.628 -23.496 1.00 90.31 377 TRP A N 1
ATOM 3030 C CA . TRP A 1 377 ? 30.011 -2.495 -24.044 1.00 90.31 377 TRP A CA 1
ATOM 3031 C C . TRP A 1 377 ? 29.251 -1.402 -23.290 1.00 90.31 377 TRP A C 1
ATOM 3033 O O . TRP A 1 377 ? 29.286 -1.361 -22.056 1.00 90.31 377 TRP A O 1
ATOM 3043 N N . ARG A 1 378 ? 28.618 -0.487 -24.026 1.00 92.62 378 ARG A N 1
ATOM 3044 C CA . ARG A 1 378 ? 27.935 0.698 -23.490 1.00 92.62 378 ARG A CA 1
ATOM 3045 C C . ARG A 1 378 ? 26.653 0.994 -24.238 1.00 92.62 378 ARG A C 1
ATOM 3047 O O . ARG A 1 378 ? 26.576 0.735 -25.434 1.00 92.62 378 ARG A O 1
ATOM 3054 N N . ILE A 1 379 ? 25.687 1.596 -23.560 1.00 94.31 379 ILE A N 1
ATOM 3055 C CA . ILE A 1 379 ? 24.496 2.161 -24.194 1.00 94.31 379 ILE A CA 1
ATOM 3056 C C . ILE A 1 379 ? 24.929 3.270 -25.166 1.00 94.31 379 ILE A C 1
ATOM 3058 O O . ILE A 1 379 ? 25.675 4.173 -24.794 1.00 94.31 379 ILE A O 1
ATOM 3062 N N . ASP A 1 380 ? 24.458 3.225 -26.414 1.00 92.19 380 ASP A N 1
ATOM 3063 C CA . ASP A 1 380 ? 24.769 4.202 -27.468 1.00 92.19 380 ASP A CA 1
ATOM 3064 C C . ASP A 1 380 ? 23.978 5.506 -27.295 1.00 92.19 380 ASP A C 1
ATOM 3066 O O . ASP A 1 380 ? 23.113 5.879 -28.097 1.00 92.19 380 ASP A O 1
ATOM 3070 N N . GLY A 1 381 ? 24.249 6.191 -26.187 1.00 90.69 381 GLY A N 1
ATOM 3071 C CA . GLY A 1 381 ? 23.618 7.454 -25.852 1.00 90.69 381 GLY A CA 1
ATOM 3072 C C . GLY A 1 381 ? 22.101 7.331 -25.702 1.00 90.69 381 GLY A C 1
ATOM 3073 O O . GLY A 1 381 ? 21.558 6.273 -25.390 1.00 90.69 381 GLY A O 1
ATOM 3074 N N . ILE A 1 382 ? 21.392 8.430 -25.950 1.00 91.06 382 ILE A N 1
ATOM 3075 C CA . ILE A 1 382 ? 19.925 8.476 -25.844 1.00 91.06 382 ILE A CA 1
ATOM 3076 C C . ILE A 1 382 ? 19.239 7.586 -26.893 1.00 91.06 382 ILE A C 1
ATOM 3078 O O . ILE A 1 382 ? 18.201 6.990 -26.612 1.00 91.06 382 ILE A O 1
ATOM 3082 N N . THR A 1 383 ? 19.816 7.453 -28.090 1.00 92.19 383 THR A N 1
ATOM 3083 C CA . THR A 1 383 ? 19.270 6.565 -29.127 1.00 92.19 383 THR A CA 1
ATOM 3084 C C . THR A 1 383 ? 19.338 5.106 -28.684 1.00 92.19 383 THR A C 1
ATOM 3086 O O . THR A 1 383 ? 18.341 4.392 -28.790 1.00 92.19 383 THR A O 1
ATOM 3089 N N . GLY A 1 384 ? 20.483 4.681 -28.142 1.00 93.19 384 GLY A N 1
ATOM 3090 C CA . GLY A 1 384 ? 20.665 3.353 -27.566 1.00 93.19 384 GLY A CA 1
ATOM 3091 C C . GLY A 1 384 ? 19.735 3.099 -26.382 1.00 93.19 384 GLY A C 1
ATOM 3092 O O . GLY A 1 384 ? 19.050 2.083 -26.360 1.00 93.19 384 GLY A O 1
ATOM 3093 N N . LEU A 1 385 ? 19.624 4.064 -25.462 1.00 94.75 385 LEU A N 1
ATOM 3094 C CA . LEU A 1 385 ? 18.697 4.019 -24.324 1.00 94.75 385 LEU A CA 1
ATOM 3095 C C . LEU A 1 385 ? 17.258 3.745 -24.781 1.00 94.75 385 LEU A C 1
ATOM 3097 O O . LEU A 1 385 ? 16.600 2.848 -24.259 1.00 94.75 385 LEU A O 1
ATOM 3101 N N . ASN A 1 386 ? 16.781 4.490 -25.779 1.00 94.88 386 ASN A N 1
ATOM 3102 C CA . ASN A 1 386 ? 15.431 4.318 -26.305 1.00 94.88 386 ASN A CA 1
ATOM 3103 C C . ASN A 1 386 ? 15.238 2.952 -26.970 1.00 94.88 386 ASN A C 1
ATOM 3105 O O . ASN A 1 386 ? 14.186 2.348 -26.783 1.00 94.88 386 ASN A O 1
ATOM 3109 N N . LYS A 1 387 ? 16.226 2.461 -27.732 1.00 93.38 387 LYS A N 1
ATOM 3110 C CA . LYS A 1 387 ? 16.165 1.122 -28.337 1.00 93.38 387 LYS A CA 1
ATOM 3111 C C . LYS A 1 387 ? 16.074 0.034 -27.269 1.00 93.38 387 LYS A C 1
ATOM 3113 O O . LYS A 1 387 ? 15.157 -0.776 -27.316 1.00 93.38 387 LYS A O 1
ATOM 3118 N N . GLU A 1 388 ? 16.956 0.073 -26.274 1.00 93.81 388 GLU A N 1
ATOM 3119 C CA . GLU A 1 388 ? 16.989 -0.911 -25.187 1.00 93.81 388 GLU A CA 1
ATOM 3120 C C . GLU A 1 388 ? 15.692 -0.925 -24.373 1.00 93.81 388 GLU A C 1
ATOM 3122 O O . GLU A 1 388 ? 15.132 -1.986 -24.099 1.00 93.81 388 GLU A O 1
ATOM 3127 N N . LEU A 1 389 ? 15.151 0.250 -24.044 1.00 95.75 389 LEU A N 1
ATOM 3128 C CA . LEU A 1 389 ? 13.876 0.341 -23.335 1.00 95.75 389 LEU A CA 1
ATOM 3129 C C . LEU A 1 389 ? 12.690 -0.115 -24.197 1.00 95.75 389 LEU A C 1
ATOM 3131 O O . LEU A 1 389 ? 11.811 -0.807 -23.691 1.00 95.75 389 LEU A O 1
ATOM 3135 N N . LYS A 1 390 ? 12.661 0.209 -25.499 1.00 94.94 390 LYS A N 1
ATOM 3136 C CA . LYS A 1 390 ? 11.629 -0.306 -26.418 1.00 94.94 390 LYS A CA 1
ATOM 3137 C C . LYS A 1 390 ? 11.691 -1.825 -26.542 1.00 94.94 390 LYS A C 1
ATOM 3139 O O . LYS A 1 390 ? 10.643 -2.466 -26.508 1.00 94.94 390 LYS A O 1
ATOM 3144 N N . ASN A 1 391 ? 12.895 -2.390 -26.629 1.00 91.81 391 ASN A N 1
ATOM 3145 C CA . ASN A 1 391 ? 13.094 -3.835 -26.642 1.00 91.81 391 ASN A CA 1
ATOM 3146 C C . ASN A 1 391 ? 12.545 -4.453 -25.357 1.00 91.81 391 ASN A C 1
ATOM 3148 O O . ASN A 1 391 ? 11.701 -5.342 -25.450 1.00 91.81 391 ASN A O 1
ATOM 3152 N N . LEU A 1 392 ? 12.912 -3.917 -24.185 1.00 93.81 392 LEU A N 1
ATOM 3153 C CA . LEU A 1 392 ? 12.387 -4.361 -22.892 1.00 93.81 392 LEU A CA 1
ATOM 3154 C C . LEU A 1 392 ? 10.851 -4.328 -22.858 1.00 93.81 392 LEU A C 1
ATOM 3156 O O . LEU A 1 392 ? 10.228 -5.339 -22.549 1.00 93.81 392 LEU A O 1
ATOM 3160 N N . PHE A 1 393 ? 10.226 -3.207 -23.229 1.00 95.25 393 PHE A N 1
ATOM 3161 C CA . PHE A 1 393 ? 8.763 -3.061 -23.232 1.00 95.25 393 PHE A CA 1
ATOM 3162 C C . PHE A 1 393 ? 8.053 -3.926 -24.285 1.00 95.25 393 PHE A C 1
ATOM 3164 O O . PHE A 1 393 ? 6.839 -4.112 -24.216 1.00 95.25 393 PHE A O 1
ATOM 3171 N N . SER A 1 394 ? 8.790 -4.482 -25.248 1.00 92.88 394 SER A N 1
ATOM 3172 C CA . SER A 1 394 ? 8.259 -5.427 -26.231 1.00 92.88 394 SER A CA 1
ATOM 3173 C C . SER A 1 394 ? 8.227 -6.880 -25.734 1.00 92.88 394 SER A C 1
ATOM 3175 O O . SER A 1 394 ? 7.680 -7.740 -26.430 1.00 92.88 394 SER A O 1
ATOM 3177 N N . LEU A 1 395 ? 8.798 -7.175 -24.564 1.00 92.62 395 LEU A N 1
ATOM 3178 C CA . LEU A 1 395 ? 8.896 -8.538 -24.045 1.00 92.62 395 LEU A CA 1
ATOM 3179 C C . LEU A 1 395 ? 7.587 -9.025 -23.407 1.00 92.62 395 LEU A C 1
ATOM 3181 O O . LEU A 1 395 ? 6.660 -8.256 -23.132 1.00 92.62 395 LEU A O 1
ATOM 3185 N N . SER A 1 396 ? 7.506 -10.340 -23.191 1.00 93.62 396 SER A N 1
ATOM 3186 C CA . SER A 1 396 ? 6.282 -11.025 -22.761 1.00 93.62 396 SER A CA 1
ATOM 3187 C C . SER A 1 396 ? 5.741 -10.517 -21.427 1.00 93.62 396 SER A C 1
ATOM 3189 O O . SER A 1 396 ? 4.526 -10.387 -21.309 1.00 93.62 396 SER A O 1
ATOM 3191 N N . THR A 1 397 ? 6.595 -10.133 -20.468 1.00 95.12 397 THR A N 1
ATOM 3192 C CA . THR A 1 397 ? 6.145 -9.565 -19.188 1.00 95.12 397 THR A CA 1
ATOM 3193 C C . THR A 1 397 ? 5.212 -8.375 -19.396 1.00 95.12 397 THR A C 1
ATOM 3195 O O . THR A 1 397 ? 4.215 -8.276 -18.691 1.00 95.12 397 THR A O 1
ATOM 3198 N N . PHE A 1 398 ? 5.467 -7.504 -20.377 1.00 95.62 398 PHE A N 1
ATOM 3199 C CA . PHE A 1 398 ? 4.644 -6.308 -20.606 1.00 95.62 398 PHE A CA 1
ATOM 3200 C C . PHE A 1 398 ? 3.505 -6.522 -21.609 1.00 95.62 398 PHE A C 1
ATOM 3202 O O . PHE A 1 398 ? 2.592 -5.701 -21.692 1.00 95.62 398 PHE A O 1
ATOM 3209 N N . LYS A 1 399 ? 3.548 -7.624 -22.366 1.00 92.19 399 LYS A N 1
ATOM 3210 C CA . LYS A 1 399 ? 2.516 -8.004 -23.339 1.00 92.19 399 LYS A CA 1
ATOM 3211 C C . LYS A 1 399 ? 1.476 -8.965 -22.779 1.00 92.19 399 LYS A C 1
ATOM 3213 O O . LYS A 1 399 ? 0.367 -8.982 -23.309 1.00 92.19 399 LYS A O 1
ATOM 3218 N N . ASP A 1 400 ? 1.785 -9.711 -21.726 1.00 90.06 400 ASP A N 1
ATOM 3219 C CA . ASP A 1 400 ? 0.874 -10.668 -21.095 1.00 90.06 400 ASP A CA 1
ATOM 3220 C C . ASP A 1 400 ? -0.263 -9.978 -20.317 1.00 90.06 400 ASP A C 1
ATOM 3222 O O . ASP A 1 400 ? -0.014 -9.017 -19.584 1.00 90.06 400 ASP A O 1
ATOM 3226 N N . GLN A 1 401 ? -1.493 -10.461 -20.521 1.00 90.88 401 GLN A N 1
ATOM 3227 C CA . GLN A 1 401 ? -2.763 -9.943 -19.987 1.00 90.88 401 GLN A CA 1
ATOM 3228 C C . GLN A 1 401 ? -3.264 -10.698 -18.746 1.00 90.88 401 GLN A C 1
ATOM 3230 O O . GLN A 1 401 ? -4.293 -10.325 -18.185 1.00 90.88 401 GLN A O 1
ATOM 3235 N N . THR A 1 402 ? -2.571 -11.758 -18.316 1.00 88.00 402 THR A N 1
ATOM 3236 C CA . THR A 1 402 ? -3.018 -12.649 -17.227 1.00 88.00 402 THR A CA 1
ATOM 3237 C C . THR A 1 402 ? -3.381 -11.936 -15.921 1.00 88.00 402 THR A C 1
ATOM 3239 O O . THR A 1 402 ? -4.281 -12.385 -15.215 1.00 88.00 402 THR A O 1
ATOM 3242 N N . ASP A 1 403 ? -2.732 -10.815 -15.603 1.00 87.00 403 ASP A N 1
ATOM 3243 C CA . ASP A 1 403 ? -2.947 -10.039 -14.378 1.00 87.00 403 ASP A CA 1
ATOM 3244 C C . ASP A 1 403 ? -3.572 -8.652 -14.619 1.00 87.00 403 ASP A C 1
ATOM 3246 O O . ASP A 1 403 ? -3.628 -7.837 -13.694 1.00 87.00 403 ASP A O 1
ATOM 3250 N N . ASP A 1 404 ? -4.098 -8.378 -15.820 1.00 86.81 404 ASP A N 1
ATOM 3251 C CA . ASP A 1 404 ? -4.660 -7.062 -16.167 1.00 86.81 404 ASP A CA 1
ATOM 3252 C C . ASP A 1 404 ? -5.841 -6.683 -15.250 1.00 86.81 404 ASP A C 1
ATOM 3254 O O . ASP A 1 404 ? -5.994 -5.510 -14.899 1.00 86.81 404 ASP A O 1
ATOM 3258 N N . ASN A 1 405 ? -6.617 -7.669 -14.781 1.00 83.88 405 ASN A N 1
ATOM 3259 C CA . ASN A 1 405 ? -7.718 -7.474 -13.826 1.00 83.88 405 ASN A CA 1
ATOM 3260 C C . ASN A 1 405 ? -7.243 -7.031 -12.434 1.00 83.88 405 ASN A C 1
ATOM 3262 O O . ASN A 1 405 ? -7.968 -6.326 -11.740 1.00 83.88 405 ASN A O 1
ATOM 3266 N N . ALA A 1 406 ? -6.034 -7.422 -12.027 1.00 86.44 406 ALA A N 1
ATOM 3267 C CA . ALA A 1 406 ? -5.448 -7.054 -10.738 1.00 86.44 406 ALA A CA 1
ATOM 3268 C C . ALA A 1 406 ? -4.600 -5.771 -10.815 1.00 86.44 406 ALA A C 1
ATOM 3270 O O . ALA A 1 406 ? -4.181 -5.243 -9.785 1.00 86.44 406 ALA A O 1
ATOM 3271 N N . ASN A 1 407 ? -4.339 -5.263 -12.024 1.00 89.88 407 ASN A N 1
ATOM 3272 C CA . ASN A 1 407 ? -3.485 -4.107 -12.248 1.00 89.88 407 ASN A CA 1
ATOM 3273 C C . ASN A 1 407 ? -4.244 -2.789 -11.963 1.00 89.88 407 ASN A C 1
ATOM 3275 O O . ASN A 1 407 ? -5.163 -2.439 -12.706 1.00 89.88 407 ASN A O 1
ATOM 3279 N N . PRO A 1 408 ? -3.855 -1.997 -10.948 1.00 88.31 408 PRO A N 1
ATOM 3280 C CA . PRO A 1 408 ? -4.562 -0.767 -10.578 1.00 88.31 408 PRO A CA 1
ATOM 3281 C C . PRO A 1 408 ? -4.400 0.388 -11.578 1.00 88.31 408 PRO A C 1
ATOM 3283 O O . PRO A 1 408 ? -5.068 1.412 -11.451 1.00 88.31 408 PRO A O 1
ATOM 3286 N N . PHE A 1 409 ? -3.529 0.246 -12.578 1.00 88.31 409 PHE A N 1
ATOM 3287 C CA . PHE A 1 409 ? -3.316 1.245 -13.626 1.00 88.31 409 PHE A CA 1
ATOM 3288 C C . PHE A 1 409 ? -4.166 1.020 -14.884 1.00 88.31 409 PHE A C 1
ATOM 3290 O O . PHE A 1 409 ? -4.212 1.897 -15.743 1.00 88.31 409 PHE A O 1
ATOM 3297 N N . LEU A 1 410 ? -4.800 -0.149 -15.019 1.00 83.06 410 LEU A N 1
ATOM 3298 C CA . LEU A 1 410 ? -5.523 -0.570 -16.227 1.00 83.06 410 LEU A CA 1
ATOM 3299 C C . LEU A 1 410 ? -7.050 -0.437 -16.128 1.00 83.06 410 LEU A C 1
ATOM 3301 O O . LEU A 1 410 ? -7.756 -1.006 -16.962 1.00 83.06 410 LEU A O 1
ATOM 3305 N N . GLY A 1 411 ? -7.541 0.249 -15.096 1.00 69.31 411 GLY A N 1
ATOM 3306 C CA . GLY A 1 411 ? -8.965 0.501 -14.878 1.00 69.31 411 GLY A CA 1
ATOM 3307 C C . GLY A 1 411 ? -9.504 1.735 -15.575 1.00 69.31 411 GLY A C 1
ATOM 3308 O O . GLY A 1 411 ? -8.758 2.396 -16.338 1.00 69.31 411 GLY A O 1
#

Radius of gyration: 34.24 Å; chains: 1; bounding box: 69×46×103 Å